Protein AF-0000000065892083 (afdb_homodimer)

pLDDT: mean 95.81, std 3.63, range [72.94, 98.94]

Sequence (704 aa):
MEDVVIAGIAGKLPESENLQEFWEKLLNGVDMVTEDDRRWKPGMYGLPKRNGKLKDISKFDASFFGVHPKQAHTMDPQLRLLLEVSYEAILDGGINPATLRGTDTGVWVGASGSEAGEAFSQDPEQLLGYSMIGCQRAMFANRISYFYDFKGPSLSIDTACSSSLMALENAYKAIRNGRCSAAVVGGVNLLLKPNTSVQFMKLGMLSPDGACKVFDASGDGYCRSEAVVVVLLTKKSMAKRIYATIVNAGSNTDGFKEQGVTFPSGDMQRQLVSSLHRECGIKPGDIEYVETHGTGTKVGDPQEVNGLADLFCQCEREPLLIGSTKSNMGHPEPASGLAALAKVVLSLEHGLMEDVVIAGIAGKLPESENLQEFWEKLLNGVDMVTEDDRRWKPGMYGLPKRNGKLKDISKFDASFFGVHPKQAHTMDPQLRLLLEVSYEAILDGGINPATLRGTDTGVWVGASGSEAGEAFSQDPEQLLGYSMIGCQRAMFANRISYFYDFKGPSLSIDTACSSSLMALENAYKAIRNGRCSAAVVGGVNLLLKPNTSVQFMKLGMLSPDGACKVFDASGDGYCRSEAVVVVLLTKKSMAKRIYATIVNAGSNTDGFKEQGVTFPSGDMQRQLVSSLHRECGIKPGDIEYVETHGTGTKVGDPQEVNGLADLFCQCEREPLLIGSTKSNMGHPEPASGLAALAKVVLSLEHGL

Solvent-accessible surface area (backbone atoms only — not comparable to full-atom values): 34997 Å² total; per-residue (Å²): 130,73,54,41,21,35,23,15,55,28,29,33,35,27,69,12,89,29,56,67,54,40,49,53,34,58,76,66,66,46,70,33,46,42,74,60,56,91,64,51,61,61,39,56,98,73,39,43,43,25,32,12,40,58,74,78,76,86,76,74,67,36,71,82,69,70,39,56,68,76,44,53,74,43,30,23,56,64,43,54,48,49,51,54,27,44,54,47,3,39,48,58,17,69,41,61,67,75,77,47,42,71,31,41,32,23,27,25,21,3,39,71,79,44,64,54,35,53,62,57,46,66,46,65,87,72,44,55,27,56,32,52,70,31,22,42,60,29,36,56,13,40,50,48,28,26,70,48,18,16,30,13,46,51,32,18,29,16,44,43,48,48,7,15,43,52,22,42,33,53,47,52,50,34,41,62,70,65,71,23,61,32,27,45,31,29,14,36,29,76,74,75,57,66,43,65,57,48,35,41,45,64,61,59,48,40,12,75,75,20,43,16,37,46,85,39,92,78,17,57,8,28,8,54,19,18,28,37,30,22,35,24,38,26,34,51,90,75,46,78,33,76,68,44,72,59,82,73,70,82,74,58,38,65,27,54,49,93,86,34,89,86,55,79,47,22,66,49,52,31,49,44,55,53,50,53,27,61,76,65,69,51,54,56,80,73,57,64,69,44,80,45,80,40,50,3,27,74,61,54,27,56,31,51,52,51,19,47,45,67,61,49,59,75,52,94,66,75,82,73,43,71,47,48,58,17,55,33,29,24,42,19,40,15,12,34,38,41,52,42,47,49,52,52,45,50,28,56,73,70,72,97,129,73,56,41,20,36,22,16,55,30,30,33,36,27,70,12,90,29,56,67,54,40,50,53,34,59,75,68,68,46,69,32,45,42,75,58,56,91,67,50,63,62,40,55,99,73,39,44,43,24,33,13,40,55,75,79,76,85,77,71,68,37,72,83,69,71,41,55,67,75,45,53,74,42,31,21,56,65,44,54,48,49,50,53,27,45,53,46,4,39,47,58,15,69,42,62,66,74,76,48,43,71,32,41,33,22,27,26,22,4,39,72,78,45,65,53,35,53,63,58,45,65,46,66,89,72,44,54,27,58,32,52,71,33,22,41,60,29,36,57,12,39,52,49,28,27,71,48,18,17,29,12,46,52,34,18,26,18,45,43,48,49,6,14,43,51,22,42,33,53,48,50,49,33,40,62,71,66,70,22,62,32,29,45,32,29,14,35,30,77,72,74,60,64,43,65,56,50,34,40,45,65,59,59,47,40,12,74,77,20,43,15,37,48,86,38,94,78,18,57,8,30,9,57,18,19,27,37,31,21,37,24,37,26,36,51,90,74,44,79,34,76,67,44,73,60,84,75,71,81,72,59,38,66,29,53,49,92,85,33,90,87,55,79,44,24,67,50,52,32,51,46,56,50,50,51,27,61,76,66,71,52,54,55,81,74,55,64,68,44,80,46,81,40,48,3,28,73,61,54,25,55,30,52,51,51,21,46,46,67,61,50,60,75,53,95,66,76,84,73,44,68,48,46,57,17,54,33,29,24,41,19,39,15,13,35,38,42,53,42,45,49,52,53,45,49,29,57,72,70,73,96

InterPro domains:
  IPR014030 Beta-ketoacyl synthase-like, N-terminal domain [PF00109] (1-237)
  IPR014031 Beta-ketoacyl synthase, C-terminal domain [PF02801] (243-351)
  IPR016039 Thiolase-like [G3DSA:3.40.47.10] (4-351)
  IPR016039 Thiolase-like [SSF53901] (2-348)
  IPR018201 Beta-ketoacyl synthase, active site [PS00606] (152-168)
  IPR020841 Polyketide synthase, beta-ketoacyl synthase domain [PS52004] (1-352)
  IPR020841 Polyketide synthase, beta-ketoacyl synthase domain [SM00825] (4-352)
  IPR050091 Polyketide and Nonribosomal Peptide Biosynthesis Enzymes [PTHR43775] (3-351)

Structure (mmCIF, N/CA/C/O backbone):
data_AF-0000000065892083-model_v1
#
loop_
_entity.id
_entity.type
_entity.pdbx_description
1 polymer 'Fatty acid synthase'
#
loop_
_atom_site.group_PDB
_atom_site.id
_atom_site.type_symbol
_atom_site.label_atom_id
_atom_site.label_alt_id
_atom_site.label_comp_id
_atom_site.label_asym_id
_atom_site.label_entity_id
_atom_site.label_seq_id
_atom_site.pdbx_PDB_ins_code
_atom_site.Cartn_x
_atom_site.Cartn_y
_atom_site.Cartn_z
_atom_site.occupancy
_atom_site.B_iso_or_equiv
_atom_site.auth_seq_id
_atom_site.auth_comp_id
_atom_site.auth_asym_id
_atom_site.auth_atom_id
_atom_site.pdbx_PDB_model_num
ATOM 1 N N . MET A 1 1 ? -27.594 -6.746 -5.02 1 72.94 1 MET A N 1
ATOM 2 C CA . MET A 1 1 ? -26.297 -6.262 -5.465 1 72.94 1 MET A CA 1
ATOM 3 C C . MET A 1 1 ? -25.734 -7.137 -6.578 1 72.94 1 MET A C 1
ATOM 5 O O . MET A 1 1 ? -26 -8.336 -6.625 1 72.94 1 MET A O 1
ATOM 9 N N . GLU A 1 2 ? -25.156 -6.547 -7.637 1 89.31 2 GLU A N 1
ATOM 10 C CA . GLU A 1 2 ? -24.703 -7.273 -8.812 1 89.31 2 GLU A CA 1
ATOM 11 C C . GLU A 1 2 ? -23.453 -8.094 -8.5 1 89.31 2 GLU A C 1
ATOM 13 O O . GLU A 1 2 ? -22.625 -7.691 -7.684 1 89.31 2 GLU A O 1
ATOM 18 N N . ASP A 1 3 ? -23.391 -9.344 -9.094 1 96.75 3 ASP A N 1
ATOM 19 C CA . ASP A 1 3 ? -22.234 -10.219 -8.898 1 96.75 3 ASP A CA 1
ATOM 20 C C . ASP A 1 3 ? -20.969 -9.602 -9.484 1 96.75 3 ASP A C 1
ATOM 22 O O . ASP A 1 3 ? -21.031 -8.906 -10.508 1 96.75 3 ASP A O 1
ATOM 26 N N . VAL A 1 4 ? -19.891 -9.781 -8.781 1 98.5 4 VAL A N 1
ATOM 27 C CA . VAL A 1 4 ? -18.578 -9.398 -9.297 1 98.5 4 VAL A CA 1
ATOM 28 C C . VAL A 1 4 ? -17.891 -10.609 -9.914 1 98.5 4 VAL A C 1
ATOM 30 O O . VAL A 1 4 ? -17.812 -11.672 -9.289 1 98.5 4 VAL A O 1
ATOM 33 N N . VAL A 1 5 ? -17.344 -10.484 -11.133 1 98.69 5 VAL A N 1
ATOM 34 C CA . VAL A 1 5 ? -16.781 -11.641 -11.836 1 98.69 5 VAL A CA 1
ATOM 35 C C . VAL A 1 5 ? -15.367 -11.328 -12.312 1 98.69 5 VAL A C 1
ATOM 37 O O . VAL A 1 5 ? -15.008 -10.156 -12.477 1 98.69 5 VAL A O 1
ATOM 40 N N . ILE A 1 6 ? -14.594 -12.328 -12.406 1 98.81 6 ILE A N 1
ATOM 41 C CA . ILE A 1 6 ? -13.336 -12.258 -13.148 1 98.81 6 ILE A CA 1
ATOM 42 C C . ILE A 1 6 ? -13.609 -12.398 -14.641 1 98.81 6 ILE A C 1
ATOM 44 O O . ILE A 1 6 ? -13.969 -13.484 -15.117 1 98.81 6 ILE A O 1
ATOM 48 N N . ALA A 1 7 ? -13.359 -11.305 -15.328 1 98.62 7 ALA A N 1
ATOM 49 C CA . ALA A 1 7 ? -13.727 -11.258 -16.75 1 98.62 7 ALA A CA 1
ATOM 50 C C . ALA A 1 7 ? -12.508 -11.508 -17.625 1 98.62 7 ALA A C 1
ATOM 52 O O . ALA A 1 7 ? -12.648 -11.961 -18.766 1 98.62 7 ALA A O 1
ATOM 53 N N . GLY A 1 8 ? -11.352 -11.188 -17.125 1 98.69 8 GLY A N 1
ATOM 54 C CA . GLY A 1 8 ? -10.094 -11.352 -17.828 1 98.69 8 GLY A CA 1
ATOM 55 C C . GLY A 1 8 ? -8.93 -11.688 -16.922 1 98.69 8 GLY A C 1
ATOM 56 O O . GLY A 1 8 ? -8.945 -11.336 -15.734 1 98.69 8 GLY A O 1
ATOM 57 N N . ILE A 1 9 ? -7.957 -12.328 -17.516 1 98.88 9 ILE A N 1
ATOM 58 C CA . ILE A 1 9 ? -6.777 -12.719 -16.75 1 98.88 9 ILE A CA 1
ATOM 59 C C . ILE A 1 9 ? -5.582 -12.883 -17.688 1 98.88 9 ILE A C 1
ATOM 61 O O . ILE A 1 9 ? -5.742 -13.273 -18.844 1 98.88 9 ILE A O 1
ATOM 65 N N . ALA A 1 10 ? -4.473 -12.461 -17.203 1 98.88 10 ALA A N 1
ATOM 66 C CA . ALA A 1 10 ? -3.203 -12.648 -17.891 1 98.88 10 ALA A CA 1
ATOM 67 C C . ALA A 1 10 ? -2.037 -12.672 -16.906 1 98.88 10 ALA A C 1
ATOM 69 O O . ALA A 1 10 ? -2.18 -12.258 -15.758 1 98.88 10 ALA A O 1
ATOM 70 N N . GLY A 1 11 ? -0.95 -13.219 -17.359 1 98.75 11 GLY A N 1
ATOM 71 C CA . GLY A 1 11 ? 0.199 -13.242 -16.469 1 98.75 11 GLY A CA 1
ATOM 72 C C . GLY A 1 11 ? 1.403 -13.945 -17.078 1 98.75 11 GLY A C 1
ATOM 73 O O . GLY A 1 11 ? 1.304 -14.57 -18.125 1 98.75 11 GLY A O 1
ATOM 74 N N . LYS A 1 12 ? 2.512 -13.703 -16.5 1 98.88 12 LYS A N 1
ATOM 75 C CA . LYS A 1 12 ? 3.775 -14.406 -16.719 1 98.88 12 LYS A CA 1
ATOM 76 C C . LYS A 1 12 ? 4.289 -15.008 -15.406 1 98.88 12 LYS A C 1
ATOM 78 O O . LYS A 1 12 ? 4.328 -14.336 -14.375 1 98.88 12 LYS A O 1
ATOM 83 N N . LEU A 1 13 ? 4.547 -16.25 -15.445 1 98.88 13 LEU A N 1
ATOM 84 C CA . LEU A 1 13 ? 5.086 -17 -14.312 1 98.88 13 LEU A CA 1
ATOM 85 C C . LEU A 1 13 ? 6.383 -17.703 -14.695 1 98.88 13 LEU A C 1
ATOM 87 O O . LEU A 1 13 ? 6.82 -17.625 -15.852 1 98.88 13 LEU A O 1
ATOM 91 N N . PRO A 1 14 ? 7.035 -18.297 -13.766 1 98.81 14 PRO A N 1
ATOM 92 C CA . PRO A 1 14 ? 8.352 -18.859 -14.094 1 98.81 14 PRO A CA 1
ATOM 93 C C . PRO A 1 14 ? 8.328 -19.766 -15.32 1 98.81 14 PRO A C 1
ATOM 95 O O . PRO A 1 14 ? 7.438 -20.609 -15.445 1 98.81 14 PRO A O 1
ATOM 98 N N . GLU A 1 15 ? 9.242 -19.484 -16.234 1 98.62 15 GLU A N 1
ATOM 99 C CA . GLU A 1 15 ? 9.461 -20.281 -17.438 1 98.62 15 GLU A CA 1
ATOM 100 C C . GLU A 1 15 ? 8.211 -20.312 -18.312 1 98.62 15 GLU A C 1
ATOM 102 O O . GLU A 1 15 ? 8.016 -21.234 -19.094 1 98.62 15 GLU A O 1
ATOM 107 N N . SER A 1 16 ? 7.34 -19.328 -18.125 1 98.69 16 SER A N 1
ATOM 108 C CA . SER A 1 16 ? 6.09 -19.266 -18.875 1 98.69 16 SER A CA 1
ATOM 109 C C . SER A 1 16 ? 5.82 -17.859 -19.375 1 98.69 16 SER A C 1
ATOM 111 O O . SER A 1 16 ? 5.711 -16.922 -18.578 1 98.69 16 SER A O 1
ATOM 113 N N . GLU A 1 17 ? 5.613 -17.688 -20.688 1 97.56 17 GLU A N 1
ATOM 114 C CA . GLU A 1 17 ? 5.414 -16.375 -21.281 1 97.56 17 GLU A CA 1
ATOM 115 C C . GLU A 1 17 ? 3.953 -15.945 -21.203 1 97.56 17 GLU A C 1
ATOM 117 O O . GLU A 1 17 ? 3.627 -14.789 -21.469 1 97.56 17 GLU A O 1
ATOM 122 N N . ASN A 1 18 ? 3.145 -16.891 -20.906 1 98.19 18 ASN A N 1
ATOM 123 C CA . ASN A 1 18 ? 1.714 -16.641 -20.766 1 98.19 18 ASN A CA 1
ATOM 124 C C . ASN A 1 18 ? 1.04 -17.734 -19.922 1 98.19 18 ASN A C 1
ATOM 126 O O . ASN A 1 18 ? 1.685 -18.703 -19.531 1 98.19 18 ASN A O 1
ATOM 130 N N . LEU A 1 19 ? -0.239 -17.562 -19.703 1 98.44 19 LEU A N 1
ATOM 131 C CA . LEU A 1 19 ? -0.951 -18.453 -18.797 1 98.44 19 LEU A CA 1
ATOM 132 C C . LEU A 1 19 ? -1.193 -19.812 -19.453 1 98.44 19 LEU A C 1
ATOM 134 O O . LEU A 1 19 ? -1.305 -20.828 -18.75 1 98.44 19 LEU A O 1
ATOM 138 N N . GLN A 1 20 ? -1.264 -19.844 -20.734 1 97.81 20 GLN A N 1
ATOM 139 C CA . GLN A 1 20 ? -1.428 -21.125 -21.422 1 97.81 20 GLN A CA 1
ATOM 140 C C . GLN A 1 20 ? -0.208 -22.016 -21.219 1 97.81 20 GLN A C 1
ATOM 142 O O . GLN A 1 20 ? -0.346 -23.203 -20.922 1 97.81 20 GLN A O 1
ATOM 147 N N . GLU A 1 21 ? 0.914 -21.422 -21.453 1 98.31 21 GLU A N 1
ATOM 148 C CA . GLU A 1 21 ? 2.148 -22.172 -21.219 1 98.31 21 GLU A CA 1
ATOM 149 C C . GLU A 1 21 ? 2.271 -22.609 -19.766 1 98.31 21 GLU A C 1
ATOM 151 O O . GLU A 1 21 ? 2.697 -23.734 -19.484 1 98.31 21 GLU A O 1
ATOM 156 N N . PHE A 1 22 ? 1.955 -21.781 -18.938 1 98.5 22 PHE A N 1
ATOM 157 C CA . PHE A 1 22 ? 1.975 -22.094 -17.516 1 98.5 22 PHE A CA 1
ATOM 158 C C . PHE A 1 22 ? 1.082 -23.281 -17.203 1 98.5 22 PHE A C 1
ATOM 160 O O . PHE A 1 22 ? 1.498 -24.203 -16.516 1 98.5 22 PHE A O 1
ATOM 167 N N . TRP A 1 23 ? -0.121 -23.219 -17.719 1 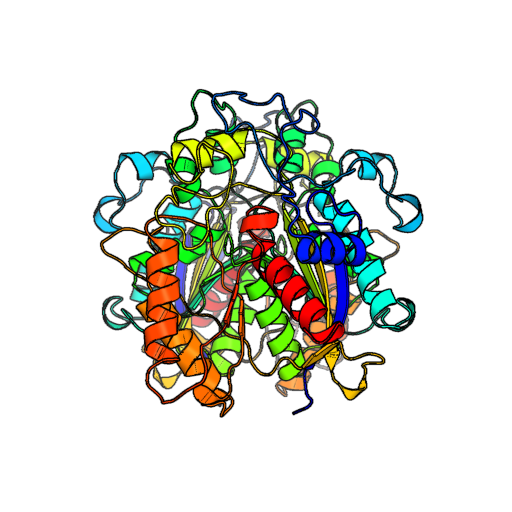97.88 23 TRP A N 1
ATOM 168 C CA . TRP A 1 23 ? -1.096 -24.281 -17.516 1 97.88 23 TRP A CA 1
ATOM 169 C C . TRP A 1 23 ? -0.562 -25.625 -18.016 1 97.88 23 TRP A C 1
ATOM 171 O O . TRP A 1 23 ? -0.658 -26.641 -17.328 1 97.88 23 TRP A O 1
ATOM 181 N N . GLU A 1 24 ? -0.009 -25.609 -19.156 1 97.94 24 GLU A N 1
ATOM 182 C CA . GLU A 1 24 ? 0.545 -26.828 -19.75 1 97.94 24 GLU A CA 1
ATOM 183 C C . GLU A 1 24 ? 1.654 -27.406 -18.875 1 97.94 24 GLU A C 1
ATOM 185 O O . GLU A 1 24 ? 1.741 -28.625 -18.703 1 97.94 24 GLU A O 1
ATOM 190 N N . LYS A 1 25 ? 2.396 -26.578 -18.359 1 98.19 25 LYS A N 1
ATOM 191 C CA . LYS A 1 25 ? 3.49 -27.031 -17.5 1 98.19 25 LYS A CA 1
ATOM 192 C C . LYS A 1 25 ? 2.959 -27.578 -16.188 1 98.19 25 LYS A C 1
ATOM 194 O O . LYS A 1 25 ? 3.494 -28.562 -15.656 1 98.19 25 LYS A O 1
ATOM 199 N N . LEU A 1 26 ? 1.946 -26.906 -15.633 1 97.06 26 LEU A N 1
ATOM 200 C CA . LEU A 1 26 ? 1.314 -27.438 -14.422 1 97.06 26 LEU A CA 1
ATOM 201 C C . LEU A 1 26 ? 0.757 -28.828 -14.672 1 97.06 26 LEU A C 1
ATOM 203 O O . LEU A 1 26 ? 0.979 -29.75 -13.875 1 97.06 26 LEU A O 1
ATOM 207 N N . LEU A 1 27 ? 0.095 -28.969 -15.789 1 95.75 27 LEU A N 1
ATOM 208 C CA . LEU A 1 27 ? -0.538 -30.25 -16.125 1 95.75 27 LEU A CA 1
ATOM 209 C C . LEU A 1 27 ? 0.507 -31.344 -16.312 1 95.75 27 LEU A C 1
ATOM 211 O O . LEU A 1 27 ? 0.253 -32.5 -15.992 1 95.75 27 LEU A O 1
ATOM 215 N N . ASN A 1 28 ? 1.604 -30.984 -16.812 1 96.88 28 ASN A N 1
ATOM 216 C CA . ASN A 1 28 ? 2.656 -31.953 -17.109 1 96.88 28 ASN A CA 1
ATOM 217 C C . ASN A 1 28 ? 3.582 -32.156 -15.914 1 96.88 28 ASN A C 1
ATOM 219 O O . ASN A 1 28 ? 4.59 -32.844 -16.016 1 96.88 28 ASN A O 1
ATOM 223 N N . GLY A 1 29 ? 3.357 -31.5 -14.836 1 95.94 29 GLY A N 1
ATOM 224 C CA . GLY A 1 29 ? 4.141 -31.672 -13.625 1 95.94 29 GLY A CA 1
ATOM 225 C C . GLY A 1 29 ? 5.551 -31.125 -13.742 1 95.94 29 GLY A C 1
ATOM 226 O O . GLY A 1 29 ? 6.484 -31.672 -13.148 1 95.94 29 GLY A O 1
ATOM 227 N N . VAL A 1 30 ? 5.676 -30.031 -14.469 1 97.44 30 VAL A N 1
ATOM 228 C CA . VAL A 1 30 ? 7 -29.484 -14.727 1 97.44 30 VAL A CA 1
ATOM 229 C C . VAL A 1 30 ? 7.449 -28.641 -13.531 1 97.44 30 VAL A C 1
ATOM 231 O O . VAL A 1 30 ? 6.676 -27.844 -13 1 97.44 30 VAL A O 1
ATOM 234 N N . ASP A 1 31 ? 8.68 -28.875 -13.031 1 97.62 31 ASP A N 1
ATOM 235 C CA . ASP A 1 31 ? 9.344 -27.984 -12.086 1 97.62 31 ASP A CA 1
ATOM 236 C C . ASP A 1 31 ? 9.883 -26.75 -12.789 1 97.62 31 ASP A C 1
ATOM 238 O O . ASP A 1 31 ? 10.852 -26.828 -13.547 1 97.62 31 ASP A O 1
ATOM 242 N N . MET A 1 32 ? 9.305 -25.594 -12.453 1 98.56 32 MET A N 1
ATOM 243 C CA . MET A 1 32 ? 9.602 -24.391 -13.219 1 98.56 32 MET A CA 1
ATOM 244 C C . MET A 1 32 ? 10.703 -23.578 -12.539 1 98.56 32 MET A C 1
ATOM 246 O O . MET A 1 32 ? 11.008 -22.469 -12.969 1 98.56 32 MET A O 1
ATOM 250 N N . VAL A 1 33 ? 11.266 -24.094 -11.469 1 98.12 33 VAL A N 1
ATOM 251 C CA . VAL A 1 33 ? 12.398 -23.469 -10.797 1 98.12 33 VAL A CA 1
ATOM 252 C C . VAL A 1 33 ? 13.703 -23.891 -11.469 1 98.12 33 VAL A C 1
ATOM 254 O O . VAL A 1 33 ? 13.922 -25.078 -11.695 1 98.12 33 VAL A O 1
ATOM 257 N N . THR A 1 34 ? 14.539 -22.922 -11.742 1 98 34 THR A N 1
ATOM 258 C CA . THR A 1 34 ? 15.711 -23.234 -12.562 1 98 34 THR A CA 1
ATOM 259 C C . THR A 1 34 ? 17 -22.828 -11.844 1 98 34 THR A C 1
ATOM 261 O O . THR A 1 34 ? 16.953 -22.031 -10.898 1 98 34 THR A O 1
ATOM 264 N N . GLU A 1 35 ? 18.078 -23.484 -12.242 1 98.19 35 GLU A N 1
ATOM 265 C CA . GLU A 1 35 ? 19.438 -23.125 -11.844 1 98.19 35 GLU A CA 1
ATOM 266 C C . GLU A 1 35 ? 20.219 -22.547 -13.016 1 98.19 35 GLU A C 1
ATOM 268 O O . GLU A 1 35 ? 20.844 -23.281 -13.781 1 98.19 35 GLU A O 1
ATOM 273 N N . ASP A 1 36 ? 20.141 -21.25 -13.195 1 97.5 36 ASP A N 1
ATOM 274 C CA . ASP A 1 36 ? 20.875 -20.562 -14.242 1 97.5 36 ASP A CA 1
ATOM 275 C C . ASP A 1 36 ? 21.25 -19.141 -13.812 1 97.5 36 ASP A C 1
ATOM 277 O O . ASP A 1 36 ? 20.906 -18.703 -12.703 1 97.5 36 ASP A O 1
ATOM 281 N N . ASP A 1 37 ? 21.938 -18.391 -14.633 1 97.06 37 ASP A N 1
ATOM 282 C CA . ASP A 1 37 ? 22.547 -17.141 -14.188 1 97.06 37 ASP A CA 1
ATOM 283 C C . ASP A 1 37 ? 21.875 -15.938 -14.828 1 97.06 37 ASP A C 1
ATOM 285 O O . ASP A 1 37 ? 22.469 -14.867 -14.945 1 97.06 37 ASP A O 1
ATOM 289 N N . ARG A 1 38 ? 20.641 -16.062 -15.281 1 96.44 38 ARG A N 1
ATOM 290 C CA . ARG A 1 38 ? 20.016 -14.961 -16 1 96.44 38 ARG A CA 1
ATOM 291 C C . ARG A 1 38 ? 19.734 -13.797 -15.055 1 96.44 38 ARG A C 1
ATOM 293 O O . ARG A 1 38 ? 19.531 -12.664 -15.5 1 96.44 38 ARG A O 1
ATOM 300 N N . ARG A 1 39 ? 19.797 -13.984 -13.742 1 97.62 39 ARG A N 1
ATOM 301 C CA . ARG A 1 39 ? 19.703 -12.93 -12.734 1 97.62 39 ARG A CA 1
ATOM 302 C C . ARG A 1 39 ? 21.047 -12.688 -12.07 1 97.62 39 ARG A C 1
ATOM 304 O O . ARG A 1 39 ? 21.656 -11.633 -12.25 1 97.62 39 ARG A O 1
ATOM 311 N N . TRP A 1 40 ? 21.547 -13.648 -11.43 1 96.88 40 TRP A N 1
ATOM 312 C CA . TRP A 1 40 ? 22.891 -13.633 -10.844 1 96.88 40 TRP A CA 1
ATOM 313 C C . TRP A 1 40 ? 23.484 -15.039 -10.82 1 96.88 40 TRP A C 1
ATOM 315 O O . TRP A 1 40 ? 22.781 -16.016 -11.031 1 96.88 40 TRP A O 1
ATOM 325 N N . LYS A 1 41 ? 24.781 -15.125 -10.57 1 97.88 41 LYS A N 1
ATOM 326 C CA . LYS A 1 41 ? 25.484 -16.406 -10.539 1 97.88 41 LYS A CA 1
ATOM 327 C C . LYS A 1 41 ? 24.922 -17.312 -9.453 1 97.88 41 LYS A C 1
ATOM 329 O O . LYS A 1 41 ? 24.75 -16.891 -8.305 1 97.88 41 LYS A O 1
ATOM 334 N N . PRO A 1 42 ? 24.594 -18.594 -9.82 1 97.81 42 PRO A N 1
ATOM 335 C CA . PRO A 1 42 ? 24.078 -19.516 -8.805 1 97.81 42 PRO A CA 1
ATOM 336 C C . PRO A 1 42 ? 25 -19.656 -7.605 1 97.81 42 PRO A C 1
ATOM 338 O O . PRO A 1 42 ? 26.219 -19.797 -7.773 1 97.81 42 PRO A O 1
ATOM 341 N N . GLY A 1 43 ? 24.438 -19.562 -6.402 1 97.25 43 GLY A N 1
ATOM 342 C CA . GLY A 1 43 ? 25.219 -19.75 -5.184 1 97.25 43 GLY A CA 1
ATOM 343 C C . GLY A 1 43 ? 25.844 -18.469 -4.664 1 97.25 43 GLY A C 1
ATOM 344 O O . GLY A 1 43 ? 26.484 -18.469 -3.613 1 97.25 43 GLY A O 1
ATOM 345 N N . MET A 1 44 ? 25.641 -17.422 -5.352 1 96.25 44 MET A N 1
ATOM 346 C CA . MET A 1 44 ? 26.188 -16.125 -4.934 1 96.25 44 MET A CA 1
ATOM 347 C C . MET A 1 44 ? 25.797 -15.812 -3.496 1 96.25 44 MET A C 1
ATOM 349 O O . MET A 1 44 ? 24.641 -15.938 -3.121 1 96.25 44 MET A O 1
ATOM 353 N N . TYR A 1 45 ? 26.844 -15.438 -2.629 1 95.31 45 TYR A N 1
ATOM 354 C CA . TYR A 1 45 ? 26.672 -15.078 -1.228 1 95.31 45 TYR A CA 1
ATOM 355 C C . TYR A 1 45 ? 26.078 -16.219 -0.432 1 95.31 45 TYR A C 1
ATOM 357 O O . TYR A 1 45 ? 25.422 -16.016 0.596 1 95.31 45 TYR A O 1
ATOM 365 N N . GLY A 1 46 ? 26.047 -17.453 -0.976 1 95.94 46 GLY A N 1
ATOM 366 C CA . GLY A 1 46 ? 25.5 -18.609 -0.282 1 95.94 46 GLY A CA 1
ATOM 367 C C . GLY A 1 46 ? 24.031 -18.844 -0.549 1 95.94 46 GLY A C 1
ATOM 368 O O . GLY A 1 46 ? 23.406 -19.703 0.071 1 95.94 46 GLY A O 1
ATOM 369 N N . LEU A 1 47 ? 23.531 -18.125 -1.485 1 97.44 47 LEU A N 1
ATOM 370 C CA . LEU A 1 47 ? 22.109 -18.25 -1.829 1 97.44 47 LEU A CA 1
ATOM 371 C C . LEU A 1 47 ? 21.828 -19.609 -2.455 1 97.44 47 LEU A C 1
ATOM 373 O O . LEU A 1 47 ? 22.703 -20.219 -3.051 1 97.44 47 LEU A O 1
ATOM 377 N N . PRO A 1 48 ? 20.516 -20.062 -2.234 1 98.06 48 PRO A N 1
ATOM 378 C CA . PRO A 1 48 ? 20.141 -21.234 -3.014 1 98.06 48 PRO A CA 1
ATOM 379 C C . PRO A 1 48 ? 20.422 -21.078 -4.504 1 98.06 48 PRO A C 1
ATOM 381 O O . PRO A 1 48 ? 20.234 -20 -5.059 1 98.06 48 PRO A O 1
ATOM 384 N N . LYS A 1 49 ? 20.719 -22.156 -5.125 1 98.25 49 LYS A N 1
ATOM 385 C CA . LYS A 1 49 ? 21.172 -22.094 -6.508 1 98.25 49 LYS A CA 1
ATOM 386 C C . LYS A 1 49 ? 20 -21.953 -7.469 1 98.25 49 LYS A C 1
ATOM 388 O O . LYS A 1 49 ? 20.172 -21.531 -8.617 1 98.25 49 LYS A O 1
ATOM 393 N N . ARG A 1 50 ? 18.844 -22.344 -6.969 1 97.75 50 ARG A N 1
ATOM 394 C CA . ARG A 1 50 ? 17.656 -22.359 -7.824 1 97.75 50 ARG A CA 1
ATOM 395 C C . ARG A 1 50 ? 16.656 -21.312 -7.379 1 97.75 50 ARG A C 1
ATOM 397 O O . ARG A 1 50 ? 16.516 -21.031 -6.184 1 97.75 50 ARG A O 1
ATOM 404 N N . ASN A 1 51 ? 15.977 -20.719 -8.305 1 98.19 51 ASN A N 1
ATOM 405 C CA . ASN A 1 51 ? 14.828 -19.859 -8.047 1 98.19 51 ASN A CA 1
ATOM 406 C C . ASN A 1 51 ? 13.922 -19.75 -9.266 1 98.19 51 ASN A C 1
ATOM 408 O O . ASN A 1 51 ? 14.234 -20.297 -10.328 1 98.19 51 ASN A O 1
ATOM 412 N N . GLY A 1 52 ? 12.695 -19.312 -9.062 1 98.62 52 GLY A N 1
ATOM 413 C CA . GLY A 1 52 ? 11.766 -19.156 -10.172 1 98.62 52 GLY A CA 1
ATOM 414 C C . GLY A 1 52 ? 11.969 -17.859 -10.938 1 98.62 52 GLY A C 1
ATOM 415 O O . GLY A 1 52 ? 11.969 -16.781 -10.344 1 98.62 52 GLY A O 1
ATOM 416 N N . LYS A 1 53 ? 12.156 -17.984 -12.242 1 98.69 53 LYS A N 1
ATOM 417 C CA . LYS A 1 53 ? 12.461 -16.812 -13.047 1 98.69 53 LYS A CA 1
ATOM 418 C C . LYS A 1 53 ? 11.547 -16.703 -14.258 1 98.69 53 LYS A C 1
ATOM 420 O O . LYS A 1 53 ? 11.227 -17.719 -14.883 1 98.69 53 LYS A O 1
ATOM 425 N N . LEU A 1 54 ? 11.109 -15.461 -14.492 1 98.81 54 LEU A N 1
ATOM 426 C CA . LEU A 1 54 ? 10.484 -15.227 -15.789 1 98.81 54 LEU A CA 1
ATOM 427 C C . LEU A 1 54 ? 11.492 -15.422 -16.922 1 98.81 54 LEU A C 1
ATOM 429 O O . LEU A 1 54 ? 12.695 -15.281 -16.703 1 98.81 54 LEU A O 1
ATOM 433 N N . LYS A 1 55 ? 11 -15.734 -18.094 1 97.88 55 LYS A N 1
ATOM 434 C CA . LYS A 1 55 ? 11.867 -16.031 -19.234 1 97.88 55 LYS A CA 1
ATOM 435 C C . LYS A 1 55 ? 12.656 -14.797 -19.656 1 97.88 55 LYS A C 1
ATOM 437 O O . LYS A 1 55 ? 13.883 -14.805 -19.672 1 97.88 55 LYS A O 1
ATOM 442 N N . ASP A 1 56 ? 12.016 -13.758 -20.094 1 96.44 56 ASP A N 1
ATOM 443 C CA . ASP A 1 56 ? 12.656 -12.539 -20.578 1 96.44 56 ASP A CA 1
ATOM 444 C C . ASP A 1 56 ? 11.992 -11.297 -19.984 1 96.44 56 ASP A C 1
ATOM 446 O O . ASP A 1 56 ? 10.781 -11.125 -20.094 1 96.44 56 ASP A O 1
ATOM 450 N N . ILE A 1 57 ? 12.82 -10.461 -19.391 1 96.88 57 ILE A N 1
ATOM 451 C CA . ILE A 1 57 ? 12.273 -9.25 -18.797 1 96.88 57 ILE A CA 1
ATOM 452 C C . ILE A 1 57 ? 12.93 -8.023 -19.438 1 96.88 57 ILE A C 1
ATOM 454 O O . ILE A 1 57 ? 12.789 -6.906 -18.922 1 96.88 57 ILE A O 1
ATOM 458 N N . SER A 1 58 ? 13.617 -8.172 -20.547 1 94.56 58 SER A N 1
ATOM 459 C CA .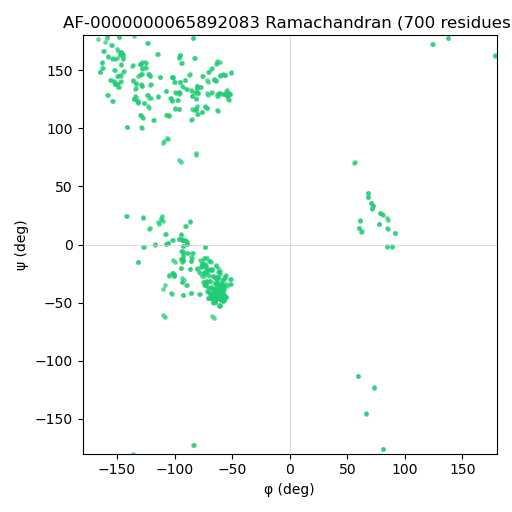 SER A 1 58 ? 14.422 -7.105 -21.141 1 94.56 58 SER A CA 1
ATOM 460 C C . SER A 1 58 ? 13.625 -6.312 -22.172 1 94.56 58 SER A C 1
ATOM 462 O O . SER A 1 58 ? 14.055 -5.234 -22.594 1 94.56 58 SER A O 1
ATOM 464 N N . LYS A 1 59 ? 12.523 -6.836 -22.562 1 94 59 LYS A N 1
ATOM 465 C CA . LYS A 1 59 ? 11.773 -6.203 -23.641 1 94 59 LYS A CA 1
ATOM 466 C C . LYS A 1 59 ? 10.586 -5.414 -23.094 1 94 59 LYS A C 1
ATOM 468 O O . LYS A 1 59 ? 9.992 -5.801 -22.078 1 94 59 LYS A O 1
ATOM 473 N N . PHE A 1 60 ? 10.32 -4.293 -23.766 1 96 60 PHE A N 1
ATOM 474 C CA . PHE A 1 60 ? 9.188 -3.436 -23.406 1 96 60 PHE A CA 1
ATOM 475 C C . PHE A 1 60 ? 8.789 -2.562 -24.594 1 96 60 PHE A C 1
ATOM 477 O O . PHE A 1 60 ? 9.648 -1.935 -25.234 1 96 60 PHE A O 1
ATOM 484 N N . ASP A 1 61 ? 7.555 -2.574 -24.922 1 94.94 61 ASP A N 1
ATOM 485 C CA . ASP A 1 61 ? 7.07 -1.729 -26.016 1 94.94 61 ASP A CA 1
ATOM 486 C C . ASP A 1 61 ? 6.824 -0.302 -25.531 1 94.94 61 ASP A C 1
ATOM 488 O O . ASP A 1 61 ? 5.676 0.143 -25.453 1 94.94 61 ASP A O 1
ATOM 492 N N . ALA A 1 62 ? 7.828 0.431 -25.375 1 96.44 62 ALA A N 1
ATOM 493 C CA . ALA A 1 62 ? 7.781 1.774 -24.797 1 96.44 62 ALA A CA 1
ATOM 494 C C . ALA A 1 62 ? 6.902 2.697 -25.641 1 96.44 62 ALA A C 1
ATOM 496 O O . ALA A 1 62 ? 6.109 3.471 -25.109 1 96.44 62 ALA A O 1
ATOM 497 N N . SER A 1 63 ? 7.008 2.627 -26.938 1 96.69 63 SER A N 1
ATOM 498 C CA . SER A 1 63 ? 6.258 3.488 -27.844 1 96.69 63 SER A CA 1
ATOM 499 C C . SER A 1 63 ? 4.758 3.248 -27.703 1 96.69 63 SER A C 1
ATOM 501 O O . SER A 1 63 ? 3.971 4.199 -27.672 1 96.69 63 SER A O 1
ATOM 503 N N . PHE A 1 64 ? 4.414 2.029 -27.641 1 97.44 64 PHE A N 1
ATOM 504 C CA . PHE A 1 64 ? 3.004 1.68 -27.516 1 97.44 64 PHE A CA 1
ATOM 505 C C . PHE A 1 64 ? 2.412 2.258 -26.234 1 97.44 64 PHE A C 1
ATOM 507 O O . PHE A 1 64 ? 1.288 2.766 -26.25 1 97.44 64 PHE A O 1
ATOM 514 N N . PHE A 1 65 ? 3.107 2.248 -25.188 1 97.5 65 PHE A N 1
ATOM 515 C CA . PHE A 1 65 ? 2.588 2.672 -23.891 1 97.5 65 PHE A CA 1
ATOM 516 C C . PHE A 1 65 ? 2.893 4.145 -23.641 1 97.5 65 PHE A C 1
ATOM 518 O O . PHE A 1 65 ? 2.717 4.637 -22.531 1 97.5 65 PHE A O 1
ATOM 525 N N . GLY A 1 66 ? 3.441 4.789 -24.609 1 95.19 66 GLY A N 1
ATOM 526 C CA . GLY A 1 66 ? 3.672 6.223 -24.531 1 95.19 66 GLY A CA 1
ATOM 527 C C . GLY A 1 66 ? 4.773 6.594 -23.562 1 95.19 66 GLY A C 1
ATOM 528 O O . GLY A 1 66 ? 4.695 7.625 -22.891 1 95.19 66 GLY A O 1
ATOM 529 N N . VAL A 1 67 ? 5.758 5.754 -23.391 1 94.75 67 VAL A N 1
ATOM 530 C CA . VAL A 1 67 ? 6.867 6.016 -22.484 1 94.75 67 VAL A CA 1
ATOM 531 C C . VAL A 1 67 ? 8.109 6.414 -23.281 1 94.75 67 VAL A C 1
ATOM 533 O O . VAL A 1 67 ? 8.5 5.715 -24.219 1 94.75 67 VAL A O 1
ATOM 536 N N . HIS A 1 68 ? 8.672 7.543 -22.938 1 92.19 68 HIS A N 1
ATOM 537 C CA . HIS A 1 68 ? 9.906 7.969 -23.594 1 92.19 68 HIS A CA 1
ATOM 538 C C . HIS A 1 68 ? 11.016 6.953 -23.375 1 92.19 68 HIS A C 1
ATOM 540 O O . H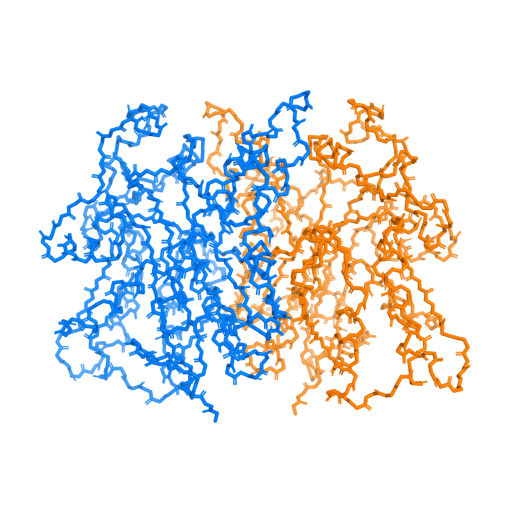IS A 1 68 ? 11.148 6.391 -22.281 1 92.19 68 HIS A O 1
ATOM 546 N N . PRO A 1 69 ? 11.883 6.766 -24.344 1 90.88 69 PRO A N 1
ATOM 547 C CA . PRO A 1 69 ? 12.93 5.742 -24.266 1 90.88 69 PRO A CA 1
ATOM 548 C C . PRO A 1 69 ? 13.852 5.949 -23.062 1 90.88 69 PRO A C 1
ATOM 550 O O . PRO A 1 69 ? 14.234 4.98 -22.406 1 90.88 69 PRO A O 1
ATOM 553 N N . LYS A 1 70 ? 14.172 7.148 -22.812 1 87.69 70 LYS A N 1
ATOM 554 C CA . LYS A 1 70 ? 15.055 7.434 -21.688 1 87.69 70 LYS A CA 1
ATOM 555 C C . LYS A 1 70 ? 14.422 7.012 -20.359 1 87.69 70 LYS A C 1
ATOM 557 O O . LYS A 1 70 ? 15.102 6.492 -19.484 1 87.69 70 LYS A O 1
ATOM 562 N N . GLN A 1 71 ? 13.188 7.266 -20.281 1 90.06 71 GLN A N 1
ATOM 563 C CA . GLN A 1 71 ? 12.461 6.848 -19.094 1 90.06 71 GLN A CA 1
ATOM 564 C C . GLN A 1 71 ? 12.32 5.328 -19.031 1 90.06 71 GLN A C 1
ATOM 566 O O . GLN A 1 71 ? 12.461 4.723 -17.969 1 90.06 71 GLN A O 1
ATOM 571 N N . ALA A 1 72 ? 12.039 4.73 -20.156 1 93.38 72 ALA A N 1
ATOM 572 C CA . ALA A 1 72 ? 11.852 3.283 -20.234 1 93.38 72 ALA A CA 1
ATOM 573 C C . ALA A 1 72 ? 13.094 2.541 -19.75 1 93.38 72 ALA A C 1
ATOM 575 O O . ALA A 1 72 ? 12.992 1.467 -19.141 1 93.38 72 ALA A O 1
ATOM 576 N N . HIS A 1 73 ? 14.242 3.113 -19.922 1 91.06 73 HIS A N 1
ATOM 577 C CA . HIS A 1 73 ? 15.508 2.477 -19.562 1 91.06 73 HIS A CA 1
ATOM 578 C C . HIS A 1 73 ? 15.711 2.467 -18.062 1 91.06 73 HIS A C 1
ATOM 580 O O . HIS A 1 73 ? 16.453 1.627 -17.531 1 91.06 73 HIS A O 1
ATOM 586 N N . THR A 1 74 ? 15.062 3.4 -17.406 1 91.5 74 THR A N 1
ATOM 587 C CA . THR A 1 74 ? 15.211 3.484 -15.961 1 91.5 74 THR A CA 1
ATOM 588 C C . THR A 1 74 ? 13.891 3.152 -15.266 1 91.5 74 THR A C 1
ATOM 590 O O . THR A 1 74 ? 13.688 3.527 -14.109 1 91.5 74 THR A O 1
ATOM 593 N N . MET A 1 75 ? 13.109 2.553 -16.016 1 95.5 75 MET A N 1
ATOM 594 C CA . MET A 1 75 ? 11.812 2.129 -15.484 1 95.5 75 MET A CA 1
ATOM 595 C C . MET A 1 75 ? 11.914 0.736 -14.867 1 95.5 75 MET A C 1
ATOM 597 O O . MET A 1 75 ? 12.555 -0.152 -15.43 1 95.5 75 MET A O 1
ATOM 601 N N . ASP A 1 76 ? 11.352 0.582 -13.695 1 97.19 76 ASP A N 1
ATOM 602 C CA . ASP A 1 76 ? 11.305 -0.733 -13.062 1 97.19 76 ASP A CA 1
ATOM 603 C C . ASP A 1 76 ? 10.68 -1.768 -14 1 97.19 76 ASP A C 1
ATOM 605 O O . ASP A 1 76 ? 9.547 -1.594 -14.461 1 97.19 76 ASP A O 1
ATOM 609 N N . PRO A 1 77 ? 11.352 -2.887 -14.289 1 97.88 77 PRO A N 1
ATOM 610 C CA . PRO A 1 77 ? 10.758 -3.91 -15.156 1 97.88 77 PRO A CA 1
ATOM 611 C C . PRO A 1 77 ? 9.414 -4.418 -14.625 1 97.88 77 PRO A C 1
ATOM 613 O O . PRO A 1 77 ? 8.562 -4.844 -15.414 1 97.88 77 PRO A O 1
ATOM 616 N N . GLN A 1 78 ? 9.203 -4.395 -13.328 1 98.56 78 GLN A N 1
ATOM 617 C CA . GLN A 1 78 ? 7.902 -4.766 -12.781 1 98.56 78 GLN A CA 1
ATOM 618 C C . GLN A 1 78 ? 6.785 -3.908 -13.375 1 98.56 78 GLN A C 1
ATOM 620 O O . GLN A 1 78 ? 5.715 -4.418 -13.711 1 98.56 78 GLN A O 1
ATOM 625 N N . LEU A 1 79 ? 7.07 -2.615 -13.43 1 98.25 79 LEU A N 1
ATOM 626 C CA . LEU A 1 79 ? 6.082 -1.685 -13.969 1 98.25 79 LEU A CA 1
ATOM 627 C C . LEU A 1 79 ? 5.852 -1.938 -15.453 1 98.25 79 LEU A C 1
ATOM 629 O O . LEU A 1 79 ? 4.711 -1.892 -15.922 1 98.25 79 LEU A O 1
ATOM 633 N N . ARG A 1 80 ? 6.918 -2.188 -16.188 1 98.38 80 ARG A N 1
ATOM 634 C CA . ARG A 1 80 ? 6.809 -2.525 -17.594 1 98.38 80 ARG A CA 1
ATOM 635 C C . ARG A 1 80 ? 5.926 -3.752 -17.797 1 98.38 80 ARG A C 1
ATOM 637 O O . ARG A 1 80 ? 5.012 -3.738 -18.625 1 98.38 80 ARG A O 1
ATOM 644 N N . LEU A 1 81 ? 6.168 -4.727 -17.031 1 98.62 81 LEU A N 1
ATOM 645 C CA . LEU A 1 81 ? 5.418 -5.977 -17.125 1 98.62 81 LEU A CA 1
ATOM 646 C C . LEU A 1 81 ? 3.957 -5.766 -16.75 1 98.62 81 LEU A C 1
ATOM 648 O O . LEU A 1 81 ? 3.061 -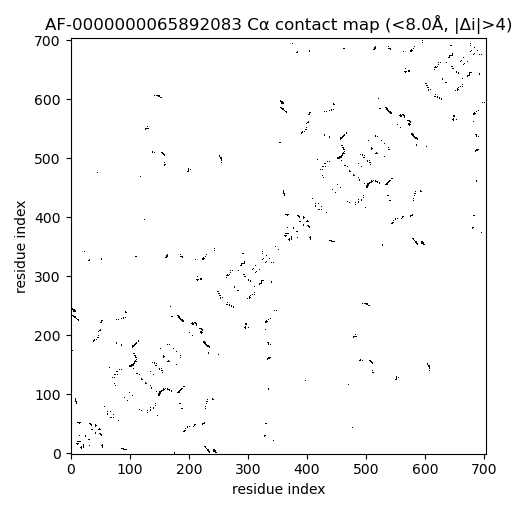6.328 -17.375 1 98.62 81 LEU A O 1
ATOM 652 N N . LEU A 1 82 ? 3.725 -4.984 -15.742 1 98.75 82 LEU A N 1
ATOM 653 C CA . LEU A 1 82 ? 2.359 -4.699 -15.32 1 98.75 82 LEU A CA 1
ATOM 654 C C . LEU A 1 82 ? 1.564 -4.039 -16.438 1 98.75 82 LEU A C 1
ATOM 656 O O . LEU A 1 82 ? 0.393 -4.363 -16.656 1 98.75 82 LEU A O 1
ATOM 660 N N . LEU A 1 83 ? 2.191 -3.113 -17.141 1 98.69 83 LEU A N 1
ATOM 661 C CA . LEU A 1 83 ? 1.528 -2.453 -18.25 1 98.69 83 LEU A CA 1
ATOM 662 C C . LEU A 1 83 ? 1.176 -3.457 -19.344 1 98.69 83 LEU A C 1
ATOM 664 O O . LEU A 1 83 ? 0.035 -3.496 -19.812 1 98.69 83 LEU A O 1
ATOM 668 N N . GLU A 1 84 ? 2.1 -4.281 -19.672 1 98.56 84 GLU A N 1
ATOM 669 C CA . GLU A 1 84 ? 1.88 -5.262 -20.734 1 98.56 84 GLU A CA 1
ATOM 670 C C . GLU A 1 84 ? 0.807 -6.273 -20.328 1 98.56 84 GLU A C 1
ATOM 672 O O . GLU A 1 84 ? -0.127 -6.527 -21.094 1 98.56 84 GLU A O 1
ATOM 677 N N . VAL A 1 85 ? 0.927 -6.785 -19.172 1 98.75 85 VAL A N 1
ATOM 678 C CA . VAL A 1 85 ? 0.048 -7.863 -18.734 1 98.75 85 VAL A CA 1
ATOM 679 C C . VAL A 1 85 ? -1.348 -7.312 -18.453 1 98.75 85 VAL A C 1
ATOM 681 O O . VAL A 1 85 ? -2.348 -8 -18.672 1 98.75 85 VAL A O 1
ATOM 684 N N . SER A 1 86 ? -1.467 -6.062 -18 1 98.88 86 SER A N 1
ATOM 685 C CA . SER A 1 86 ? -2.785 -5.461 -17.828 1 98.88 86 SER A CA 1
ATOM 686 C C . SER A 1 86 ? -3.51 -5.328 -19.172 1 98.88 86 SER A C 1
ATOM 688 O O . SER A 1 86 ? -4.719 -5.555 -19.25 1 98.88 86 SER A O 1
ATOM 690 N N . TYR A 1 87 ? -2.764 -4.945 -20.203 1 98.75 87 TYR A N 1
ATOM 691 C CA . TYR A 1 87 ? -3.334 -4.855 -21.547 1 98.75 87 TYR A CA 1
ATOM 692 C C . TYR A 1 87 ? -3.846 -6.215 -22.016 1 98.75 87 TYR A C 1
ATOM 694 O O . TYR A 1 87 ? -4.965 -6.32 -22.516 1 98.75 87 TYR A O 1
ATOM 702 N N . GLU A 1 88 ? -3.066 -7.203 -21.781 1 98.69 88 GLU A N 1
ATOM 703 C CA . GLU A 1 88 ? -3.441 -8.562 -22.156 1 98.69 88 GLU A CA 1
ATOM 704 C C . GLU A 1 88 ? -4.672 -9.031 -21.391 1 98.69 88 GLU A C 1
ATOM 706 O O . GLU A 1 88 ? -5.547 -9.695 -21.953 1 98.69 88 GLU A O 1
ATOM 711 N N . ALA A 1 89 ? -4.75 -8.688 -20.125 1 98.75 89 ALA A N 1
ATOM 712 C CA . ALA A 1 89 ? -5.879 -9.102 -19.297 1 98.75 89 ALA A CA 1
ATOM 713 C C . ALA A 1 89 ? -7.176 -8.461 -19.766 1 98.75 89 ALA A C 1
ATOM 715 O O . ALA A 1 89 ? -8.227 -9.109 -19.797 1 98.75 89 ALA A O 1
ATOM 716 N N . ILE A 1 90 ? -7.121 -7.188 -20.109 1 98.69 90 ILE A N 1
ATOM 717 C CA . ILE A 1 90 ? -8.305 -6.484 -20.594 1 98.69 90 ILE A CA 1
ATOM 718 C C . ILE A 1 90 ? -8.773 -7.094 -21.906 1 98.69 90 ILE A C 1
ATOM 720 O O . ILE A 1 90 ? -9.961 -7.367 -22.094 1 98.69 90 ILE A O 1
ATOM 724 N N . LEU A 1 91 ? -7.82 -7.379 -22.828 1 98.5 91 LEU A N 1
ATOM 725 C CA . LEU A 1 91 ? -8.156 -8.008 -24.094 1 98.5 91 LEU A CA 1
ATOM 726 C C . LEU A 1 91 ? -8.734 -9.406 -23.875 1 98.5 91 LEU A C 1
ATOM 728 O O . LEU A 1 91 ? -9.68 -9.805 -24.562 1 98.5 91 LEU A O 1
ATOM 732 N N . ASP A 1 92 ? -8.141 -10.102 -22.953 1 98.44 92 ASP A N 1
ATOM 733 C CA . ASP A 1 92 ? -8.625 -11.438 -22.641 1 98.44 92 ASP A CA 1
ATOM 734 C C . ASP A 1 92 ? -10.094 -11.406 -22.219 1 98.44 92 ASP A C 1
ATOM 736 O O . ASP A 1 92 ? -10.844 -12.352 -22.469 1 98.44 92 ASP A O 1
ATOM 740 N N . GLY A 1 93 ? -10.469 -10.336 -21.547 1 98.06 93 GLY A N 1
ATOM 741 C CA . GLY A 1 93 ? -11.852 -10.18 -21.125 1 98.06 93 GLY A CA 1
ATOM 742 C C . GLY A 1 93 ? -12.789 -9.836 -22.266 1 98.06 93 GLY A C 1
ATOM 743 O O . GLY A 1 93 ? -14 -9.719 -22.062 1 98.06 93 GLY A O 1
ATOM 744 N N . GLY A 1 94 ? -12.258 -9.688 -23.438 1 98 94 GLY A N 1
ATOM 745 C CA . GLY A 1 94 ? -13.062 -9.344 -24.594 1 98 94 GLY A CA 1
ATOM 746 C C . GLY A 1 94 ? -13.438 -7.879 -24.641 1 98 94 GLY A C 1
ATOM 747 O O . GLY A 1 94 ? -14.414 -7.508 -25.297 1 98 94 GLY A O 1
ATOM 748 N N . ILE A 1 95 ? -12.766 -7.094 -23.922 1 96.81 95 ILE A N 1
ATOM 749 C CA . ILE A 1 95 ? -13.086 -5.676 -23.828 1 96.81 95 ILE A CA 1
ATOM 750 C C . ILE A 1 95 ? -12.039 -4.855 -24.578 1 96.81 95 ILE A C 1
ATOM 752 O O . ILE A 1 95 ? -10.844 -5.105 -24.453 1 96.81 95 ILE A O 1
ATOM 756 N N . ASN A 1 96 ? -12.508 -3.953 -25.391 1 96.69 96 ASN A N 1
ATOM 757 C CA . ASN A 1 96 ? -11.625 -2.951 -25.969 1 96.69 96 ASN A CA 1
ATOM 758 C C . ASN A 1 96 ? -11.18 -1.919 -24.938 1 96.69 96 ASN A C 1
ATOM 760 O O . ASN A 1 96 ? -12.008 -1.199 -24.375 1 96.69 96 ASN A O 1
ATOM 764 N N . PRO A 1 97 ? -9.883 -1.857 -24.688 1 96.69 97 PRO A N 1
ATOM 765 C CA . PRO A 1 97 ? -9.406 -0.9 -23.672 1 96.69 97 PRO A CA 1
ATOM 766 C C . PRO A 1 97 ? -9.938 0.512 -23.922 1 96.69 97 PRO A C 1
ATOM 768 O O . PRO A 1 97 ? -10.148 1.264 -22.953 1 96.69 97 PRO A O 1
ATOM 771 N N . ALA A 1 98 ? -10.188 0.877 -25.094 1 97 98 ALA A N 1
ATOM 772 C CA . ALA A 1 98 ? -10.68 2.209 -25.438 1 97 98 ALA A CA 1
ATOM 773 C C . ALA A 1 98 ? -12.047 2.469 -24.812 1 97 98 ALA A C 1
ATOM 775 O O . ALA A 1 98 ? -12.383 3.611 -24.484 1 97 98 ALA A O 1
ATOM 776 N N . THR A 1 99 ? -12.781 1.459 -24.641 1 96.62 99 THR A N 1
ATOM 777 C CA . THR A 1 99 ? -14.133 1.613 -24.094 1 96.62 99 THR A CA 1
ATOM 778 C C . THR A 1 99 ? -14.086 1.885 -22.594 1 96.62 99 THR A C 1
ATOM 780 O O . THR A 1 99 ? -15.07 2.324 -22.016 1 96.62 99 THR A O 1
ATOM 783 N N . LEU A 1 100 ? -12.992 1.614 -22 1 97.19 100 LEU A N 1
ATOM 784 C CA . LEU A 1 100 ? -12.867 1.827 -20.562 1 97.19 100 LEU A CA 1
ATOM 785 C C . LEU A 1 100 ? -12.297 3.211 -20.266 1 97.19 100 LEU A C 1
ATOM 787 O O . LEU A 1 100 ? -12.266 3.639 -19.109 1 97.19 100 LEU A O 1
ATOM 791 N N . ARG A 1 101 ? -11.828 3.91 -21.328 1 97.88 101 ARG A N 1
ATOM 792 C CA . ARG A 1 101 ? -11.227 5.223 -21.125 1 97.88 101 ARG A CA 1
ATOM 793 C C . ARG A 1 101 ? -12.219 6.195 -20.5 1 97.88 101 ARG A C 1
ATOM 795 O O . ARG A 1 101 ? -13.375 6.273 -20.922 1 97.88 101 ARG A O 1
ATOM 802 N N . GLY A 1 102 ? -11.758 6.855 -19.438 1 97.69 102 GLY A N 1
ATOM 803 C CA . GLY A 1 102 ? -12.57 7.879 -18.797 1 97.69 102 GLY A CA 1
ATOM 804 C C . GLY A 1 102 ? -13.555 7.32 -17.781 1 97.69 102 GLY A C 1
ATOM 805 O O . GLY A 1 102 ? -14.258 8.07 -17.109 1 97.69 102 GLY A O 1
ATOM 806 N N . THR A 1 103 ? -13.578 6.043 -17.641 1 98 103 THR A N 1
ATOM 807 C CA . THR A 1 103 ? -14.531 5.426 -16.719 1 98 103 THR A CA 1
ATOM 808 C C . THR A 1 103 ? -13.977 5.43 -15.297 1 98 103 THR A C 1
ATOM 810 O O . THR A 1 103 ? -12.828 5.812 -15.07 1 98 103 THR A O 1
ATOM 813 N N . ASP A 1 104 ? -14.766 4.949 -14.375 1 97.56 104 ASP A N 1
ATOM 814 C CA . ASP A 1 104 ? -14.398 4.906 -12.961 1 97.56 104 ASP A CA 1
ATOM 815 C C . ASP A 1 104 ? -13.625 3.637 -12.633 1 97.56 104 ASP A C 1
ATOM 817 O O . ASP A 1 104 ? -13.562 3.223 -11.469 1 97.56 104 ASP A O 1
ATOM 821 N N . THR A 1 105 ? -13.039 2.994 -13.664 1 98.62 105 THR A N 1
ATOM 822 C CA . THR A 1 105 ? -12.266 1.774 -13.438 1 98.62 105 THR A CA 1
ATOM 823 C C . THR A 1 105 ? -11.148 2.016 -12.422 1 98.62 105 THR A C 1
ATOM 825 O O . THR A 1 105 ? -10.422 3.004 -12.523 1 98.62 105 THR A O 1
ATOM 828 N N . GLY A 1 106 ? -11.102 1.127 -11.422 1 98.69 106 GLY A N 1
ATOM 829 C CA . GLY A 1 106 ? -10.055 1.234 -10.414 1 98.69 106 GLY A CA 1
ATOM 830 C C . GLY A 1 106 ? -8.867 0.336 -10.695 1 98.69 106 GLY A C 1
ATOM 831 O O . GLY A 1 106 ? -8.953 -0.582 -11.516 1 98.69 106 GLY A O 1
ATOM 832 N N . VAL A 1 107 ? -7.75 0.661 -10.07 1 98.94 107 VAL A N 1
ATOM 833 C CA . VAL A 1 107 ? -6.527 -0.12 -10.195 1 98.94 107 VAL A CA 1
ATOM 834 C C . VAL A 1 107 ? -5.945 -0.395 -8.812 1 98.94 107 VAL A C 1
ATOM 836 O O . VAL A 1 107 ? -5.727 0.533 -8.031 1 98.94 107 VAL A O 1
ATOM 839 N N . TRP A 1 108 ? -5.758 -1.649 -8.461 1 98.88 108 TRP A N 1
ATOM 840 C CA . TRP A 1 108 ? -5.07 -2.08 -7.246 1 98.88 108 TRP A CA 1
ATOM 841 C C . TRP A 1 108 ? -3.908 -3.008 -7.582 1 98.88 108 TRP A C 1
ATOM 843 O O . TRP A 1 108 ? -4.082 -4.004 -8.289 1 98.88 108 TRP A O 1
ATOM 853 N N . VAL A 1 109 ? -2.721 -2.686 -7.051 1 98.94 109 VAL A N 1
ATOM 854 C CA . VAL A 1 109 ? -1.553 -3.514 -7.328 1 98.94 109 VAL A CA 1
ATOM 855 C C . VAL A 1 109 ? -0.9 -3.947 -6.02 1 98.94 109 VAL A C 1
ATOM 857 O O . VAL A 1 109 ? -0.585 -3.111 -5.168 1 98.94 109 VAL A O 1
ATOM 860 N N . GLY A 1 110 ? -0.795 -5.281 -5.816 1 98.75 110 GLY A N 1
ATOM 861 C CA . GLY A 1 110 ? 0.009 -5.816 -4.73 1 98.75 110 GLY A CA 1
ATOM 862 C C . GLY A 1 110 ? 1.489 -5.875 -5.055 1 98.75 110 GLY A C 1
ATOM 863 O O . GLY A 1 110 ? 1.9 -6.602 -5.965 1 98.75 110 GLY A O 1
ATOM 864 N N . ALA A 1 111 ? 2.293 -5.113 -4.32 1 97.44 111 ALA A N 1
ATOM 865 C CA . ALA A 1 111 ? 3.74 -5.074 -4.508 1 97.44 111 ALA A CA 1
ATOM 866 C C . ALA A 1 111 ? 4.457 -4.727 -3.207 1 97.44 111 ALA A C 1
ATOM 868 O O . ALA A 1 111 ? 3.926 -3.979 -2.381 1 97.44 111 ALA A O 1
ATOM 869 N N . SER A 1 112 ? 5.68 -5.227 -3.047 1 94.5 112 SER A N 1
ATOM 870 C CA . SER A 1 112 ? 6.402 -5.008 -1.798 1 94.5 112 SER A CA 1
ATOM 871 C C . SER A 1 112 ? 7.574 -4.051 -1.994 1 94.5 112 SER A C 1
ATOM 873 O O . SER A 1 112 ? 7.93 -3.301 -1.082 1 94.5 112 SER A O 1
ATOM 875 N N . GLY A 1 113 ? 8.242 -4.148 -3.072 1 91.94 113 GLY A N 1
ATOM 876 C CA . GLY A 1 113 ? 9.398 -3.283 -3.238 1 91.94 113 GLY A CA 1
ATOM 877 C C . GLY A 1 113 ? 9.828 -3.131 -4.688 1 91.94 113 GLY A C 1
ATOM 878 O O . GLY A 1 113 ? 9.195 -3.691 -5.586 1 91.94 113 GLY A O 1
ATOM 879 N N . SER A 1 114 ? 10.805 -2.256 -4.848 1 94.44 114 SER A N 1
ATOM 880 C CA . SER A 1 114 ? 11.445 -2.031 -6.141 1 94.44 114 SER A CA 1
ATOM 881 C C . SER A 1 114 ? 12.961 -2.131 -6.035 1 94.44 114 SER A C 1
ATOM 883 O O . SER A 1 114 ? 13.625 -1.171 -5.641 1 94.44 114 SER A O 1
ATOM 885 N N . GLU A 1 115 ? 13.445 -3.262 -6.426 1 94.62 115 GLU A N 1
ATOM 886 C CA . GLU A 1 115 ? 14.891 -3.436 -6.41 1 94.62 115 GLU A CA 1
ATOM 887 C C . GLU A 1 115 ? 15.562 -2.568 -7.473 1 94.62 115 GLU A C 1
ATOM 889 O O . GLU A 1 115 ? 16.688 -2.098 -7.277 1 94.62 115 GLU A O 1
ATOM 894 N N . ALA A 1 116 ? 14.859 -2.34 -8.57 1 94.62 116 ALA A N 1
ATOM 895 C CA . ALA A 1 116 ? 15.359 -1.429 -9.594 1 94.62 116 ALA A CA 1
ATOM 896 C C . ALA A 1 116 ? 15.508 -0.013 -9.047 1 94.62 116 ALA A C 1
ATOM 898 O O . ALA A 1 116 ? 16.531 0.646 -9.281 1 94.62 116 ALA A O 1
ATOM 899 N N . GLY A 1 117 ? 14.516 0.442 -8.344 1 92.88 117 GLY A N 1
ATOM 900 C CA . GLY A 1 117 ? 14.602 1.754 -7.719 1 92.88 117 GLY A CA 1
ATOM 901 C C . GLY A 1 117 ? 15.781 1.895 -6.777 1 92.88 117 GLY A C 1
ATOM 902 O O . GLY A 1 117 ? 16.453 2.928 -6.766 1 92.88 117 GLY A O 1
ATOM 903 N N . GLU A 1 118 ? 16 0.851 -5.988 1 90.44 118 GLU A N 1
ATOM 904 C CA . GLU A 1 118 ? 17.141 0.847 -5.078 1 90.44 118 GLU A CA 1
ATOM 905 C C . GLU A 1 118 ? 18.453 0.937 -5.844 1 90.44 118 GLU A C 1
ATOM 907 O O . GLU A 1 118 ? 19.359 1.67 -5.445 1 90.44 118 GLU A O 1
ATOM 912 N N . ALA A 1 119 ? 18.5 0.204 -6.883 1 90.38 119 ALA A N 1
ATOM 913 C CA . ALA A 1 119 ? 19.734 0.165 -7.672 1 90.38 119 ALA A CA 1
ATOM 914 C C . ALA A 1 119 ? 20 1.509 -8.344 1 90.38 119 ALA A C 1
ATOM 916 O O . ALA A 1 119 ? 21.125 2.002 -8.336 1 90.38 119 ALA A O 1
ATOM 917 N N . PHE A 1 120 ? 18.969 2.102 -8.906 1 89.81 120 PHE A N 1
ATOM 918 C CA . PHE A 1 120 ? 19.109 3.332 -9.68 1 89.81 120 PHE A CA 1
ATOM 919 C C . PHE A 1 120 ? 19.375 4.52 -8.758 1 89.81 120 PHE A C 1
ATOM 921 O O . PHE A 1 120 ? 19.844 5.566 -9.211 1 89.81 120 PHE A O 1
ATOM 928 N N . SER A 1 121 ? 19.094 4.395 -7.457 1 87.06 121 SER A N 1
ATOM 929 C CA . SER A 1 121 ? 19.188 5.535 -6.551 1 87.06 121 SER A CA 1
ATOM 930 C C . SER A 1 121 ? 20.406 5.41 -5.633 1 87.06 121 SER A C 1
ATOM 932 O O . SER A 1 121 ? 20.562 6.184 -4.688 1 87.06 121 SER A O 1
ATOM 934 N N . GLN A 1 122 ? 21.219 4.496 -5.875 1 85.88 122 GLN A N 1
ATOM 935 C CA . GLN A 1 122 ? 22.328 4.199 -4.969 1 85.88 122 GLN A CA 1
ATOM 936 C C . GLN A 1 122 ? 23.344 5.324 -4.965 1 85.88 122 GLN A C 1
ATOM 938 O O . GLN A 1 122 ? 23.844 5.719 -3.906 1 85.88 122 GLN A O 1
ATOM 943 N N . ASP A 1 123 ? 23.703 5.832 -6.133 1 86.94 123 ASP A N 1
ATOM 944 C CA . ASP A 1 123 ? 24.703 6.891 -6.262 1 86.94 123 ASP A CA 1
ATOM 945 C C . ASP A 1 123 ? 24.047 8.234 -6.559 1 86.94 123 ASP A C 1
ATOM 947 O O . ASP A 1 123 ? 23.531 8.453 -7.656 1 86.94 123 ASP A O 1
ATOM 951 N N . PRO A 1 124 ? 24.109 9.109 -5.605 1 86.75 124 PRO A N 1
ATOM 952 C CA . PRO A 1 124 ? 23.438 10.398 -5.793 1 86.75 124 PRO A CA 1
ATOM 953 C C . PRO A 1 124 ? 24 11.195 -6.965 1 86.75 124 PRO A C 1
ATOM 955 O O . PRO A 1 124 ? 23.297 12.031 -7.543 1 86.75 124 PRO A O 1
ATOM 958 N N . GLU A 1 125 ? 25.172 10.977 -7.363 1 86.25 125 GLU A N 1
ATOM 959 C CA . GLU A 1 125 ? 25.797 11.719 -8.453 1 86.25 125 GLU A CA 1
ATOM 960 C C . GLU A 1 125 ? 25.328 11.211 -9.812 1 86.25 125 GLU A C 1
ATOM 962 O O . GLU A 1 125 ? 25.344 11.953 -10.797 1 86.25 125 GLU A O 1
ATOM 967 N N . GLN A 1 126 ? 24.891 9.992 -9.844 1 82.06 126 GLN A N 1
ATOM 968 C CA . GLN A 1 126 ? 24.516 9.375 -11.109 1 82.06 126 GLN A CA 1
ATOM 969 C C . GLN A 1 126 ? 23 9.273 -11.25 1 82.06 126 GLN A C 1
ATOM 971 O O . GLN A 1 126 ? 22.484 8.875 -12.297 1 82.06 126 GLN A O 1
ATOM 976 N N . LEU A 1 127 ? 22.406 9.758 -10.258 1 82.25 127 LEU A N 1
ATOM 977 C CA . LEU A 1 127 ? 20.969 9.562 -10.203 1 82.25 127 LEU A CA 1
ATOM 978 C C . LEU A 1 127 ? 20.266 10.43 -11.25 1 82.25 127 LEU A C 1
ATOM 980 O O . LEU A 1 127 ? 20.656 11.578 -11.477 1 82.25 127 LEU A O 1
ATOM 984 N N . LEU A 1 128 ? 19.391 9.797 -12.023 1 80.06 128 LEU A N 1
ATOM 985 C CA . LEU A 1 128 ? 18.516 10.492 -12.953 1 80.06 128 LEU A CA 1
ATOM 986 C C . LEU A 1 128 ? 17.125 10.664 -12.352 1 80.06 128 LEU A C 1
ATOM 988 O O . LEU A 1 128 ? 16.562 9.734 -11.758 1 80.06 128 LEU A O 1
ATOM 992 N N . GLY A 1 129 ? 16.531 11.781 -12.367 1 79.19 129 GLY A N 1
ATOM 993 C CA . GLY A 1 129 ? 15.242 12.109 -11.781 1 79.19 129 GLY A CA 1
ATOM 994 C C . GLY A 1 129 ? 14.125 11.195 -12.25 1 79.19 129 GLY A C 1
ATOM 995 O O . GLY A 1 129 ? 13.289 10.766 -11.453 1 79.19 129 GLY A O 1
ATOM 996 N N . TYR A 1 130 ? 14.164 10.805 -13.422 1 80.38 130 TYR A N 1
ATOM 997 C CA . TYR A 1 130 ? 13.039 10.055 -13.977 1 80.38 130 TYR A CA 1
ATOM 998 C C . TYR A 1 130 ? 13.008 8.633 -13.422 1 80.38 130 TYR A C 1
ATOM 1000 O O . TYR A 1 130 ? 12 7.938 -13.555 1 80.38 130 TYR A O 1
ATOM 1008 N N . SER A 1 131 ? 14.07 8.211 -12.75 1 85.94 131 SER A N 1
ATOM 1009 C CA . SER A 1 131 ? 14.062 6.895 -12.125 1 85.94 131 SER A CA 1
ATOM 1010 C C . SER A 1 131 ? 13.047 6.828 -10.992 1 85.94 131 SER A C 1
ATOM 1012 O O . SER A 1 131 ? 12.484 5.766 -10.719 1 85.94 131 SER A O 1
ATOM 1014 N N . MET A 1 132 ? 12.828 7.902 -10.469 1 86.62 132 MET A N 1
ATOM 1015 C CA . MET A 1 132 ? 11.867 7.938 -9.375 1 86.62 132 MET A CA 1
ATOM 1016 C C . MET A 1 132 ? 10.453 7.672 -9.883 1 86.62 132 MET A C 1
ATOM 1018 O O . MET A 1 132 ? 9.75 6.816 -9.344 1 86.62 132 MET A O 1
ATOM 1022 N N . ILE A 1 133 ? 10.094 8.297 -10.922 1 88.62 133 ILE A N 1
ATOM 1023 C CA . ILE A 1 133 ? 8.75 8.156 -11.469 1 88.62 133 ILE A CA 1
ATOM 1024 C C . ILE A 1 133 ? 8.586 6.773 -12.086 1 88.62 133 ILE A C 1
ATOM 1026 O O . ILE A 1 133 ? 7.469 6.25 -12.164 1 88.62 133 ILE A O 1
ATOM 1030 N N . GLY A 1 134 ? 9.688 6.191 -12.414 1 93.06 134 GLY A N 1
ATOM 1031 C CA . GLY A 1 134 ? 9.641 4.891 -13.062 1 93.06 134 GLY A CA 1
ATOM 1032 C C . GLY A 1 134 ? 9.758 3.732 -12.094 1 93.06 134 GLY A C 1
ATOM 1033 O O . GLY A 1 134 ? 9.539 2.576 -12.469 1 93.06 134 GLY A O 1
ATOM 1034 N N . CYS A 1 135 ? 10 4.062 -10.797 1 94.31 135 CYS A N 1
ATOM 1035 C CA . CYS A 1 135 ? 10.312 2.941 -9.922 1 94.31 135 CYS A CA 1
ATOM 1036 C C . CYS A 1 135 ? 9.492 3.008 -8.641 1 94.31 135 CYS A C 1
ATOM 1038 O O . CYS A 1 135 ? 9.375 2.018 -7.914 1 94.31 135 CYS A O 1
ATOM 1040 N N . GLN A 1 136 ? 8.898 4.145 -8.352 1 94.19 136 GLN A N 1
ATOM 1041 C CA . GLN A 1 136 ? 8.133 4.27 -7.113 1 94.19 136 GLN A CA 1
ATOM 1042 C C . GLN A 1 136 ? 6.906 3.361 -7.133 1 94.19 136 GLN A C 1
ATOM 1044 O O . GLN A 1 136 ? 6.246 3.223 -8.164 1 94.19 136 GLN A O 1
ATOM 1049 N N . ARG A 1 137 ? 6.562 2.754 -6.031 1 95.38 137 ARG A N 1
ATOM 1050 C CA . ARG A 1 137 ? 5.512 1.741 -5.953 1 95.38 137 ARG A CA 1
ATOM 1051 C C . ARG A 1 137 ? 4.148 2.34 -6.277 1 95.38 137 ARG A C 1
ATOM 1053 O O . ARG A 1 137 ? 3.299 1.672 -6.871 1 95.38 137 ARG A O 1
ATOM 1060 N N . ALA A 1 138 ? 3.947 3.588 -5.824 1 96.94 138 ALA A N 1
ATOM 1061 C CA . ALA A 1 138 ? 2.684 4.246 -6.145 1 96.94 138 ALA A CA 1
ATOM 1062 C C . ALA A 1 138 ? 2.447 4.281 -7.648 1 96.94 138 ALA A C 1
ATOM 1064 O O . ALA A 1 138 ? 1.303 4.258 -8.109 1 96.94 138 ALA A O 1
ATOM 1065 N N . MET A 1 139 ? 3.516 4.273 -8.438 1 96.88 139 MET A N 1
ATOM 1066 C CA . MET A 1 139 ? 3.432 4.387 -9.891 1 96.88 139 MET A CA 1
ATOM 1067 C C . MET A 1 139 ? 2.998 3.064 -10.508 1 96.88 139 MET A C 1
ATOM 1069 O O . MET A 1 139 ? 2.568 3.029 -11.664 1 96.88 139 MET A O 1
ATOM 1073 N N . PHE A 1 140 ? 3.139 1.952 -9.773 1 98.25 140 PHE A N 1
ATOM 1074 C CA . PHE A 1 140 ? 2.73 0.666 -10.32 1 98.25 140 PHE A CA 1
ATOM 1075 C C . PHE A 1 140 ? 1.244 0.667 -10.656 1 98.25 140 PHE A C 1
ATOM 1077 O O . PHE A 1 140 ? 0.836 0.152 -11.703 1 98.25 140 PHE A O 1
ATOM 1084 N N . ALA A 1 141 ? 0.481 1.271 -9.805 1 98.5 141 ALA A N 1
ATOM 1085 C CA . ALA A 1 141 ? -0.951 1.391 -10.07 1 98.5 141 ALA A CA 1
ATOM 1086 C C . ALA A 1 141 ? -1.253 2.613 -10.93 1 98.5 141 ALA A C 1
ATOM 1088 O O . ALA A 1 141 ? -2.027 2.531 -11.883 1 98.5 141 ALA A O 1
ATOM 1089 N N . ASN A 1 142 ? -0.608 3.711 -10.656 1 98 142 ASN A N 1
ATOM 1090 C CA . ASN A 1 142 ? -0.981 4.98 -11.273 1 98 142 ASN A CA 1
ATOM 1091 C C . ASN A 1 142 ? -0.632 5.012 -12.758 1 98 142 ASN A C 1
ATOM 1093 O O . ASN A 1 142 ? -1.353 5.613 -13.555 1 98 142 ASN A O 1
ATOM 1097 N N . ARG A 1 143 ? 0.505 4.414 -13.125 1 98.06 143 ARG A N 1
ATOM 1098 C CA . ARG A 1 143 ? 0.88 4.387 -14.539 1 98.06 143 ARG A CA 1
ATOM 1099 C C . ARG A 1 143 ? -0.155 3.633 -15.367 1 98.06 143 ARG A C 1
ATOM 1101 O O . ARG A 1 143 ? -0.403 3.977 -16.516 1 98.06 143 ARG A O 1
ATOM 1108 N N . ILE A 1 144 ? -0.709 2.605 -14.75 1 98.69 144 ILE A N 1
ATOM 1109 C CA . ILE A 1 144 ? -1.786 1.884 -15.422 1 98.69 144 ILE A CA 1
ATOM 1110 C C . ILE A 1 144 ? -2.994 2.803 -15.594 1 98.69 144 ILE A C 1
ATOM 1112 O O . ILE A 1 144 ? -3.537 2.926 -16.688 1 98.69 144 ILE A O 1
ATOM 1116 N N . SER A 1 145 ? -3.412 3.473 -14.523 1 98.75 145 SER A N 1
ATOM 1117 C CA . SER A 1 145 ? -4.531 4.406 -14.602 1 98.75 145 SER A CA 1
ATOM 1118 C C . SER A 1 145 ? -4.27 5.496 -15.633 1 98.75 145 SER A C 1
ATOM 1120 O O . SER A 1 145 ? -5.176 5.883 -16.375 1 98.75 145 SER A O 1
ATOM 1122 N N . TYR A 1 146 ? -3.037 5.938 -15.68 1 98.44 146 TYR A N 1
ATOM 1123 C CA . TYR A 1 146 ? -2.648 7.004 -16.594 1 98.44 146 TYR A CA 1
ATOM 1124 C C . TYR A 1 146 ? -2.754 6.543 -18.047 1 98.44 146 TYR A C 1
ATOM 1126 O O . TYR A 1 146 ? -3.35 7.227 -18.875 1 98.44 146 TYR A O 1
ATOM 1134 N N . PHE A 1 147 ? -2.223 5.398 -18.312 1 98.44 147 PHE A N 1
ATOM 1135 C CA . PHE A 1 147 ? -2.197 4.902 -19.688 1 98.44 147 PHE A CA 1
ATOM 1136 C C . PHE A 1 147 ? -3.611 4.73 -20.219 1 98.44 147 PHE A C 1
ATOM 1138 O O . PHE A 1 147 ? -3.906 5.145 -21.344 1 98.44 147 PHE A O 1
ATOM 1145 N N . TYR A 1 148 ? -4.504 4.207 -19.391 1 98.69 148 TYR A N 1
ATOM 1146 C CA . TYR A 1 148 ? -5.836 3.854 -19.859 1 98.69 148 TYR A CA 1
ATOM 1147 C C . TYR A 1 148 ? -6.812 5.004 -19.656 1 98.69 148 TYR A C 1
ATOM 1149 O O . TYR A 1 148 ? -7.945 4.965 -20.141 1 98.69 148 TYR A O 1
ATOM 1157 N N . ASP A 1 149 ? -6.41 6.008 -18.859 1 98.62 149 ASP A N 1
ATOM 1158 C CA . ASP A 1 149 ? -7.273 7.117 -18.469 1 98.62 149 ASP A CA 1
ATOM 1159 C C . ASP A 1 149 ? -8.391 6.645 -17.547 1 98.62 149 ASP A C 1
ATOM 1161 O O . ASP A 1 149 ? -9.555 6.996 -17.734 1 98.62 149 ASP A O 1
ATOM 1165 N N . PHE A 1 150 ? -8.031 5.785 -16.656 1 98.69 150 PHE A N 1
ATOM 1166 C CA . PHE A 1 150 ? -8.969 5.348 -15.625 1 98.69 150 PHE A CA 1
ATOM 1167 C C . PHE A 1 150 ? -9.148 6.426 -14.562 1 98.69 150 PHE A C 1
ATOM 1169 O O . PHE A 1 150 ? -8.18 7.086 -14.172 1 98.69 150 PHE A O 1
ATOM 1176 N N . LYS A 1 151 ? -10.391 6.543 -14.023 1 98.25 151 LYS A N 1
ATOM 1177 C CA . LYS A 1 151 ? -10.688 7.648 -13.117 1 98.25 151 LYS A CA 1
ATOM 1178 C C . LYS A 1 151 ? -11.055 7.129 -11.727 1 98.25 151 LYS A C 1
ATOM 1180 O O . LYS A 1 151 ? -11.367 7.914 -10.828 1 98.25 151 LYS A O 1
ATOM 1185 N N . GLY A 1 152 ? -11.047 5.824 -11.523 1 97.5 152 GLY A N 1
ATOM 1186 C CA . GLY A 1 152 ? -11.359 5.234 -10.234 1 97.5 152 GLY A CA 1
ATOM 1187 C C . GLY A 1 152 ? -10.164 5.195 -9.289 1 97.5 152 GLY A C 1
ATOM 1188 O O . GLY A 1 152 ? -9.141 5.82 -9.555 1 97.5 152 GLY A O 1
ATOM 1189 N N . PRO A 1 153 ? -10.32 4.516 -8.133 1 97.19 153 PRO A N 1
ATOM 1190 C CA . PRO A 1 153 ? -9.211 4.414 -7.188 1 97.19 153 PRO A CA 1
ATOM 1191 C C . PRO A 1 153 ? -7.953 3.812 -7.816 1 97.19 153 PRO A C 1
ATOM 1193 O O . PRO A 1 153 ? -8.047 2.967 -8.711 1 97.19 153 PRO A O 1
ATOM 1196 N N . SER A 1 154 ? -6.82 4.285 -7.367 1 98.38 154 SER A N 1
ATOM 1197 C CA . SER A 1 154 ? -5.52 3.84 -7.863 1 98.38 154 SER A CA 1
ATOM 1198 C C . SER A 1 154 ? -4.504 3.725 -6.734 1 98.38 154 SER A C 1
ATOM 1200 O O . SER A 1 154 ? -3.955 4.73 -6.281 1 98.38 154 SER A O 1
ATOM 1202 N N . LEU A 1 155 ? -4.246 2.467 -6.242 1 97.75 155 LEU A N 1
ATOM 1203 C CA . LEU A 1 155 ? -3.348 2.398 -5.098 1 97.75 155 LEU A CA 1
ATOM 1204 C C . LEU A 1 155 ? -2.527 1.113 -5.125 1 97.75 155 LEU A C 1
ATOM 1206 O O . LEU A 1 155 ? -2.984 0.091 -5.641 1 97.75 155 LEU A O 1
ATOM 1210 N N . SER A 1 156 ? -1.324 1.2 -4.66 1 98.38 156 SER A N 1
ATOM 1211 C CA . SER A 1 156 ? -0.46 0.059 -4.375 1 98.38 156 SER A CA 1
ATOM 1212 C C . SER A 1 156 ? -0.58 -0.373 -2.916 1 98.38 156 SER A C 1
ATOM 1214 O O . SER A 1 156 ? -0.652 0.469 -2.018 1 98.38 156 SER A O 1
ATOM 1216 N N . ILE A 1 157 ? -0.653 -1.713 -2.756 1 98.06 157 ILE A N 1
ATOM 1217 C CA . ILE A 1 157 ? -0.872 -2.291 -1.434 1 98.06 157 ILE A CA 1
ATOM 1218 C C . ILE A 1 157 ? 0.287 -3.221 -1.079 1 98.06 157 ILE A C 1
ATOM 1220 O O . ILE A 1 157 ? 0.769 -3.975 -1.928 1 98.06 157 ILE A O 1
ATOM 1224 N N . ASP A 1 158 ? 0.727 -3.098 0.217 1 98.12 158 ASP A N 1
ATOM 1225 C CA . ASP A 1 158 ? 1.765 -4.008 0.694 1 98.12 158 ASP A CA 1
ATOM 1226 C C . ASP A 1 158 ? 1.358 -4.66 2.014 1 98.12 158 ASP A C 1
ATOM 1228 O O . ASP A 1 158 ? 1.258 -3.984 3.041 1 98.12 158 ASP A O 1
ATOM 1232 N N . THR A 1 159 ? 1.124 -5.918 1.961 1 97.62 159 THR A N 1
ATOM 1233 C CA . THR A 1 159 ? 0.92 -6.781 3.117 1 97.62 159 THR A CA 1
ATOM 1234 C C . THR A 1 159 ? 1.848 -7.992 3.057 1 97.62 159 THR A C 1
ATOM 1236 O O . THR A 1 159 ? 1.477 -9.086 3.484 1 97.62 159 THR A O 1
ATOM 1239 N N . ALA A 1 160 ? 2.92 -7.844 2.342 1 96.5 160 ALA A N 1
ATOM 1240 C CA . ALA A 1 160 ? 3.906 -8.891 2.1 1 96.5 160 ALA A CA 1
ATOM 1241 C C . ALA A 1 160 ? 3.369 -9.938 1.125 1 96.5 160 ALA A C 1
ATOM 1243 O O . ALA A 1 160 ? 2.951 -9.602 0.014 1 96.5 160 ALA A O 1
ATOM 1244 N N . CYS A 1 161 ? 3.332 -11.18 1.519 1 97.06 161 CYS A N 1
ATOM 1245 C CA . CYS A 1 161 ? 3.023 -12.258 0.583 1 97.06 161 CYS A CA 1
ATOM 1246 C C . CYS A 1 161 ? 1.542 -12.258 0.223 1 97.06 161 CYS A C 1
ATOM 1248 O O . CYS A 1 161 ? 1.147 -12.82 -0.799 1 97.06 161 CYS A O 1
ATOM 1250 N N . SER A 1 162 ? 0.689 -11.648 1 1 97.56 162 SER A N 1
ATOM 1251 C CA . SER A 1 162 ? -0.749 -11.648 0.752 1 97.56 162 SER A CA 1
ATOM 1252 C C . SER A 1 162 ? -1.177 -10.414 -0.028 1 97.56 162 SER A C 1
ATOM 1254 O O . SER A 1 162 ? -2.371 -10.156 -0.195 1 97.56 162 SER A O 1
ATOM 1256 N N . SER A 1 163 ? -0.272 -9.617 -0.528 1 98.62 163 SER A N 1
ATOM 1257 C CA . SER A 1 163 ? -0.533 -8.289 -1.076 1 98.62 163 SER A CA 1
ATOM 1258 C C . SER A 1 163 ? -1.515 -8.359 -2.242 1 98.62 163 SER A C 1
ATOM 1260 O O . SER A 1 163 ? -2.439 -7.547 -2.328 1 98.62 163 SER A O 1
ATOM 1262 N N . SER A 1 164 ? -1.323 -9.281 -3.148 1 98.75 164 SER A N 1
ATOM 1263 C CA . SER A 1 164 ? -2.162 -9.305 -4.34 1 98.75 164 SER A CA 1
ATOM 1264 C C . SER A 1 164 ? -3.578 -9.758 -4.016 1 98.75 164 SER A C 1
ATOM 1266 O O . SER A 1 164 ? -4.539 -9.32 -4.648 1 98.75 164 SER A O 1
ATOM 1268 N N . LEU A 1 165 ? -3.771 -10.648 -3.012 1 98.38 165 LEU A N 1
ATOM 1269 C CA . LEU A 1 165 ? -5.113 -11.039 -2.596 1 98.38 165 LEU A CA 1
ATOM 1270 C C . LEU A 1 165 ? -5.801 -9.906 -1.838 1 98.38 165 LEU A C 1
ATOM 1272 O O . LEU A 1 165 ? -7.02 -9.734 -1.929 1 98.38 165 LEU A O 1
ATOM 1276 N N . MET A 1 166 ? -4.984 -9.203 -1.097 1 98.25 166 MET A N 1
ATOM 1277 C CA . MET A 1 166 ? -5.523 -8.016 -0.448 1 98.25 166 MET A CA 1
ATOM 1278 C C . MET A 1 166 ? -5.992 -6.996 -1.482 1 98.25 166 MET A C 1
ATOM 1280 O O . MET A 1 166 ? -7.039 -6.371 -1.312 1 98.25 166 MET A O 1
ATOM 1284 N N . ALA A 1 167 ? -5.195 -6.84 -2.525 1 98.69 167 ALA A N 1
ATOM 1285 C CA . ALA A 1 167 ? -5.59 -5.973 -3.633 1 98.69 167 ALA A CA 1
ATOM 1286 C C . ALA A 1 167 ? -6.906 -6.434 -4.25 1 98.69 167 ALA A C 1
ATOM 1288 O O . ALA A 1 167 ? -7.797 -5.621 -4.508 1 98.69 167 ALA A O 1
ATOM 1289 N N . LEU A 1 168 ? -7.039 -7.707 -4.414 1 98.88 168 LEU A N 1
ATOM 1290 C CA . LEU A 1 168 ? -8.25 -8.281 -4.988 1 98.88 168 LEU A CA 1
ATOM 1291 C C . LEU A 1 168 ? -9.453 -8.031 -4.078 1 98.88 168 LEU A C 1
ATOM 1293 O O . LEU A 1 168 ? -10.523 -7.664 -4.555 1 98.88 168 LEU A O 1
ATOM 1297 N N . GLU A 1 169 ? -9.305 -8.258 -2.811 1 98.25 169 GLU A N 1
ATOM 1298 C CA . GLU A 1 169 ? -10.383 -8.016 -1.858 1 98.25 169 GLU A CA 1
ATOM 1299 C C . GLU A 1 169 ? -10.859 -6.566 -1.928 1 98.25 169 GLU A C 1
ATOM 1301 O O . GLU A 1 169 ? -12.07 -6.309 -1.944 1 98.25 169 GLU A O 1
ATOM 1306 N N . ASN A 1 170 ? -9.883 -5.652 -1.965 1 98.06 170 ASN A N 1
ATOM 1307 C CA . ASN A 1 170 ? -10.234 -4.238 -2.037 1 98.06 170 ASN A CA 1
ATOM 1308 C C . ASN A 1 170 ? -11.023 -3.922 -3.305 1 98.06 170 ASN A C 1
ATOM 1310 O O . ASN A 1 170 ? -12.047 -3.238 -3.248 1 98.06 170 ASN A O 1
ATOM 1314 N N . ALA A 1 171 ? -10.562 -4.402 -4.383 1 98.56 171 ALA A N 1
ATOM 1315 C CA . ALA A 1 171 ? -11.219 -4.156 -5.664 1 98.56 171 ALA A CA 1
ATOM 1316 C C . ALA A 1 171 ? -12.617 -4.77 -5.688 1 98.56 171 ALA A C 1
ATOM 1318 O O . ALA A 1 171 ? -13.57 -4.133 -6.141 1 98.56 171 ALA A O 1
ATOM 1319 N N . TYR A 1 172 ? -12.734 -5.996 -5.176 1 98.31 172 TYR A N 1
ATOM 1320 C CA . TYR A 1 172 ? -14.016 -6.695 -5.094 1 98.31 172 TYR A CA 1
ATOM 1321 C C . TYR A 1 172 ? -15.031 -5.883 -4.301 1 98.31 172 TYR A C 1
ATOM 1323 O O . TYR A 1 172 ? -16.156 -5.66 -4.758 1 98.31 172 TYR A O 1
ATOM 1331 N N . LYS A 1 173 ? -14.625 -5.41 -3.174 1 96.56 173 LYS A N 1
ATOM 1332 C CA . LYS A 1 173 ? -15.523 -4.652 -2.309 1 96.56 173 LYS A CA 1
ATOM 1333 C C . LYS A 1 173 ? -15.883 -3.305 -2.93 1 96.56 173 LYS A C 1
ATOM 1335 O O . LYS A 1 173 ? -17 -2.809 -2.752 1 96.56 173 LYS A O 1
ATOM 1340 N N . ALA A 1 174 ? -14.898 -2.705 -3.605 1 96.69 174 ALA A N 1
ATOM 1341 C CA . ALA A 1 174 ? -15.164 -1.436 -4.273 1 96.69 174 ALA A CA 1
ATOM 1342 C C . ALA A 1 174 ? -16.266 -1.59 -5.324 1 96.69 174 ALA A C 1
ATOM 1344 O O . ALA A 1 174 ? -17.172 -0.753 -5.414 1 96.69 174 ALA A O 1
ATOM 1345 N N . ILE A 1 175 ? -16.188 -2.629 -6.094 1 97.31 175 ILE A N 1
ATOM 1346 C CA . ILE A 1 175 ? -17.203 -2.871 -7.109 1 97.31 175 ILE A CA 1
ATOM 1347 C C . ILE A 1 175 ? -18.531 -3.223 -6.438 1 97.31 175 ILE A C 1
ATOM 1349 O O . ILE A 1 175 ? -19.578 -2.686 -6.801 1 97.31 175 ILE A O 1
ATOM 1353 N N . ARG A 1 176 ? -18.453 -4.094 -5.477 1 95.12 176 ARG A N 1
ATOM 1354 C CA . ARG A 1 176 ? -19.656 -4.57 -4.785 1 95.12 176 ARG A CA 1
ATOM 1355 C C . ARG A 1 176 ? -20.406 -3.412 -4.141 1 95.12 176 ARG A C 1
ATOM 1357 O O . ARG A 1 176 ? -21.641 -3.402 -4.117 1 95.12 176 ARG A O 1
ATOM 1364 N N . ASN A 1 177 ? -19.672 -2.463 -3.652 1 92.5 177 ASN A N 1
ATOM 1365 C CA . ASN A 1 177 ? -20.266 -1.34 -2.945 1 92.5 177 ASN A CA 1
ATOM 1366 C C . ASN A 1 177 ? -20.547 -0.17 -3.885 1 92.5 177 ASN A C 1
ATOM 1368 O O . ASN A 1 177 ? -20.922 0.917 -3.438 1 92.5 177 ASN A O 1
ATOM 1372 N N . GLY A 1 178 ? -20.312 -0.306 -5.16 1 92.94 178 GLY A N 1
ATOM 1373 C CA . GLY A 1 178 ? -20.703 0.67 -6.16 1 92.94 178 GLY A CA 1
ATOM 1374 C C . GLY A 1 178 ? -19.703 1.797 -6.332 1 92.94 178 GLY A C 1
ATOM 1375 O O . GLY A 1 178 ? -20.031 2.83 -6.926 1 92.94 178 GLY A O 1
ATOM 1376 N N . ARG A 1 179 ? -18.484 1.675 -5.824 1 92.44 179 ARG A N 1
ATOM 1377 C CA . ARG A 1 179 ? -17.469 2.709 -5.941 1 92.44 179 ARG A CA 1
ATOM 1378 C C . ARG A 1 179 ? -16.891 2.758 -7.352 1 92.44 179 ARG A C 1
ATOM 1380 O O . ARG A 1 179 ? -16.438 3.811 -7.809 1 92.44 179 ARG A O 1
ATOM 1387 N N . CYS A 1 180 ? -16.781 1.63 -7.988 1 96 180 CYS A N 1
ATOM 1388 C CA . CYS A 1 180 ? -16.359 1.528 -9.383 1 96 180 CYS A CA 1
ATOM 1389 C C . CYS A 1 180 ? -17.062 0.371 -10.086 1 96 180 CYS A C 1
ATOM 1391 O O . CYS A 1 180 ? -17.672 -0.476 -9.43 1 96 180 CYS A O 1
ATOM 1393 N N . SER A 1 181 ? -16.969 0.394 -11.383 1 96.25 181 SER A N 1
ATOM 1394 C CA . SER A 1 181 ? -17.703 -0.597 -12.172 1 96.25 181 SER A CA 1
ATOM 1395 C C . SER A 1 181 ? -16.781 -1.726 -12.625 1 96.25 181 SER A C 1
ATOM 1397 O O . SER A 1 181 ? -17.25 -2.824 -12.93 1 96.25 181 SER A O 1
ATOM 1399 N N . ALA A 1 182 ? -15.531 -1.415 -12.727 1 98.25 182 ALA A N 1
ATOM 1400 C CA . ALA A 1 182 ? -14.5 -2.373 -13.117 1 98.25 182 ALA A CA 1
ATOM 1401 C C . ALA A 1 182 ? -13.195 -2.102 -12.383 1 98.25 182 ALA A C 1
ATOM 1403 O O . ALA A 1 182 ? -13.016 -1.032 -11.789 1 98.25 182 ALA A O 1
ATOM 1404 N N . ALA A 1 183 ? -12.375 -3.096 -12.344 1 98.88 183 ALA A N 1
ATOM 1405 C CA . ALA A 1 183 ? -11.094 -2.951 -11.664 1 98.88 183 ALA A CA 1
ATOM 1406 C C . ALA A 1 183 ? -10.023 -3.811 -12.328 1 98.88 183 ALA A C 1
ATOM 1408 O O . ALA A 1 183 ? -10.289 -4.945 -12.727 1 98.88 183 ALA A O 1
ATOM 1409 N N . VAL A 1 184 ? -8.891 -3.221 -12.5 1 98.94 184 VAL A N 1
ATOM 1410 C CA . VAL A 1 184 ? -7.676 -3.953 -12.852 1 98.94 184 VAL A CA 1
ATOM 1411 C C . VAL A 1 184 ? -6.863 -4.246 -11.594 1 98.94 184 VAL A C 1
ATOM 1413 O O . VAL A 1 184 ? -6.449 -3.322 -10.891 1 98.94 184 VAL A O 1
ATOM 1416 N N . VAL A 1 185 ? -6.707 -5.535 -11.281 1 98.94 185 VAL A N 1
ATOM 1417 C CA . VAL A 1 185 ? -5.984 -5.949 -10.086 1 98.94 185 VAL A CA 1
ATOM 1418 C C . VAL A 1 185 ? -4.715 -6.699 -10.477 1 98.94 185 VAL A C 1
ATOM 1420 O O . VAL A 1 185 ? -4.77 -7.66 -11.25 1 98.94 185 VAL A O 1
ATOM 1423 N N . GLY A 1 186 ? -3.564 -6.254 -9.938 1 98.94 186 GLY A N 1
ATOM 1424 C CA . GLY A 1 186 ? -2.303 -6.875 -10.305 1 98.94 186 GLY A CA 1
ATOM 1425 C C . GLY A 1 186 ? -1.459 -7.277 -9.109 1 98.94 186 GLY A C 1
ATOM 1426 O O . GLY A 1 186 ? -1.665 -6.777 -8 1 98.94 186 GLY A O 1
ATOM 1427 N N . GLY A 1 187 ? -0.612 -8.219 -9.242 1 98.88 187 GLY A N 1
ATOM 1428 C CA . GLY A 1 187 ? 0.48 -8.633 -8.375 1 98.88 187 GLY A CA 1
ATOM 1429 C C . GLY A 1 187 ? 1.776 -8.875 -9.125 1 98.88 187 GLY A C 1
ATOM 1430 O O . GLY A 1 187 ? 1.771 -9.445 -10.219 1 98.88 187 GLY A O 1
ATOM 1431 N N . VAL A 1 188 ? 2.859 -8.398 -8.516 1 98.88 188 VAL A N 1
ATOM 1432 C CA . VAL A 1 188 ? 4.109 -8.523 -9.258 1 98.88 188 VAL A CA 1
ATOM 1433 C C . VAL A 1 188 ? 5.277 -8.68 -8.289 1 98.88 188 VAL A C 1
ATOM 1435 O O . VAL A 1 188 ? 5.234 -8.156 -7.168 1 98.88 188 VAL A O 1
ATOM 1438 N N . ASN A 1 189 ? 6.25 -9.469 -8.688 1 98.81 189 ASN A N 1
ATOM 1439 C CA . ASN A 1 189 ? 7.508 -9.664 -7.98 1 98.81 189 ASN A CA 1
ATOM 1440 C C . ASN A 1 189 ? 8.633 -10.07 -8.93 1 98.81 189 ASN A C 1
ATOM 1442 O O . ASN A 1 189 ? 8.5 -11.039 -9.68 1 98.81 189 ASN A O 1
ATOM 1446 N N . LEU A 1 190 ? 9.672 -9.328 -8.938 1 98.62 190 LEU A N 1
ATOM 1447 C CA . LEU A 1 190 ? 10.883 -9.695 -9.664 1 98.62 190 LEU A CA 1
ATOM 1448 C C . LEU A 1 190 ? 12.086 -9.75 -8.727 1 98.62 190 LEU A C 1
ATOM 1450 O O . LEU A 1 190 ? 12.125 -9.023 -7.727 1 98.62 190 LEU A O 1
ATOM 1454 N N . LEU A 1 191 ? 12.992 -10.633 -9 1 98.06 191 LEU A N 1
ATOM 1455 C CA . LEU A 1 191 ? 14.242 -10.797 -8.273 1 98.06 191 LEU A CA 1
ATOM 1456 C C . LEU A 1 191 ? 15.422 -10.266 -9.086 1 98.06 191 LEU A C 1
ATOM 1458 O O . LEU A 1 191 ? 16.078 -11.031 -9.797 1 98.06 191 LEU A O 1
ATOM 1462 N N . LEU A 1 192 ? 15.75 -8.992 -8.891 1 96.75 192 LEU A N 1
ATOM 1463 C CA . LEU A 1 192 ? 16.672 -8.344 -9.828 1 96.75 192 LEU A CA 1
ATOM 1464 C C . LEU A 1 192 ? 18.078 -8.258 -9.234 1 96.75 192 LEU A C 1
ATOM 1466 O O . LEU A 1 192 ? 19.047 -8.117 -9.969 1 96.75 192 LEU A O 1
ATOM 1470 N N . LYS A 1 193 ? 18.203 -8.266 -7.965 1 93.88 193 LYS A N 1
ATOM 1471 C CA . LYS A 1 193 ? 19.484 -8.266 -7.27 1 93.88 193 LYS A CA 1
ATOM 1472 C C . LYS A 1 193 ? 19.469 -9.242 -6.098 1 93.88 193 LYS A C 1
ATOM 1474 O O . LYS A 1 193 ? 18.422 -9.547 -5.539 1 93.88 193 LYS A O 1
ATOM 1479 N N . PRO A 1 194 ? 20.641 -9.766 -5.695 1 95 194 PRO A N 1
ATOM 1480 C CA . PRO A 1 194 ? 20.688 -10.836 -4.699 1 95 194 PRO A CA 1
ATOM 1481 C C . PRO A 1 194 ? 20.453 -10.328 -3.275 1 95 194 PRO A C 1
ATOM 1483 O O . PRO A 1 194 ? 20.203 -11.125 -2.365 1 95 194 PRO A O 1
ATOM 1486 N N . ASN A 1 195 ? 20.531 -9 -3.043 1 93.06 195 ASN A N 1
ATOM 1487 C CA . ASN A 1 195 ? 20.578 -8.43 -1.701 1 93.06 195 ASN A CA 1
ATOM 1488 C C . ASN A 1 195 ? 19.344 -8.812 -0.889 1 93.06 195 ASN A C 1
ATOM 1490 O O . ASN A 1 195 ? 19.453 -9.25 0.26 1 93.06 195 ASN A O 1
ATOM 1494 N N . THR A 1 196 ? 18.203 -8.656 -1.501 1 93.56 196 THR A N 1
ATOM 1495 C CA . THR A 1 196 ? 16.969 -8.992 -0.805 1 93.56 196 THR A CA 1
ATOM 1496 C C . THR A 1 196 ? 16.906 -10.484 -0.507 1 93.56 196 THR A C 1
ATOM 1498 O O . THR A 1 196 ? 16.453 -10.891 0.566 1 93.56 196 THR A O 1
ATOM 1501 N N . SER A 1 197 ? 17.328 -11.289 -1.438 1 95.75 197 SER A N 1
ATOM 1502 C CA . SER A 1 197 ? 17.359 -12.734 -1.249 1 95.75 197 SER A CA 1
ATOM 1503 C C . SER A 1 197 ? 18.281 -13.125 -0.103 1 95.75 197 SER A C 1
ATOM 1505 O O . SER A 1 197 ? 17.984 -14.055 0.652 1 95.75 197 SER A O 1
ATOM 1507 N N . VAL A 1 198 ? 19.375 -12.438 0.019 1 95.81 198 VAL A N 1
ATOM 1508 C CA . VAL A 1 198 ? 20.328 -12.711 1.102 1 95.81 198 VAL A CA 1
ATOM 1509 C C . VAL A 1 198 ? 19.656 -12.43 2.447 1 95.81 198 VAL A C 1
ATOM 1511 O O . VAL A 1 198 ? 19.844 -13.172 3.408 1 95.81 198 VAL A O 1
ATOM 1514 N N . GLN A 1 199 ? 18.891 -11.375 2.512 1 93.12 199 GLN A N 1
ATOM 1515 C CA . GLN A 1 199 ? 18.156 -11.062 3.742 1 93.12 199 GLN A CA 1
ATOM 1516 C C . GLN A 1 199 ? 17.203 -12.195 4.121 1 93.12 199 GLN A C 1
ATOM 1518 O O . GLN A 1 199 ? 17.156 -12.594 5.285 1 93.12 199 GLN A O 1
ATOM 1523 N N . PHE A 1 200 ? 16.516 -12.688 3.152 1 94.44 200 PHE A N 1
ATOM 1524 C CA . PHE A 1 200 ? 15.586 -13.781 3.402 1 94.44 200 PHE A CA 1
ATOM 1525 C C . PHE A 1 200 ? 16.328 -15.031 3.869 1 94.44 200 PHE A C 1
ATOM 1527 O O . PHE A 1 200 ? 15.852 -15.75 4.746 1 94.44 200 PHE A O 1
ATOM 1534 N N . MET A 1 201 ? 17.406 -15.258 3.24 1 95.12 201 MET A N 1
ATOM 1535 C CA . MET A 1 201 ? 18.219 -16.406 3.615 1 95.12 201 MET A CA 1
ATOM 1536 C C . MET A 1 201 ? 18.703 -16.297 5.055 1 95.12 201 MET A C 1
ATOM 1538 O O . MET A 1 201 ? 18.609 -17.25 5.828 1 95.12 201 MET A O 1
ATOM 1542 N N . LYS A 1 202 ? 19.172 -15.148 5.414 1 92.81 202 LYS A N 1
ATOM 1543 C CA . LYS A 1 202 ? 19.719 -14.914 6.75 1 92.81 202 LYS A CA 1
ATOM 1544 C C . LYS A 1 202 ? 18.609 -14.992 7.809 1 92.81 202 LYS A C 1
ATOM 1546 O O . LYS A 1 202 ? 18.891 -15.266 8.977 1 92.81 202 LYS A O 1
ATOM 1551 N N . LEU A 1 203 ? 17.406 -14.812 7.371 1 90.56 203 LEU A N 1
ATOM 1552 C CA . LEU A 1 203 ? 16.266 -14.93 8.273 1 90.56 203 LEU A CA 1
ATOM 1553 C C . LEU A 1 203 ? 15.82 -16.375 8.398 1 90.56 203 LEU A C 1
ATOM 1555 O O . LEU A 1 203 ? 14.922 -16.688 9.18 1 90.56 203 LEU A O 1
ATOM 1559 N N . GLY A 1 204 ? 16.422 -17.203 7.59 1 91.69 204 GLY A N 1
ATOM 1560 C CA . GLY A 1 204 ? 16.109 -18.625 7.66 1 91.69 204 GLY A CA 1
ATOM 1561 C C . GLY A 1 204 ? 14.828 -18.984 6.934 1 91.69 204 GLY A C 1
ATOM 1562 O O . GLY A 1 204 ? 14.211 -20.016 7.219 1 91.69 204 GLY A O 1
ATOM 1563 N N . MET A 1 205 ? 14.453 -18.172 5.926 1 93.75 205 MET A N 1
ATOM 1564 C CA . MET A 1 205 ? 13.164 -18.391 5.273 1 93.75 205 MET A CA 1
ATOM 1565 C C . MET A 1 205 ? 13.32 -19.25 4.027 1 93.75 205 MET A C 1
ATOM 1567 O O . MET A 1 205 ? 12.352 -19.859 3.568 1 93.75 205 MET A O 1
ATOM 1571 N N . LEU A 1 206 ? 14.508 -19.297 3.533 1 97 206 LEU A N 1
ATOM 1572 C CA . LEU A 1 206 ? 14.68 -19.938 2.229 1 97 206 LEU A CA 1
ATOM 1573 C C . LEU A 1 206 ? 15.094 -21.391 2.381 1 97 206 LEU A C 1
ATOM 1575 O O . LEU A 1 206 ? 15.867 -21.734 3.275 1 97 206 LEU A O 1
ATOM 1579 N N . SER A 1 207 ? 14.492 -22.188 1.509 1 97.88 207 SER A N 1
ATOM 1580 C CA . SER A 1 207 ? 14.969 -23.562 1.392 1 97.88 207 SER A CA 1
ATOM 1581 C C . SER A 1 207 ? 16.375 -23.609 0.792 1 97.88 207 SER A C 1
ATOM 1583 O O . SER A 1 207 ? 16.609 -23.031 -0.271 1 97.88 207 SER A O 1
ATOM 1585 N N . PRO A 1 208 ? 17.266 -24.328 1.404 1 96.25 208 PRO A N 1
ATOM 1586 C CA . PRO A 1 208 ? 18.609 -24.438 0.849 1 96.25 208 PRO A CA 1
ATOM 1587 C C . PRO A 1 208 ? 18.641 -25.078 -0.536 1 96.25 208 PRO A C 1
ATOM 1589 O O . PRO A 1 208 ? 19.531 -24.797 -1.334 1 96.25 208 PRO A O 1
ATOM 1592 N N . ASP A 1 209 ? 17.641 -25.844 -0.843 1 94.12 209 ASP A N 1
ATOM 1593 C CA . ASP A 1 209 ? 17.562 -26.531 -2.125 1 94.12 209 ASP A CA 1
ATOM 1594 C C . ASP A 1 209 ? 16.875 -25.672 -3.176 1 94.12 209 ASP A C 1
ATOM 1596 O O . ASP A 1 209 ? 16.797 -26.047 -4.348 1 94.12 209 ASP A O 1
ATOM 1600 N N . GLY A 1 210 ? 16.375 -24.625 -2.766 1 95.94 210 GLY A N 1
ATOM 1601 C CA . GLY A 1 210 ? 15.672 -23.766 -3.697 1 95.94 210 GLY A CA 1
ATOM 1602 C C . GLY A 1 210 ? 14.383 -24.375 -4.215 1 95.94 210 GLY A C 1
ATOM 1603 O O . GLY A 1 210 ? 14.125 -24.359 -5.422 1 95.94 210 GLY A O 1
ATOM 1604 N N . ALA A 1 211 ? 13.672 -24.922 -3.299 1 96.25 211 ALA A N 1
ATOM 1605 C CA . ALA A 1 211 ? 12.406 -25.547 -3.672 1 96.25 211 ALA A CA 1
ATOM 1606 C C . ALA A 1 211 ? 11.375 -25.422 -2.555 1 96.25 211 ALA A C 1
ATOM 1608 O O . ALA A 1 211 ? 11.719 -25.531 -1.373 1 96.25 211 ALA A O 1
ATOM 1609 N N . CYS A 1 212 ? 10.188 -25.156 -2.99 1 97.12 212 CYS A N 1
ATOM 1610 C CA . CYS A 1 212 ? 9.078 -25.219 -2.045 1 97.12 212 CYS A CA 1
ATOM 1611 C C . CYS A 1 212 ? 8.555 -26.656 -1.928 1 97.12 212 CYS A C 1
ATOM 1613 O O . CYS A 1 212 ? 7.898 -27.156 -2.842 1 97.12 212 CYS A O 1
ATOM 1615 N N . LYS A 1 213 ? 8.797 -27.328 -0.84 1 96.56 213 LYS A N 1
ATOM 1616 C CA . LYS A 1 213 ? 8.305 -28.688 -0.615 1 96.56 213 LYS A CA 1
ATOM 1617 C C . LYS A 1 213 ? 7.008 -28.672 0.188 1 96.56 213 LYS A C 1
ATOM 1619 O O . LYS A 1 213 ? 6.957 -29.188 1.308 1 96.56 213 LYS A O 1
ATOM 1624 N N . VAL A 1 214 ? 5.973 -28.266 -0.463 1 96.25 214 VAL A N 1
ATOM 1625 C CA . VAL A 1 214 ? 4.68 -27.969 0.144 1 96.25 214 VAL A CA 1
ATOM 1626 C C . VAL A 1 214 ? 4.094 -29.234 0.754 1 96.25 214 VAL A C 1
ATOM 1628 O O . VAL A 1 214 ? 4.023 -30.281 0.094 1 96.25 214 VAL A O 1
ATOM 1631 N N . PHE A 1 215 ? 3.709 -29.172 1.995 1 94.25 215 PHE A N 1
ATOM 1632 C CA . PHE A 1 215 ? 3.037 -30.219 2.766 1 94.25 215 PHE A CA 1
ATOM 1633 C C . PHE A 1 215 ? 3.922 -31.453 2.891 1 94.25 215 PHE A C 1
ATOM 1635 O O . PHE A 1 215 ? 3.441 -32.531 3.238 1 94.25 215 PHE A O 1
ATOM 1642 N N . ASP A 1 216 ? 5.129 -31.312 2.527 1 94.62 216 ASP A N 1
ATOM 1643 C CA . ASP A 1 216 ? 6.098 -32.375 2.682 1 94.62 216 ASP A CA 1
ATOM 1644 C C . ASP A 1 216 ? 6.816 -32.281 4.027 1 94.62 216 ASP A C 1
ATOM 1646 O O . ASP A 1 216 ? 7.148 -31.203 4.484 1 94.62 216 ASP A O 1
ATOM 1650 N N . ALA A 1 217 ? 7.074 -33.406 4.621 1 94.19 217 ALA A N 1
ATOM 1651 C CA . ALA A 1 217 ? 7.746 -33.438 5.914 1 94.19 217 ALA A CA 1
ATOM 1652 C C . ALA A 1 217 ? 9.141 -32.844 5.832 1 94.19 217 ALA A C 1
ATOM 1654 O O . ALA A 1 217 ? 9.672 -32.344 6.828 1 94.19 217 ALA A O 1
ATOM 1655 N N . SER A 1 218 ? 9.672 -32.781 4.738 1 94.62 218 SER A N 1
ATOM 1656 C CA . SER A 1 218 ? 11.023 -32.25 4.547 1 94.62 218 SER A CA 1
ATOM 1657 C C . SER A 1 218 ? 11 -30.766 4.223 1 94.62 218 SER A C 1
ATOM 1659 O O . SER A 1 218 ? 12.039 -30.172 3.918 1 94.62 218 SER A O 1
ATOM 1661 N N . GLY A 1 219 ? 9.797 -30.203 4.258 1 95.06 219 GLY A N 1
ATOM 1662 C CA . GLY A 1 219 ? 9.719 -28.766 4.023 1 95.06 219 GLY A CA 1
ATOM 1663 C C . GLY A 1 219 ? 10.617 -27.969 4.941 1 95.06 219 GLY A C 1
ATOM 1664 O O . GLY A 1 219 ? 10.609 -28.156 6.16 1 95.06 219 GLY A O 1
ATOM 1665 N N . ASP A 1 220 ? 11.469 -27.078 4.383 1 96.19 220 ASP A N 1
ATOM 1666 C CA . ASP A 1 220 ? 12.461 -26.359 5.18 1 96.19 220 ASP A CA 1
ATOM 1667 C C . ASP A 1 220 ? 12.609 -24.922 4.699 1 96.19 220 ASP A C 1
ATOM 1669 O O . ASP A 1 220 ? 13.672 -24.312 4.863 1 96.19 220 ASP A O 1
ATOM 1673 N N . GLY A 1 221 ? 11.633 -24.391 4.078 1 96.31 221 GLY A N 1
ATOM 1674 C CA . GLY A 1 221 ? 11.648 -23.031 3.557 1 96.31 221 GLY A CA 1
ATOM 1675 C C . GLY A 1 221 ? 11.055 -22.922 2.166 1 96.31 221 GLY A C 1
ATOM 1676 O O . GLY A 1 221 ? 10.609 -23.922 1.593 1 96.31 221 GLY A O 1
ATOM 1677 N N . TYR A 1 222 ? 11.016 -21.688 1.679 1 96.81 222 TYR A N 1
ATOM 1678 C CA . TYR A 1 222 ? 10.453 -21.531 0.344 1 96.81 222 TYR A CA 1
ATOM 1679 C C . TYR A 1 222 ? 11.5 -21.062 -0.648 1 96.81 222 TYR A C 1
ATOM 1681 O O . TYR A 1 222 ? 12.641 -20.766 -0.266 1 96.81 222 TYR A O 1
ATOM 1689 N N . CYS A 1 223 ? 11.18 -21.203 -1.864 1 98.12 223 CYS A N 1
ATOM 1690 C CA . CYS A 1 223 ? 11.977 -20.734 -2.994 1 98.12 223 CYS A CA 1
ATOM 1691 C C . CYS A 1 223 ? 11.391 -19.453 -3.578 1 98.12 223 CYS A C 1
ATOM 1693 O O . CYS A 1 223 ? 10.219 -19.422 -3.959 1 98.12 223 CYS A O 1
ATOM 1695 N N . ARG A 1 224 ? 12.219 -18.406 -3.639 1 98.38 224 ARG A N 1
ATOM 1696 C CA . ARG A 1 224 ? 11.711 -17.141 -4.176 1 98.38 224 ARG A CA 1
ATOM 1697 C C . ARG A 1 224 ? 11.477 -17.25 -5.68 1 98.38 224 ARG A C 1
ATOM 1699 O O . ARG A 1 224 ? 12.164 -18 -6.371 1 98.38 224 ARG A O 1
ATOM 1706 N N . SER A 1 225 ? 10.516 -16.531 -6.141 1 98.75 225 SER A N 1
ATOM 1707 C CA . SER A 1 225 ? 10.188 -16.625 -7.562 1 98.75 225 SER A CA 1
ATOM 1708 C C . SER A 1 225 ? 9.68 -15.289 -8.102 1 98.75 225 SER A C 1
ATOM 1710 O O . SER A 1 225 ? 9.391 -14.375 -7.328 1 98.75 225 SER A O 1
ATOM 1712 N N . GLU A 1 226 ? 9.688 -15.195 -9.383 1 98.81 226 GLU A N 1
ATOM 1713 C CA . GLU A 1 226 ? 9.156 -14.047 -10.109 1 98.81 226 GLU A CA 1
ATOM 1714 C C . GLU A 1 226 ? 7.781 -14.352 -10.688 1 98.81 226 GLU A C 1
ATOM 1716 O O . GLU A 1 226 ? 7.492 -15.492 -11.055 1 98.81 226 GLU A O 1
ATOM 1721 N N . ALA A 1 227 ? 6.945 -13.367 -10.688 1 98.88 227 ALA A N 1
ATOM 1722 C CA . ALA A 1 227 ? 5.645 -13.508 -11.336 1 98.88 227 ALA A CA 1
ATOM 1723 C C . ALA A 1 227 ? 4.977 -12.148 -11.539 1 98.88 227 ALA A C 1
ATOM 1725 O O . ALA A 1 227 ? 5.25 -11.203 -10.797 1 98.88 227 ALA A O 1
ATOM 1726 N N . VAL A 1 228 ? 4.23 -12.023 -12.547 1 98.94 228 VAL A N 1
ATOM 1727 C CA . VAL A 1 228 ? 3.266 -10.945 -12.742 1 98.94 228 VAL A CA 1
ATOM 1728 C C . VAL A 1 228 ? 1.923 -11.523 -13.18 1 98.94 228 VAL A C 1
ATOM 1730 O O . VAL A 1 228 ? 1.862 -12.328 -14.117 1 98.94 228 VAL A O 1
ATOM 1733 N N . VAL A 1 229 ? 0.918 -11.227 -12.445 1 98.94 229 VAL A N 1
ATOM 1734 C CA . VAL A 1 229 ? -0.432 -11.664 -12.789 1 98.94 229 VAL A CA 1
ATOM 1735 C C . VAL A 1 229 ? -1.405 -10.5 -12.641 1 98.94 229 VAL A C 1
ATOM 1737 O O . VAL A 1 229 ? -1.323 -9.734 -11.672 1 98.94 229 VAL A O 1
ATOM 1740 N N . VAL A 1 230 ? -2.295 -10.305 -13.633 1 98.94 230 VAL A N 1
ATOM 1741 C CA . VAL A 1 230 ? -3.326 -9.273 -13.602 1 98.94 230 VAL A CA 1
ATOM 1742 C C . VAL A 1 230 ? -4.688 -9.891 -13.906 1 98.94 230 VAL A C 1
ATOM 1744 O O . VAL A 1 230 ? -4.805 -10.742 -14.789 1 98.94 230 VAL A O 1
ATOM 1747 N N . VAL A 1 231 ? -5.676 -9.5 -13.164 1 98.94 231 VAL A N 1
ATOM 1748 C CA . VAL A 1 231 ? -7.047 -9.898 -13.445 1 98.94 231 VAL A CA 1
ATOM 1749 C C . VAL A 1 231 ? -7.914 -8.664 -13.656 1 98.94 231 VAL A C 1
ATOM 1751 O O . VAL A 1 231 ? -7.645 -7.605 -13.086 1 98.94 231 VAL A O 1
ATOM 1754 N N . LEU A 1 232 ? -8.867 -8.773 -14.531 1 98.88 232 LEU A N 1
ATOM 1755 C CA . LEU A 1 232 ? -9.914 -7.773 -14.734 1 98.88 232 LEU A CA 1
ATOM 1756 C C . LEU A 1 232 ? -11.195 -8.188 -14.023 1 98.88 232 LEU A C 1
ATOM 1758 O O . LEU A 1 232 ? -11.758 -9.242 -14.312 1 98.88 232 LEU A O 1
ATOM 1762 N N . LEU A 1 233 ? -11.633 -7.422 -13.062 1 98.88 233 LEU A N 1
ATOM 1763 C CA . LEU A 1 233 ? -12.906 -7.625 -12.383 1 98.88 233 LEU A CA 1
ATOM 1764 C C . LEU A 1 233 ? -13.969 -6.684 -12.93 1 98.88 233 LEU A C 1
ATOM 1766 O O . LEU A 1 233 ? -13.688 -5.52 -13.227 1 98.88 233 LEU A O 1
ATOM 1770 N N . THR A 1 234 ? -15.156 -7.148 -13.094 1 98.38 234 THR A N 1
ATOM 1771 C CA . THR A 1 234 ? -16.281 -6.309 -13.477 1 98.38 234 THR A CA 1
ATOM 1772 C C . THR A 1 234 ? -17.562 -6.789 -12.805 1 98.38 234 THR A C 1
ATOM 1774 O O . THR A 1 234 ? -17.625 -7.906 -12.281 1 98.38 234 THR A O 1
ATOM 1777 N N . LYS A 1 235 ? -18.516 -5.906 -12.828 1 97.69 235 LYS A N 1
ATOM 1778 C CA . LYS A 1 235 ? -19.891 -6.387 -12.633 1 97.69 235 LYS A CA 1
ATOM 1779 C C . LYS A 1 235 ? -20.25 -7.426 -13.688 1 97.69 235 LYS A C 1
ATOM 1781 O O . LYS A 1 235 ? -19.812 -7.332 -14.844 1 97.69 235 LYS A O 1
ATOM 1786 N N . LYS A 1 236 ? -21.047 -8.359 -13.281 1 97.31 236 LYS A N 1
ATOM 1787 C CA . LYS A 1 236 ? -21.453 -9.438 -14.188 1 97.31 236 LYS A CA 1
ATOM 1788 C C . LYS A 1 236 ? -22.109 -8.883 -15.445 1 97.31 236 LYS A C 1
ATOM 1790 O O . LYS A 1 236 ? -21.875 -9.391 -16.547 1 97.31 236 LYS A O 1
ATOM 1795 N N . SER A 1 237 ? -22.875 -7.816 -15.375 1 96.38 237 SER A N 1
ATOM 1796 C CA . SER A 1 237 ? -23.625 -7.254 -16.484 1 96.38 237 SER A CA 1
ATOM 1797 C C . SER A 1 237 ? -22.688 -6.66 -17.531 1 96.38 237 SER A C 1
ATOM 1799 O O . SER A 1 237 ? -23.062 -6.523 -18.703 1 96.38 237 SER A O 1
ATOM 1801 N N . MET A 1 238 ? -21.469 -6.332 -17.141 1 95.38 238 MET A N 1
ATOM 1802 C CA . MET A 1 238 ? -20.5 -5.691 -18.047 1 95.38 238 MET A CA 1
ATOM 1803 C C . MET A 1 238 ? -19.594 -6.727 -18.688 1 95.38 238 MET A C 1
ATOM 1805 O O . MET A 1 238 ? -18.891 -6.418 -19.656 1 95.38 238 MET A O 1
ATOM 1809 N N . ALA A 1 239 ? -19.609 -7.914 -18.203 1 97.19 239 ALA A N 1
ATOM 1810 C CA . ALA A 1 239 ? -18.641 -8.922 -18.609 1 97.19 239 ALA A CA 1
ATOM 1811 C C . ALA A 1 239 ? -19.047 -9.547 -19.953 1 97.19 239 ALA A C 1
ATOM 1813 O O . ALA A 1 239 ? -20.219 -9.852 -20.172 1 97.19 239 ALA A O 1
ATOM 1814 N N . LYS A 1 240 ? -18.094 -9.719 -20.812 1 97 240 LYS A N 1
ATOM 1815 C CA . LYS A 1 240 ? -18.281 -10.469 -22.047 1 97 240 LYS A CA 1
ATOM 1816 C C . LYS A 1 240 ? -17.891 -11.938 -21.875 1 97 240 LYS A C 1
ATOM 1818 O O . LYS A 1 240 ? -18.375 -12.797 -22.609 1 97 240 LYS A O 1
ATOM 1823 N N . ARG A 1 241 ? -17 -12.031 -21 1 94.75 241 ARG A N 1
ATOM 1824 C CA . ARG A 1 241 ? -16.547 -13.352 -20.578 1 94.75 241 ARG A CA 1
ATOM 1825 C C . ARG A 1 241 ? -16.516 -13.461 -19.062 1 94.75 241 ARG A C 1
ATOM 1827 O O . ARG A 1 241 ? -16.266 -12.469 -18.359 1 94.75 241 ARG A O 1
ATOM 1834 N N . ILE A 1 242 ? -16.859 -14.727 -18.578 1 97.62 242 ILE A N 1
ATOM 1835 C CA . ILE A 1 242 ? -16.844 -14.945 -17.141 1 97.62 242 ILE A CA 1
ATOM 1836 C C . ILE A 1 242 ? -16 -16.172 -16.812 1 97.62 242 ILE A C 1
ATOM 1838 O O . ILE A 1 242 ? -16.406 -17.297 -17.109 1 97.62 242 ILE A O 1
ATOM 1842 N N . TYR A 1 243 ? -14.852 -15.984 -16.234 1 98.06 243 TYR A N 1
ATOM 1843 C CA . TYR A 1 243 ? -14.016 -17.094 -15.781 1 98.06 243 TYR A CA 1
ATOM 1844 C C . TYR A 1 243 ? -14.539 -17.672 -14.469 1 98.06 243 TYR A C 1
ATOM 1846 O O . TYR A 1 243 ? -14.547 -18.891 -14.273 1 98.06 243 TYR A O 1
ATOM 1854 N N . ALA A 1 244 ? -14.93 -16.797 -13.57 1 97.88 244 ALA A N 1
ATOM 1855 C CA . ALA A 1 244 ? -15.391 -17.172 -12.242 1 97.88 244 ALA A CA 1
ATOM 1856 C C . ALA A 1 244 ? -16.156 -16.031 -11.586 1 97.88 244 ALA A C 1
ATOM 1858 O O . ALA A 1 244 ? -15.969 -14.867 -11.93 1 97.88 244 ALA A O 1
ATOM 1859 N N . THR A 1 245 ? -17.062 -16.359 -10.719 1 97.94 245 THR A N 1
ATOM 1860 C CA . THR A 1 245 ? -17.75 -15.391 -9.859 1 97.94 245 THR A CA 1
ATOM 1861 C C . THR A 1 245 ? -17.094 -15.344 -8.484 1 97.94 245 THR A C 1
ATOM 1863 O O . THR A 1 245 ? -16.844 -16.391 -7.867 1 97.94 245 THR A O 1
ATOM 1866 N N . ILE A 1 246 ? -16.688 -14.203 -8.086 1 98 246 ILE A N 1
ATOM 1867 C CA . ILE A 1 246 ? -16.188 -14.047 -6.723 1 98 246 ILE A CA 1
ATOM 1868 C C . ILE A 1 246 ? -17.375 -13.914 -5.758 1 98 246 ILE A C 1
ATOM 1870 O O . ILE A 1 246 ? -18.125 -12.945 -5.824 1 98 246 ILE A O 1
ATOM 1874 N N . VAL A 1 247 ? -17.453 -14.828 -4.863 1 97.19 247 VAL A N 1
ATOM 1875 C CA . VAL A 1 247 ? -18.609 -14.883 -3.975 1 97.19 247 VAL A CA 1
ATOM 1876 C C . VAL A 1 247 ? -18.344 -14.055 -2.721 1 97.19 247 VAL A C 1
ATOM 1878 O O . VAL A 1 247 ? -19.266 -13.469 -2.146 1 97.19 247 VAL A O 1
ATOM 1881 N N . ASN A 1 248 ? -17.109 -14.07 -2.311 1 96.94 248 ASN A N 1
ATOM 1882 C CA . ASN A 1 248 ? -16.703 -13.32 -1.131 1 96.94 248 ASN A CA 1
ATOM 1883 C C . ASN A 1 248 ? -15.18 -13.148 -1.079 1 96.94 248 ASN A C 1
ATOM 1885 O O . ASN A 1 248 ? -14.453 -13.82 -1.806 1 96.94 248 ASN A O 1
ATOM 1889 N N . ALA A 1 249 ? -14.75 -12.211 -0.416 1 97.38 249 ALA A N 1
ATOM 1890 C CA . ALA A 1 249 ? -13.336 -11.953 -0.131 1 97.38 249 ALA A CA 1
ATOM 1891 C C . ALA A 1 249 ? -13.172 -11.219 1.193 1 97.38 249 ALA A C 1
ATOM 1893 O O . ALA A 1 249 ? -13.961 -10.328 1.518 1 97.38 249 ALA A O 1
ATOM 1894 N N . GLY A 1 250 ? -12.227 -11.602 1.957 1 96.38 250 GLY A N 1
ATOM 1895 C CA . GLY A 1 250 ? -12 -10.969 3.248 1 96.38 250 GLY A CA 1
ATOM 1896 C C . GLY A 1 250 ? -10.617 -11.234 3.805 1 96.38 250 GLY A C 1
ATOM 1897 O O . GLY A 1 250 ? -9.859 -12.039 3.258 1 96.38 250 GLY A O 1
ATOM 1898 N N . SER A 1 251 ? -10.32 -10.461 4.793 1 96.69 251 SER A N 1
ATOM 1899 C CA . SER A 1 251 ? -9.008 -10.586 5.43 1 96.69 251 SER A CA 1
ATOM 1900 C C . SER A 1 251 ? -9.102 -10.344 6.934 1 96.69 251 SER A C 1
ATOM 1902 O O . SER A 1 251 ? -10.016 -9.656 7.402 1 96.69 251 SER A O 1
ATOM 1904 N N . ASN A 1 252 ? -8.289 -10.953 7.652 1 96.81 252 ASN A N 1
ATOM 1905 C CA . ASN A 1 252 ? -7.988 -10.656 9.047 1 96.81 252 ASN A CA 1
ATOM 1906 C C . ASN A 1 252 ? -6.488 -10.703 9.32 1 96.81 252 ASN A C 1
ATOM 1908 O O . ASN A 1 252 ? -5.688 -10.781 8.391 1 96.81 252 ASN A O 1
ATOM 1912 N N . THR A 1 253 ? -6.082 -10.453 10.555 1 97.38 253 THR A N 1
ATOM 1913 C CA . THR A 1 253 ? -4.684 -10.469 10.969 1 97.38 253 THR A CA 1
ATOM 1914 C C . THR A 1 253 ? -4.496 -11.336 12.211 1 97.38 253 THR A C 1
ATOM 1916 O O . THR A 1 253 ? -5.379 -11.398 13.07 1 97.38 253 THR A O 1
ATOM 1919 N N . ASP A 1 254 ? -3.414 -11.945 12.312 1 96.56 254 ASP A N 1
ATOM 1920 C CA . ASP A 1 254 ? -3.162 -12.891 13.398 1 96.56 254 ASP A CA 1
ATOM 1921 C C . ASP A 1 254 ? -2.953 -12.156 14.719 1 96.56 254 ASP A C 1
ATOM 1923 O O . ASP A 1 254 ? -3.205 -12.711 15.789 1 96.56 254 ASP A O 1
ATOM 1927 N N . GLY A 1 255 ? -2.572 -10.898 14.656 1 97.12 255 GLY A N 1
ATOM 1928 C CA . GLY A 1 255 ? -2.314 -10.164 15.883 1 97.12 255 GLY A CA 1
ATOM 1929 C C . GLY A 1 255 ? -1.117 -10.688 16.656 1 97.12 255 GLY A C 1
ATOM 1930 O O . GLY A 1 255 ? -0.111 -11.078 16.062 1 97.12 255 GLY A O 1
ATOM 1931 N N . PHE A 1 256 ? -1.197 -10.625 17.969 1 97.62 256 PHE A N 1
ATOM 1932 C CA . PHE A 1 256 ? -0.08 -10.992 18.828 1 97.62 256 PHE A CA 1
ATOM 1933 C C . PHE A 1 256 ? 0.047 -12.508 18.922 1 97.62 256 PHE A C 1
ATOM 1935 O O . PHE A 1 256 ? -0.954 -13.211 19.062 1 97.62 256 PHE A O 1
ATOM 1942 N N . LYS A 1 257 ? 1.23 -12.961 18.812 1 96.31 257 LYS A N 1
ATOM 1943 C CA . LYS A 1 257 ? 1.606 -14.344 19.062 1 96.31 257 LYS A CA 1
ATOM 1944 C C . LYS A 1 257 ? 2.891 -14.422 19.875 1 96.31 257 LYS A C 1
ATOM 1946 O O . LYS A 1 257 ? 3.861 -13.719 19.594 1 96.31 257 LYS A O 1
ATOM 1951 N N . GLU A 1 258 ? 2.92 -15.32 20.75 1 95 258 GLU A N 1
ATOM 1952 C CA . GLU A 1 258 ? 4.102 -15.508 21.594 1 95 258 GLU A CA 1
ATOM 1953 C C . GLU A 1 258 ? 5.309 -15.938 20.766 1 95 258 GLU A C 1
ATOM 1955 O O . GLU A 1 258 ? 6.445 -15.578 21.078 1 95 258 GLU A O 1
ATOM 1960 N N . GLN A 1 259 ? 5.047 -16.625 19.672 1 93.25 259 GLN A N 1
ATOM 1961 C CA . GLN A 1 259 ? 6.109 -17.188 18.859 1 93.25 259 GLN A CA 1
ATOM 1962 C C . GLN A 1 259 ? 6.793 -16.109 18.016 1 93.25 259 GLN A C 1
ATOM 1964 O O . GLN A 1 259 ? 7.891 -16.312 17.5 1 93.25 259 GLN A O 1
ATOM 1969 N N . GLY A 1 260 ? 6.098 -14.953 17.891 1 92.69 260 GLY A N 1
ATOM 1970 C CA . GLY A 1 260 ? 6.723 -13.867 17.156 1 92.69 260 GLY A CA 1
ATOM 1971 C C . GLY A 1 260 ? 5.871 -13.359 16.016 1 92.69 260 GLY A C 1
ATOM 1972 O O . GLY A 1 260 ? 4.871 -13.984 15.648 1 92.69 260 GLY A O 1
ATOM 1973 N N . VAL A 1 261 ? 6.312 -12.289 15.414 1 91.94 261 VAL A N 1
ATOM 1974 C CA . VAL A 1 261 ? 5.527 -11.547 14.438 1 91.94 261 VAL A CA 1
ATOM 1975 C C . VAL A 1 261 ? 5.465 -12.32 13.117 1 91.94 261 VAL A C 1
ATOM 1977 O O . VAL A 1 261 ? 4.496 -12.203 12.367 1 91.94 261 VAL A O 1
ATOM 1980 N N . THR A 1 262 ? 6.445 -13.188 12.859 1 90.38 262 THR A N 1
ATOM 1981 C CA . THR A 1 262 ? 6.508 -13.891 11.578 1 90.38 262 THR A CA 1
ATOM 1982 C C . THR A 1 262 ? 5.793 -15.234 11.656 1 90.38 262 THR A C 1
ATOM 1984 O O . THR A 1 262 ? 5.695 -15.953 10.656 1 90.38 262 THR A O 1
ATOM 1987 N N . PHE A 1 263 ? 5.363 -15.609 12.812 1 93.56 263 PHE A N 1
ATOM 1988 C CA . PHE A 1 263 ? 4.684 -16.891 12.992 1 93.56 263 PHE A CA 1
ATOM 1989 C C . PHE A 1 263 ? 3.223 -16.781 12.562 1 93.56 263 PHE A C 1
ATOM 1991 O O . PHE A 1 263 ? 2.533 -15.828 12.914 1 93.56 263 PHE A O 1
ATOM 1998 N N . PRO A 1 264 ? 2.746 -17.75 11.805 1 94.31 264 PRO A N 1
ATOM 1999 C CA . PRO A 1 264 ? 1.345 -17.734 11.375 1 94.31 264 PRO A CA 1
ATOM 2000 C C . PRO A 1 264 ? 0.403 -18.312 12.43 1 94.31 264 PRO A C 1
ATOM 2002 O O . PRO A 1 264 ? 0.853 -18.969 13.375 1 94.31 264 PRO A O 1
ATOM 2005 N N . SER A 1 265 ? -0.874 -18 12.344 1 96.06 265 SER A N 1
ATOM 2006 C CA . SER A 1 265 ? -1.908 -18.531 13.227 1 96.06 265 SER A CA 1
ATOM 2007 C C . SER A 1 265 ? -2.955 -19.312 12.445 1 96.06 265 SER A C 1
ATOM 2009 O O . SER A 1 265 ? -3.791 -18.734 11.758 1 96.06 265 SER A O 1
ATOM 2011 N N . GLY A 1 266 ? -2.896 -20.656 12.602 1 95.69 266 GLY A N 1
ATOM 2012 C CA . GLY A 1 266 ? -3.912 -21.484 11.984 1 95.69 266 GLY A CA 1
ATOM 2013 C C . GLY A 1 266 ? -5.32 -21.172 12.453 1 95.69 266 GLY A C 1
ATOM 2014 O O . GLY A 1 266 ? -6.273 -21.25 11.68 1 95.69 266 GLY A O 1
ATOM 2015 N N . ASP A 1 267 ? -5.418 -20.797 13.68 1 95.81 267 ASP A N 1
ATOM 2016 C CA . ASP A 1 267 ? -6.715 -20.438 14.25 1 95.81 267 ASP A CA 1
ATOM 2017 C C . ASP A 1 267 ? -7.305 -19.219 13.547 1 95.81 267 ASP A C 1
ATOM 2019 O O . ASP A 1 267 ? -8.5 -19.188 13.242 1 95.81 267 ASP A O 1
ATOM 2023 N N . MET A 1 268 ? -6.512 -18.203 13.328 1 96.62 268 MET A N 1
ATOM 2024 C CA . MET A 1 268 ? -6.988 -16.984 12.664 1 96.62 268 MET A CA 1
ATOM 2025 C C . MET A 1 268 ? -7.352 -17.281 11.211 1 96.62 268 MET A C 1
ATOM 2027 O O . MET A 1 268 ? -8.289 -16.688 10.672 1 96.62 268 MET A O 1
ATOM 2031 N N . GLN A 1 269 ? -6.531 -18.141 10.578 1 96.5 269 GLN A N 1
ATOM 2032 C CA . GLN A 1 269 ? -6.867 -18.562 9.219 1 96.5 269 GLN A CA 1
ATOM 2033 C C . GLN A 1 269 ? -8.219 -19.266 9.172 1 96.5 269 GLN A C 1
ATOM 2035 O O . GLN A 1 269 ? -9.055 -18.969 8.32 1 96.5 269 GLN A O 1
ATOM 2040 N N . ARG A 1 270 ? -8.406 -20.172 10.094 1 96.44 270 ARG A N 1
ATOM 2041 C CA . ARG A 1 270 ? -9.672 -20.891 10.195 1 96.44 270 ARG A CA 1
ATOM 2042 C C . ARG A 1 270 ? -10.836 -19.938 10.438 1 96.44 270 ARG A C 1
ATOM 2044 O O . ARG A 1 270 ? -11.883 -20.047 9.805 1 96.44 270 ARG A O 1
ATOM 2051 N N . GLN A 1 271 ? -10.672 -18.984 11.336 1 96.38 271 GLN A N 1
ATOM 2052 C CA . GLN A 1 271 ? -11.711 -18 11.656 1 96.38 271 GLN A CA 1
ATOM 2053 C C . GLN A 1 271 ? -12.086 -17.188 10.422 1 96.38 271 GLN A C 1
ATOM 2055 O O . GLN A 1 271 ? -13.266 -16.891 10.203 1 96.38 271 GLN A O 1
ATOM 2060 N N . LEU A 1 272 ? -11.086 -16.797 9.641 1 96.69 272 LEU A N 1
ATOM 2061 C CA . LEU A 1 272 ? -11.352 -16.031 8.43 1 96.69 272 LEU A CA 1
ATOM 2062 C C . LEU A 1 272 ? -12.211 -16.828 7.457 1 96.69 272 LEU A C 1
ATOM 2064 O O . LEU A 1 272 ? -13.242 -16.344 6.996 1 96.69 272 LEU A O 1
ATOM 2068 N N . VAL A 1 273 ? -11.773 -18.031 7.16 1 96.25 273 VAL A N 1
ATOM 2069 C CA . VAL A 1 273 ? -12.484 -18.859 6.191 1 96.25 273 VAL A CA 1
ATOM 2070 C C . VAL A 1 273 ? -13.906 -19.125 6.684 1 96.25 273 VAL A C 1
ATOM 2072 O O . VAL A 1 273 ? -14.867 -19.031 5.914 1 96.25 273 VAL A O 1
ATOM 2075 N N . SER A 1 274 ? -14.031 -19.422 7.949 1 95.62 274 SER A N 1
ATOM 2076 C CA . SER A 1 274 ? -15.336 -19.688 8.547 1 95.62 274 SER A CA 1
ATOM 2077 C C . SER A 1 274 ? -16.25 -18.484 8.43 1 95.62 274 SER A C 1
ATOM 2079 O O . SER A 1 274 ? -17.422 -18.609 8.062 1 95.62 274 SER A O 1
ATOM 2081 N N . SER A 1 275 ? -15.727 -17.312 8.742 1 95.38 275 SER A N 1
ATOM 2082 C CA . SER A 1 275 ? -16.531 -16.094 8.695 1 95.38 275 SER A CA 1
ATOM 2083 C C . SER A 1 275 ? -16.984 -15.797 7.273 1 95.38 275 SER A C 1
ATOM 2085 O O . SER A 1 275 ? -18.141 -15.414 7.059 1 95.38 275 SER A O 1
ATOM 2087 N N . LEU A 1 276 ? -16.141 -15.969 6.309 1 95.88 276 LEU A N 1
ATOM 2088 C CA . LEU A 1 276 ? -16.469 -15.688 4.918 1 95.88 276 LEU A CA 1
ATOM 2089 C C . LEU A 1 276 ? -17.562 -16.625 4.426 1 95.88 276 LEU A C 1
ATOM 2091 O O . LEU A 1 276 ? -18.484 -16.203 3.717 1 95.88 276 LEU A O 1
ATOM 2095 N N . HIS A 1 277 ? -17.469 -17.891 4.777 1 95.12 277 HIS A N 1
ATOM 2096 C CA . HIS A 1 277 ? -18.469 -18.875 4.379 1 95.12 277 HIS A CA 1
ATOM 2097 C C . HIS A 1 277 ? -19.828 -18.578 5.016 1 95.12 277 HIS A C 1
ATOM 2099 O O . HIS A 1 277 ? -20.859 -18.656 4.355 1 95.12 277 HIS A O 1
ATOM 2105 N N . ARG A 1 278 ? -19.812 -18.203 6.25 1 94.94 278 ARG A N 1
ATOM 2106 C CA . ARG A 1 278 ? -21.047 -17.859 6.945 1 94.94 278 ARG A CA 1
ATOM 2107 C C . ARG A 1 278 ? -21.719 -16.656 6.301 1 94.94 278 ARG A C 1
ATOM 2109 O O . ARG A 1 278 ? -22.938 -16.625 6.125 1 94.94 278 ARG A O 1
ATOM 2116 N N . GLU A 1 279 ? -20.969 -15.68 5.941 1 94.31 279 GLU A N 1
ATOM 2117 C CA . GLU A 1 279 ? -21.469 -14.438 5.363 1 94.31 279 GLU A CA 1
ATOM 2118 C C . GLU A 1 279 ? -22.172 -14.695 4.031 1 94.31 279 GLU A C 1
ATOM 2120 O O . GLU A 1 279 ? -23.125 -14 3.678 1 94.31 279 GLU A O 1
ATOM 2125 N N . CYS A 1 280 ? -21.641 -15.688 3.352 1 94.44 280 CYS A N 1
ATOM 2126 C CA . CYS A 1 280 ? -22.219 -15.891 2.025 1 94.44 280 CYS A CA 1
ATOM 2127 C C . CYS A 1 280 ? -23.078 -17.156 1.994 1 94.44 280 CYS A C 1
ATOM 2129 O O . CYS A 1 280 ? -23.562 -17.547 0.935 1 94.44 280 CYS A O 1
ATOM 2131 N N . GLY A 1 281 ? -23.219 -17.891 3.072 1 95.19 281 GLY A N 1
ATOM 2132 C CA . GLY A 1 281 ? -24.125 -19.016 3.18 1 95.19 281 GLY A CA 1
ATOM 2133 C C . GLY A 1 281 ? -23.578 -20.266 2.51 1 95.19 281 GLY A C 1
ATOM 2134 O O . GLY A 1 281 ? -24.359 -21.094 2.014 1 95.19 281 GLY A O 1
ATOM 2135 N N . ILE A 1 282 ? -22.344 -20.391 2.42 1 94.25 282 ILE A N 1
ATOM 2136 C CA . ILE A 1 282 ? -21.719 -21.594 1.843 1 94.25 282 ILE A CA 1
ATOM 2137 C C . ILE A 1 282 ? -21.328 -22.562 2.957 1 94.25 282 ILE A C 1
ATOM 2139 O O . ILE A 1 282 ? -20.672 -22.172 3.926 1 94.25 282 ILE A O 1
ATOM 2143 N N . LYS A 1 283 ? -21.719 -23.781 2.803 1 93.81 283 LYS A N 1
ATOM 2144 C CA . LYS A 1 283 ? -21.391 -24.797 3.795 1 93.81 283 LYS A CA 1
ATOM 2145 C C . LYS A 1 283 ? -20.031 -25.422 3.502 1 93.81 283 LYS A C 1
ATOM 2147 O O . LYS A 1 283 ? -19.641 -25.562 2.342 1 93.81 283 LYS A O 1
ATOM 2152 N N . PRO A 1 284 ? -19.344 -25.781 4.57 1 91.44 284 PRO A N 1
ATOM 2153 C CA . PRO A 1 284 ? -18.047 -26.422 4.375 1 91.44 284 PRO A CA 1
ATOM 2154 C C . PRO A 1 284 ? -18.125 -27.609 3.412 1 91.44 284 PRO A C 1
ATOM 2156 O O . PRO A 1 284 ? -17.188 -27.828 2.635 1 91.44 284 PRO A O 1
ATOM 2159 N N . GLY A 1 285 ? -19.188 -28.297 3.422 1 91.81 285 GLY A N 1
ATOM 2160 C CA . GLY A 1 285 ? -19.359 -29.469 2.576 1 91.81 285 GLY A CA 1
ATOM 2161 C C . GLY A 1 285 ? -19.484 -29.125 1.103 1 91.81 285 GLY A C 1
ATOM 2162 O O . GLY A 1 285 ? -19.328 -30 0.244 1 91.81 285 GLY A O 1
ATOM 2163 N N . ASP A 1 286 ? -19.703 -27.891 0.793 1 92.12 286 ASP A N 1
ATOM 2164 C CA . ASP A 1 286 ? -19.875 -27.453 -0.585 1 92.12 286 ASP A CA 1
ATOM 2165 C C . ASP A 1 286 ? -18.531 -27.172 -1.249 1 92.12 286 ASP A C 1
ATOM 2167 O O . ASP A 1 286 ? -18.453 -27.031 -2.471 1 92.12 286 ASP A O 1
ATOM 2171 N N . ILE A 1 287 ? -17.469 -27.141 -0.464 1 94.31 287 ILE A N 1
ATOM 2172 C CA . ILE A 1 287 ? -16.156 -26.797 -0.989 1 94.31 287 ILE A CA 1
ATOM 2173 C C . ILE A 1 287 ? -15.492 -28.047 -1.573 1 94.31 287 ILE A C 1
ATOM 2175 O O . ILE A 1 287 ? -15.367 -29.062 -0.891 1 94.31 287 ILE A O 1
ATOM 2179 N N . GLU A 1 288 ? -15.047 -27.922 -2.803 1 93.12 288 GLU A N 1
ATOM 2180 C CA . GLU A 1 288 ? -14.469 -29.078 -3.49 1 93.12 288 GLU A CA 1
ATOM 2181 C C . GLU A 1 288 ? -12.945 -28.969 -3.551 1 93.12 288 GLU A C 1
ATOM 2183 O O . GLU A 1 288 ? -12.258 -29.984 -3.713 1 93.12 288 GLU A O 1
ATOM 2188 N N . TYR A 1 289 ? -12.43 -27.812 -3.518 1 96.31 289 TYR A N 1
ATOM 2189 C CA . TYR A 1 289 ? -11 -27.578 -3.695 1 96.31 289 TYR A CA 1
ATOM 2190 C C . TYR A 1 289 ? -10.547 -26.344 -2.941 1 96.31 289 TYR A C 1
ATOM 2192 O O . TYR A 1 289 ? -11.266 -25.344 -2.887 1 96.31 289 TYR A O 1
ATOM 2200 N N . VAL A 1 290 ? -9.398 -26.438 -2.305 1 96.88 290 VAL A N 1
ATOM 2201 C CA . VAL A 1 290 ? -8.781 -25.297 -1.648 1 96.88 290 VAL A CA 1
ATOM 2202 C C . VAL A 1 290 ? -7.379 -25.062 -2.217 1 96.88 290 VAL A C 1
ATOM 2204 O O . VAL A 1 290 ? -6.531 -25.953 -2.164 1 96.88 290 VAL A O 1
ATOM 2207 N N . GLU A 1 291 ? -7.117 -23.953 -2.82 1 97.94 291 GLU A N 1
ATOM 2208 C CA . GLU A 1 291 ? -5.762 -23.516 -3.156 1 97.94 291 GLU A CA 1
ATOM 2209 C C . GLU A 1 291 ? -5.09 -22.828 -1.975 1 97.94 291 GLU A C 1
ATOM 2211 O O . GLU A 1 291 ? -5.527 -21.75 -1.549 1 97.94 291 GLU A O 1
ATOM 2216 N N . THR A 1 292 ? -4.059 -23.406 -1.492 1 97.88 292 THR A N 1
ATOM 2217 C CA . THR A 1 292 ? -3.426 -22.922 -0.269 1 97.88 292 THR A CA 1
ATOM 2218 C C . THR A 1 292 ? -2.268 -21.984 -0.592 1 97.88 292 THR A C 1
ATOM 2220 O O . THR A 1 292 ? -1.864 -21.859 -1.751 1 97.88 292 THR A O 1
ATOM 2223 N N . HIS A 1 293 ? -1.848 -21.219 0.416 1 96.69 293 HIS A N 1
ATOM 2224 C CA . HIS A 1 293 ? -0.596 -20.484 0.319 1 96.69 293 HIS A CA 1
ATOM 2225 C C . HIS A 1 293 ? 0.587 -21.422 0.117 1 96.69 293 HIS A C 1
ATOM 2227 O O . HIS A 1 293 ? 1.354 -21.266 -0.836 1 96.69 293 HIS A O 1
ATOM 2233 N N . GLY A 1 294 ? 0.77 -22.453 0.974 1 95.25 294 GLY A N 1
ATOM 2234 C CA . GLY A 1 294 ? 1.682 -23.578 0.776 1 95.25 294 GLY A CA 1
ATOM 2235 C C . GLY A 1 294 ? 3.117 -23.141 0.548 1 95.25 294 GLY A C 1
ATOM 2236 O O . GLY A 1 294 ? 3.676 -23.359 -0.527 1 95.25 294 GLY A O 1
ATOM 2237 N N . THR A 1 295 ? 3.771 -22.656 1.523 1 90.06 295 THR A N 1
ATOM 2238 C CA . THR A 1 295 ? 5.129 -22.156 1.35 1 90.06 295 THR A CA 1
ATOM 2239 C C . THR A 1 295 ? 6.148 -23.281 1.507 1 90.06 295 THR A C 1
ATOM 2241 O O . THR A 1 295 ? 7.309 -23.141 1.115 1 90.06 295 THR A O 1
ATOM 2244 N N . GLY A 1 296 ? 5.734 -24.312 2.145 1 92.75 296 GLY A N 1
ATOM 2245 C CA . GLY A 1 296 ? 6.672 -25.406 2.389 1 92.75 296 GLY A CA 1
ATOM 2246 C C . GLY A 1 296 ? 7.52 -25.188 3.631 1 92.75 296 GLY A C 1
ATOM 2247 O O . GLY A 1 296 ? 8.633 -25.719 3.723 1 92.75 296 GLY A O 1
ATOM 2248 N N . THR A 1 297 ? 7.055 -24.406 4.488 1 92.56 297 THR A N 1
ATOM 2249 C CA . THR A 1 297 ? 7.801 -24.156 5.715 1 92.56 297 THR A CA 1
ATOM 2250 C C . THR A 1 297 ? 7.328 -25.094 6.828 1 92.56 297 THR A C 1
ATOM 2252 O O . THR A 1 297 ? 6.18 -25.531 6.824 1 92.56 297 THR A O 1
ATOM 2255 N N . LYS A 1 298 ? 8.188 -25.328 7.801 1 91.5 298 LYS A N 1
ATOM 2256 C CA . LYS A 1 298 ? 7.922 -26.25 8.898 1 91.5 298 LYS A CA 1
ATOM 2257 C C . LYS A 1 298 ? 6.754 -25.781 9.75 1 91.5 298 LYS A C 1
ATOM 2259 O O . LYS A 1 298 ? 6.012 -26.594 10.312 1 91.5 298 LYS A O 1
ATOM 2264 N N . VAL A 1 299 ? 6.59 -24.531 9.781 1 91.25 299 VAL A N 1
ATOM 2265 C CA . VAL A 1 299 ? 5.574 -23.984 10.664 1 91.25 299 VAL A CA 1
ATOM 2266 C C . VAL A 1 299 ? 4.34 -23.578 9.859 1 91.25 299 VAL A C 1
ATOM 2268 O O . VAL A 1 299 ? 3.209 -23.844 10.273 1 91.25 299 VAL A O 1
ATOM 2271 N N . GLY A 1 300 ? 4.512 -22.984 8.734 1 93.69 300 GLY A N 1
ATOM 2272 C CA . GLY A 1 300 ? 3.424 -22.438 7.938 1 93.69 300 GLY A CA 1
ATOM 2273 C C . GLY A 1 300 ? 2.469 -23.5 7.418 1 93.69 300 GLY A C 1
ATOM 2274 O O . GLY A 1 300 ? 1.253 -23.375 7.578 1 93.69 300 GLY A O 1
ATOM 2275 N N . ASP A 1 301 ? 2.984 -24.531 6.883 1 96 301 ASP A N 1
ATOM 2276 C CA . ASP A 1 301 ? 2.164 -25.547 6.223 1 96 301 ASP A CA 1
ATOM 2277 C C . ASP A 1 301 ? 1.264 -26.266 7.227 1 96 301 ASP A C 1
ATOM 2279 O O . ASP A 1 301 ? 0.062 -26.406 6.996 1 96 301 ASP A O 1
ATOM 2283 N N . PRO A 1 302 ? 1.812 -26.703 8.383 1 95.44 302 PRO A N 1
ATOM 2284 C CA . PRO A 1 302 ? 0.94 -27.359 9.359 1 95.44 302 PRO A CA 1
ATOM 2285 C C . PRO A 1 302 ? -0.153 -26.438 9.891 1 95.44 302 PRO A C 1
ATOM 2287 O O . PRO A 1 302 ? -1.302 -26.859 10.047 1 95.44 302 PRO A O 1
ATOM 2290 N N . GLN A 1 303 ? 0.177 -25.172 10.164 1 95.81 303 GLN A N 1
ATOM 2291 C CA . GLN A 1 303 ? -0.83 -24.234 10.633 1 95.81 303 GLN A CA 1
ATOM 2292 C C . GLN A 1 303 ? -1.953 -24.078 9.609 1 95.81 303 GLN A C 1
ATOM 2294 O O . GLN A 1 303 ? -3.133 -24.078 9.969 1 95.81 303 GLN A O 1
ATOM 2299 N N . GLU A 1 304 ? -1.592 -23.953 8.391 1 96.56 304 GLU A N 1
ATOM 2300 C CA . GLU A 1 304 ? -2.559 -23.75 7.316 1 96.56 304 GLU A CA 1
ATOM 2301 C C . GLU A 1 304 ? -3.434 -24.969 7.117 1 96.56 304 GLU A C 1
ATOM 2303 O O . GLU A 1 304 ? -4.664 -24.875 7.102 1 96.56 304 GLU A O 1
ATOM 2308 N N . VAL A 1 305 ? -2.861 -26.156 6.996 1 95.5 305 VAL A N 1
ATOM 2309 C CA . VAL A 1 305 ? -3.584 -27.391 6.695 1 95.5 305 VAL A CA 1
ATOM 2310 C C . VAL A 1 305 ? -4.457 -27.781 7.887 1 95.5 305 VAL A C 1
ATOM 2312 O O . VAL A 1 305 ? -5.598 -28.219 7.711 1 95.5 305 VAL A O 1
ATOM 2315 N N . ASN A 1 306 ? -3.914 -27.641 9.078 1 95.06 306 ASN A N 1
ATOM 2316 C CA . ASN A 1 306 ? -4.707 -27.953 10.258 1 95.06 306 ASN A CA 1
ATOM 2317 C C . ASN A 1 306 ? -5.91 -27.031 10.391 1 95.06 306 ASN A C 1
ATOM 2319 O O . ASN A 1 306 ? -6.996 -27.469 10.781 1 95.06 306 ASN A O 1
ATOM 2323 N N . GLY A 1 307 ? -5.691 -25.734 10.086 1 94.56 307 GLY A N 1
ATOM 2324 C CA . GLY A 1 307 ? -6.812 -24.812 10.078 1 94.56 307 GLY A CA 1
ATOM 2325 C C . GLY A 1 307 ? -7.906 -25.203 9.102 1 94.56 307 GLY A C 1
ATOM 2326 O O . GLY A 1 307 ? -9.094 -25.141 9.438 1 94.56 307 GLY A O 1
ATOM 2327 N N . LEU A 1 308 ? -7.516 -25.672 7.984 1 95.06 308 LEU A N 1
ATOM 2328 C CA . LEU A 1 308 ? -8.461 -26.094 6.957 1 95.06 308 LEU A CA 1
ATOM 2329 C C . LEU A 1 308 ? -9.172 -27.375 7.375 1 95.06 308 LEU A C 1
ATOM 2331 O O . LEU A 1 308 ? -10.391 -27.5 7.199 1 95.06 308 LEU A O 1
ATOM 2335 N N . ALA A 1 309 ? -8.375 -28.312 7.867 1 94.44 309 ALA A N 1
ATOM 2336 C CA . ALA A 1 309 ? -8.945 -29.578 8.289 1 94.44 309 ALA A CA 1
ATOM 2337 C C . ALA A 1 309 ? -9.984 -29.375 9.391 1 94.44 309 ALA A C 1
ATOM 2339 O O . ALA A 1 309 ? -11.039 -30.016 9.383 1 94.44 309 ALA A O 1
ATOM 2340 N N . ASP A 1 310 ? -9.695 -28.516 10.289 1 94.38 310 ASP A N 1
ATOM 2341 C CA . ASP A 1 310 ? -10.594 -28.234 11.406 1 94.38 310 ASP A CA 1
ATOM 2342 C C . ASP A 1 310 ? -11.922 -27.656 10.914 1 94.38 310 ASP A C 1
ATOM 2344 O O . ASP A 1 310 ? -12.961 -27.859 11.547 1 94.38 310 ASP A O 1
ATOM 2348 N N . LEU A 1 311 ? -11.875 -27.016 9.828 1 93.94 311 LEU A N 1
ATOM 2349 C CA . LEU A 1 311 ? -13.07 -26.359 9.32 1 93.94 311 LEU A CA 1
ATOM 2350 C C . LEU A 1 311 ? -13.828 -27.266 8.359 1 93.94 311 LEU A C 1
ATOM 2352 O O . LEU A 1 311 ? -15.055 -27.359 8.438 1 93.94 311 LEU A O 1
ATOM 2356 N N . PHE A 1 312 ? -13.094 -27.922 7.492 1 94.31 312 PHE A N 1
ATOM 2357 C CA . PHE A 1 312 ? -13.75 -28.547 6.348 1 94.31 312 PHE A CA 1
ATOM 2358 C C . PHE A 1 312 ? -13.953 -30.031 6.578 1 94.31 312 PHE A C 1
ATOM 2360 O O . PHE A 1 312 ? -14.734 -30.688 5.875 1 94.31 312 PHE A O 1
ATOM 2367 N N . CYS A 1 313 ? -13.312 -30.578 7.527 1 90.38 313 CYS A N 1
ATOM 2368 C CA . CYS A 1 313 ? -13.344 -32.031 7.645 1 90.38 313 CYS A CA 1
ATOM 2369 C C . CYS A 1 313 ? -14.141 -32.469 8.867 1 90.38 313 CYS A C 1
ATOM 2371 O O . CYS A 1 313 ? -13.961 -33.562 9.375 1 90.38 313 CYS A O 1
ATOM 2373 N N . GLN A 1 314 ? -14.953 -31.625 9.336 1 86.44 314 GLN A N 1
ATOM 2374 C CA . GLN A 1 314 ? -15.797 -31.969 10.477 1 86.44 314 GLN A CA 1
ATOM 2375 C C . GLN A 1 314 ? -17.109 -32.594 10.023 1 86.44 314 GLN A C 1
ATOM 2377 O O . GLN A 1 314 ? -17.969 -32.906 10.852 1 86.44 314 GLN A O 1
ATOM 2382 N N . CYS A 1 315 ? -17.312 -32.781 8.836 1 84.38 315 CYS A N 1
ATOM 2383 C CA . CYS A 1 315 ? -18.531 -33.375 8.289 1 84.38 315 CYS A CA 1
ATOM 2384 C C . CYS A 1 315 ? -18.188 -34.531 7.336 1 84.38 315 CYS A C 1
ATOM 2386 O O . CYS A 1 315 ? -17.047 -34.656 6.918 1 84.38 315 CYS A O 1
ATOM 2388 N N . GLU A 1 316 ? -19.219 -35.406 7.203 1 87.94 316 GLU A N 1
ATOM 2389 C CA . GLU A 1 3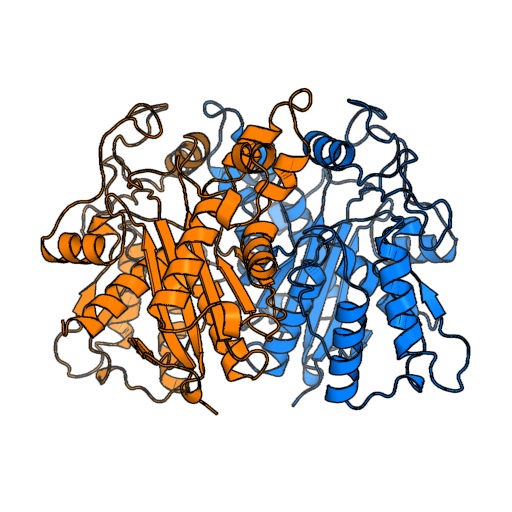16 ? -19.062 -36.438 6.188 1 87.94 316 GLU A CA 1
ATOM 2390 C C . GLU A 1 316 ? -18.969 -35.844 4.793 1 87.94 316 GLU A C 1
ATOM 2392 O O . GLU A 1 316 ? -19.828 -35.062 4.387 1 87.94 316 GLU A O 1
ATOM 2397 N N . ARG A 1 317 ? -17.75 -36.094 4.234 1 90.06 317 ARG A N 1
ATOM 2398 C CA . ARG A 1 317 ? -17.516 -35.531 2.906 1 90.06 317 ARG A CA 1
ATOM 2399 C C . ARG A 1 317 ? -16.531 -36.375 2.119 1 90.06 317 ARG A C 1
ATOM 2401 O O . ARG A 1 317 ? -15.82 -37.219 2.695 1 90.06 317 ARG A O 1
ATOM 2408 N N . GLU A 1 318 ? -16.594 -36.188 0.725 1 91.62 318 GLU A N 1
ATOM 2409 C CA . GLU A 1 318 ? -15.477 -36.656 -0.082 1 91.62 318 GLU A CA 1
ATOM 2410 C C . GLU A 1 318 ? -14.172 -35.969 0.298 1 91.62 318 GLU A C 1
ATOM 2412 O O . GLU A 1 318 ? -14.188 -34.875 0.856 1 91.62 318 GLU A O 1
ATOM 2417 N N . PRO A 1 319 ? -13.133 -36.594 0.004 1 92.69 319 PRO A N 1
ATOM 2418 C CA . PRO A 1 319 ? -11.852 -35.969 0.344 1 92.69 319 PRO A CA 1
ATOM 2419 C C . PRO A 1 319 ? -11.711 -34.562 -0.243 1 92.69 319 PRO A C 1
ATOM 2421 O O . PRO A 1 319 ? -11.977 -34.375 -1.43 1 92.69 319 PRO A O 1
ATOM 2424 N N . LEU A 1 320 ? -11.359 -33.656 0.653 1 94.69 320 LEU A N 1
ATOM 2425 C CA . LEU A 1 320 ? -11.102 -32.281 0.223 1 94.69 320 LEU A CA 1
ATOM 2426 C C . LEU A 1 320 ? -9.766 -32.188 -0.516 1 94.69 320 LEU A C 1
ATOM 2428 O O . LEU A 1 320 ? -8.727 -32.594 0.019 1 94.69 320 LEU A O 1
ATOM 2432 N N . LEU A 1 321 ? -9.844 -31.781 -1.769 1 95.25 321 LEU A N 1
ATOM 2433 C CA . LEU A 1 321 ? -8.625 -31.594 -2.549 1 95.25 321 LEU A CA 1
ATOM 2434 C C . LEU A 1 321 ? -7.953 -30.266 -2.209 1 95.25 321 LEU A C 1
ATOM 2436 O O . LEU A 1 321 ? -8.625 -29.25 -2.086 1 95.25 321 LEU A O 1
ATOM 2440 N N . ILE A 1 322 ? -6.656 -30.328 -1.928 1 95.81 322 ILE A N 1
ATOM 2441 C CA . ILE A 1 322 ? -5.902 -29.109 -1.673 1 95.81 322 ILE A CA 1
ATOM 2442 C C . ILE A 1 322 ? -4.695 -29.031 -2.609 1 95.81 322 ILE A C 1
ATOM 2444 O O . ILE A 1 322 ? -4.215 -30.062 -3.086 1 95.81 322 ILE A O 1
ATOM 2448 N N . GLY A 1 323 ? -4.238 -27.859 -2.943 1 95.38 323 GLY A N 1
ATOM 2449 C CA . GLY A 1 323 ? -3.066 -27.672 -3.787 1 95.38 323 GLY A CA 1
ATOM 2450 C C . GLY A 1 323 ? -2.369 -26.359 -3.555 1 95.38 323 GLY A C 1
ATOM 2451 O O . GLY A 1 323 ? -2.811 -25.547 -2.732 1 95.38 323 GLY A O 1
ATOM 2452 N N . SER A 1 324 ? -1.231 -26.219 -4.152 1 96.75 324 SER A N 1
ATOM 2453 C CA . SER A 1 324 ? -0.451 -24.984 -4.191 1 96.75 324 SER A CA 1
ATOM 2454 C C . SER A 1 324 ? 0.419 -24.922 -5.441 1 96.75 324 SER A C 1
ATOM 2456 O O . SER A 1 324 ? 0.985 -25.938 -5.863 1 96.75 324 SER A O 1
ATOM 2458 N N . THR A 1 325 ? 0.473 -23.75 -5.984 1 96.56 325 THR A N 1
ATOM 2459 C CA . THR A 1 325 ? 1.292 -23.578 -7.176 1 96.56 325 THR A CA 1
ATOM 2460 C C . THR A 1 325 ? 2.775 -23.547 -6.816 1 96.56 325 THR A C 1
ATOM 2462 O O . THR A 1 325 ? 3.635 -23.719 -7.68 1 96.56 325 THR A O 1
ATOM 2465 N N . LYS A 1 326 ? 3.105 -23.328 -5.609 1 96.69 326 LYS A N 1
ATOM 2466 C CA . LYS A 1 326 ? 4.469 -22.969 -5.219 1 96.69 326 LYS A CA 1
ATOM 2467 C C . LYS A 1 326 ? 5.41 -24.156 -5.371 1 96.69 326 LYS A C 1
ATOM 2469 O O . LYS A 1 326 ? 6.621 -23.984 -5.516 1 96.69 326 LYS A O 1
ATOM 2474 N N . SER A 1 327 ? 4.875 -25.359 -5.293 1 95.5 327 SER A N 1
ATOM 2475 C CA . SER A 1 327 ? 5.711 -26.531 -5.492 1 95.5 327 SER A CA 1
ATOM 2476 C C . SER A 1 327 ? 6.281 -26.578 -6.906 1 95.5 327 SER A C 1
ATOM 2478 O O . SER A 1 327 ? 7.359 -27.125 -7.129 1 95.5 327 SER A O 1
ATOM 2480 N N . ASN A 1 328 ? 5.578 -26 -7.859 1 97 328 ASN A N 1
ATOM 2481 C CA . ASN A 1 328 ? 6.012 -26.031 -9.25 1 97 328 ASN A CA 1
ATOM 2482 C C . ASN A 1 328 ? 6.824 -24.781 -9.609 1 97 328 ASN A C 1
ATOM 2484 O O . ASN A 1 328 ? 7.695 -24.844 -10.484 1 97 328 ASN A O 1
ATOM 2488 N N . MET A 1 329 ? 6.453 -23.688 -8.953 1 98.25 329 MET A N 1
ATOM 2489 C CA . MET A 1 329 ? 6.984 -22.453 -9.539 1 98.25 329 MET A CA 1
ATOM 2490 C C . MET A 1 329 ? 7.707 -21.625 -8.484 1 98.25 329 MET A C 1
ATOM 2492 O O . MET A 1 329 ? 8.25 -20.562 -8.797 1 98.25 329 MET A O 1
ATOM 2496 N N . GLY A 1 330 ? 7.758 -22.016 -7.266 1 98.19 330 GLY A N 1
ATOM 2497 C CA . GLY A 1 330 ? 8.297 -21.188 -6.195 1 98.19 330 GLY A CA 1
ATOM 2498 C C . GLY A 1 330 ? 7.309 -20.156 -5.68 1 98.19 330 GLY A C 1
ATOM 2499 O O . GLY A 1 330 ? 6.117 -20.219 -6.004 1 98.19 330 GLY A O 1
ATOM 2500 N N . HIS A 1 331 ? 7.762 -19.359 -4.805 1 98.56 331 HIS A N 1
ATOM 2501 C CA . HIS A 1 331 ? 6.938 -18.391 -4.098 1 98.56 331 HIS A CA 1
ATOM 2502 C C . HIS A 1 331 ? 7.211 -16.969 -4.59 1 98.56 331 HIS A C 1
ATOM 2504 O O . HIS A 1 331 ? 8.266 -16.391 -4.293 1 98.56 331 HIS A O 1
ATOM 2510 N N . PRO A 1 332 ? 6.242 -16.406 -5.254 1 98.62 332 PRO A N 1
ATOM 2511 C CA . PRO A 1 332 ? 6.469 -15.086 -5.832 1 98.62 332 PRO A CA 1
ATOM 2512 C C . PRO A 1 332 ? 6.074 -13.953 -4.883 1 98.62 332 PRO A C 1
ATOM 2514 O O . PRO A 1 332 ? 5.836 -12.828 -5.328 1 98.62 332 PRO A O 1
ATOM 2517 N N . GLU A 1 333 ? 5.918 -14.281 -3.633 1 97.69 333 GLU A N 1
ATOM 2518 C CA . GLU A 1 333 ? 5.754 -13.305 -2.564 1 97.69 333 GLU A CA 1
ATOM 2519 C C . GLU A 1 333 ? 4.535 -12.422 -2.807 1 97.69 333 GLU A C 1
ATOM 2521 O O . GLU A 1 333 ? 3.408 -12.914 -2.889 1 97.69 333 GLU A O 1
ATOM 2526 N N . PRO A 1 334 ? 4.594 -11.078 -3.086 1 98.44 334 PRO A N 1
ATOM 2527 C CA . PRO A 1 334 ? 3.365 -10.281 -3.168 1 98.44 334 PRO A CA 1
ATOM 2528 C C . PRO A 1 334 ? 2.455 -10.727 -4.312 1 98.44 334 PRO A C 1
ATOM 2530 O O . PRO A 1 334 ? 1.272 -10.375 -4.336 1 98.44 334 PRO A O 1
ATOM 2533 N N . ALA A 1 335 ? 2.941 -11.43 -5.254 1 98.75 335 ALA A N 1
ATOM 2534 C CA . ALA A 1 335 ? 2.141 -11.867 -6.395 1 98.75 335 ALA A CA 1
ATOM 2535 C C . ALA A 1 335 ? 1.547 -13.25 -6.152 1 98.75 335 ALA A C 1
ATOM 2537 O O . ALA A 1 335 ? 0.792 -13.766 -6.98 1 98.75 335 ALA A O 1
ATOM 2538 N N . SER A 1 336 ? 1.834 -13.844 -5.023 1 98.44 336 SER A N 1
ATOM 2539 C CA . SER A 1 336 ? 1.526 -15.242 -4.777 1 98.44 336 SER A CA 1
ATOM 2540 C C . SER A 1 336 ? 0.022 -15.492 -4.809 1 98.44 336 SER A C 1
ATOM 2542 O O . SER A 1 336 ? -0.432 -16.516 -5.332 1 98.44 336 SER A O 1
ATOM 2544 N N . GLY A 1 337 ? -0.771 -14.57 -4.258 1 98.31 337 GLY A N 1
ATOM 2545 C CA . GLY A 1 337 ? -2.215 -14.734 -4.246 1 98.31 337 GLY A CA 1
ATOM 2546 C C . GLY A 1 337 ? -2.812 -14.852 -5.637 1 98.31 337 GLY A C 1
ATOM 2547 O O . GLY A 1 337 ? -3.6 -15.766 -5.902 1 98.31 337 GLY A O 1
ATOM 2548 N N . LEU A 1 338 ? -2.416 -14 -6.496 1 98.88 338 LEU A N 1
ATOM 2549 C CA . LEU A 1 338 ? -2.969 -14.008 -7.848 1 98.88 338 LEU A CA 1
ATOM 2550 C C . LEU A 1 338 ? -2.396 -15.164 -8.664 1 98.88 338 LEU A C 1
ATOM 2552 O O . LEU A 1 338 ? -3.076 -15.703 -9.539 1 98.88 338 LEU A O 1
ATOM 2556 N N . ALA A 1 339 ? -1.139 -15.523 -8.383 1 98.69 339 ALA A N 1
ATOM 2557 C CA . ALA A 1 339 ? -0.597 -16.719 -9.031 1 98.69 339 ALA A CA 1
ATOM 2558 C C . ALA A 1 339 ? -1.428 -17.953 -8.695 1 98.69 339 ALA A C 1
ATOM 2560 O O . ALA A 1 339 ? -1.744 -18.75 -9.57 1 98.69 339 ALA A O 1
ATOM 2561 N N . ALA A 1 340 ? -1.758 -18.094 -7.449 1 98.44 340 ALA A N 1
ATOM 2562 C CA . ALA A 1 340 ? -2.619 -19.188 -7.004 1 98.44 340 ALA A CA 1
ATOM 2563 C C . ALA A 1 340 ? -3.996 -19.094 -7.652 1 98.44 340 ALA A C 1
ATOM 2565 O O . ALA A 1 340 ? -4.551 -20.109 -8.086 1 98.44 340 ALA A O 1
ATOM 2566 N N . LEU A 1 341 ? -4.531 -17.938 -7.703 1 98.62 341 LEU A N 1
ATOM 2567 C CA . LEU A 1 341 ? -5.836 -17.719 -8.32 1 98.62 341 LEU A CA 1
ATOM 2568 C C . LEU A 1 341 ? -5.812 -18.109 -9.789 1 98.62 341 LEU A C 1
ATOM 2570 O O . LEU A 1 341 ? -6.781 -18.688 -10.305 1 98.62 341 LEU A O 1
ATOM 2574 N N . ALA A 1 342 ? -4.73 -17.75 -10.461 1 98.5 342 ALA A N 1
ATOM 2575 C CA . ALA A 1 342 ? -4.598 -18.109 -11.875 1 98.5 342 ALA A CA 1
ATOM 2576 C C . ALA A 1 342 ? -4.738 -19.609 -12.086 1 98.5 342 ALA A C 1
ATOM 2578 O O . ALA A 1 342 ? -5.438 -20.047 -13 1 98.5 342 ALA A O 1
ATOM 2579 N N . LYS A 1 343 ? -4.09 -20.359 -11.258 1 98.12 343 LYS A N 1
ATOM 2580 C CA . LYS A 1 343 ? -4.207 -21.812 -11.367 1 98.12 343 LYS A CA 1
ATOM 2581 C C . LYS A 1 343 ? -5.656 -22.266 -11.18 1 98.12 343 LYS A C 1
ATOM 2583 O O . LYS A 1 343 ? -6.152 -23.094 -11.938 1 98.12 343 LYS A O 1
ATOM 2588 N N . VAL A 1 344 ? -6.316 -21.719 -10.195 1 97.75 344 VAL A N 1
ATOM 2589 C CA . VAL A 1 344 ? -7.691 -22.109 -9.891 1 97.75 344 VAL A CA 1
ATOM 2590 C C . VAL A 1 344 ? -8.602 -21.75 -11.062 1 97.75 344 VAL A C 1
ATOM 2592 O O . VAL A 1 344 ? -9.43 -22.562 -11.484 1 97.75 344 VAL A O 1
ATOM 2595 N N . VAL A 1 345 ? -8.43 -20.594 -11.578 1 97.56 345 VAL A N 1
ATOM 2596 C CA . VAL A 1 345 ? -9.242 -20.109 -12.695 1 97.56 345 VAL A CA 1
ATOM 2597 C C . VAL A 1 345 ? -9.016 -21.016 -13.914 1 97.56 345 VAL A C 1
ATOM 2599 O O . VAL A 1 345 ? -9.969 -21.391 -14.594 1 97.56 345 VAL A O 1
ATOM 2602 N N . LEU A 1 346 ? -7.762 -21.312 -14.172 1 96.88 346 LEU A N 1
ATOM 2603 C CA . LEU A 1 346 ? -7.434 -22.172 -15.305 1 96.88 346 LEU A CA 1
ATOM 2604 C C . LEU A 1 346 ? -7.996 -23.578 -15.102 1 96.88 346 LEU A C 1
ATOM 2606 O O . LEU A 1 346 ? -8.445 -24.203 -16.062 1 96.88 346 LEU A O 1
ATOM 2610 N N . SER A 1 347 ? -7.953 -24.062 -13.867 1 96.25 347 SER A N 1
ATOM 2611 C CA . SER A 1 347 ? -8.555 -25.359 -13.562 1 96.25 347 SER A CA 1
ATOM 2612 C C . SER A 1 347 ? -10.055 -25.359 -13.867 1 96.25 347 SER A C 1
ATOM 2614 O O . SER A 1 347 ? -10.578 -26.312 -14.438 1 96.25 347 SER A O 1
ATOM 2616 N N . LEU A 1 348 ? -10.727 -24.312 -13.469 1 94.06 348 LEU A N 1
ATOM 2617 C CA . LEU A 1 348 ? -12.156 -24.172 -13.742 1 94.06 348 LEU A CA 1
ATOM 2618 C C . LEU A 1 348 ? -12.414 -24.109 -15.242 1 94.06 348 LEU A C 1
ATOM 2620 O O . LEU A 1 348 ? -13.336 -24.75 -15.742 1 94.06 348 LEU A O 1
ATOM 2624 N N . GLU A 1 349 ? -11.586 -23.375 -15.922 1 93.56 349 GLU A N 1
ATOM 2625 C CA . GLU A 1 349 ? -11.75 -23.156 -17.359 1 93.56 349 GLU A CA 1
ATOM 2626 C C . GLU A 1 349 ? -11.555 -24.469 -18.125 1 93.56 349 GLU A C 1
ATOM 2628 O O . GLU A 1 349 ? -12.211 -24.688 -19.156 1 93.56 349 GLU A O 1
ATOM 2633 N N . HIS A 1 350 ? -10.711 -25.312 -17.641 1 92.88 350 HIS A N 1
ATOM 2634 C CA . HIS A 1 350 ? -10.383 -26.531 -18.359 1 92.88 350 HIS A CA 1
ATOM 2635 C C . HIS A 1 350 ? -11.109 -27.734 -17.766 1 92.88 350 HIS A C 1
ATOM 2637 O O . HIS A 1 350 ? -10.891 -28.875 -18.203 1 92.88 350 HIS A O 1
ATOM 2643 N N . GLY A 1 351 ? -11.984 -27.5 -16.766 1 89.06 351 GLY A N 1
ATOM 2644 C CA . GLY A 1 351 ? -12.828 -28.547 -16.203 1 89.06 351 GLY A CA 1
ATOM 2645 C C . GLY A 1 351 ? -12.055 -29.531 -15.352 1 89.06 351 GLY A C 1
ATOM 2646 O O . GLY A 1 351 ? -12.305 -30.734 -15.414 1 89.06 351 GLY A O 1
ATOM 2647 N N . LEU A 1 352 ? -11.109 -29.078 -14.727 1 84.56 352 LEU A N 1
ATOM 2648 C CA . LEU A 1 352 ? -10.328 -29.906 -13.82 1 84.56 352 LEU A CA 1
ATOM 2649 C C . LEU A 1 352 ? -10.625 -29.562 -12.367 1 84.56 352 LEU A C 1
ATOM 2651 O O . LEU A 1 352 ? -10.898 -28.406 -12.047 1 84.56 352 LEU A O 1
ATOM 2655 N N . MET B 1 1 ? -26.938 3.705 9.445 1 73.44 1 MET B N 1
ATOM 2656 C CA . MET B 1 1 ? -25.547 3.342 9.648 1 73.44 1 MET B CA 1
ATOM 2657 C C . MET B 1 1 ? -24.875 4.27 10.664 1 73.44 1 MET B C 1
ATOM 2659 O O . MET B 1 1 ? -25.25 5.438 10.773 1 73.44 1 MET B O 1
ATOM 2663 N N . GLU B 1 2 ? -24.078 3.734 11.586 1 89.56 2 GLU B N 1
ATOM 2664 C CA . GLU B 1 2 ? -23.484 4.5 12.68 1 89.56 2 GLU B CA 1
ATOM 2665 C C . GLU B 1 2 ? -22.406 5.441 12.172 1 89.56 2 GLU B C 1
ATOM 2667 O O . GLU B 1 2 ? -21.688 5.117 11.219 1 89.56 2 GLU B O 1
ATOM 2672 N N . ASP B 1 3 ? -22.359 6.699 12.75 1 96.88 3 ASP B N 1
ATOM 2673 C CA . ASP B 1 3 ? -21.359 7.684 12.367 1 96.88 3 ASP B CA 1
ATOM 2674 C C . ASP B 1 3 ? -19.953 7.203 12.727 1 96.88 3 ASP B C 1
ATOM 2676 O O . ASP B 1 3 ? -19.766 6.512 13.734 1 96.88 3 ASP B O 1
ATOM 2680 N N . VAL B 1 4 ? -19.031 7.488 11.852 1 98.5 4 VAL B N 1
ATOM 2681 C CA . VAL B 1 4 ? -17.609 7.25 12.125 1 98.5 4 VAL B CA 1
ATOM 2682 C C . VAL B 1 4 ? -16.953 8.531 12.625 1 98.5 4 VAL B C 1
ATOM 2684 O O . VAL B 1 4 ? -17.109 9.594 12.016 1 98.5 4 VAL B O 1
ATOM 2687 N N . VAL B 1 5 ? -16.203 8.477 13.734 1 98.69 5 VAL B N 1
ATOM 2688 C CA . VAL B 1 5 ? -15.656 9.688 14.336 1 98.69 5 VAL B CA 1
ATOM 2689 C C . VAL B 1 5 ? -14.148 9.531 14.562 1 98.69 5 VAL B C 1
ATOM 2691 O O . VAL B 1 5 ? -13.648 8.406 14.641 1 98.69 5 VAL B O 1
ATOM 2694 N N . ILE B 1 6 ? -13.484 10.602 14.539 1 98.81 6 ILE B N 1
ATOM 2695 C CA . ILE B 1 6 ? -12.117 10.672 15.047 1 98.81 6 ILE B CA 1
ATOM 2696 C C . ILE B 1 6 ? -12.141 10.797 16.562 1 98.81 6 ILE B C 1
ATOM 2698 O O . ILE B 1 6 ? -12.531 11.836 17.109 1 98.81 6 ILE B O 1
ATOM 2702 N N . ALA B 1 7 ? -11.664 9.742 17.188 1 98.62 7 ALA B N 1
ATOM 2703 C CA . ALA B 1 7 ? -11.773 9.672 18.641 1 98.62 7 ALA B CA 1
ATOM 2704 C C . ALA B 1 7 ? -10.461 10.055 19.312 1 98.62 7 ALA B C 1
ATOM 2706 O O . ALA B 1 7 ? -10.445 10.492 20.469 1 98.62 7 ALA B O 1
ATOM 2707 N N . GLY B 1 8 ? -9.383 9.844 18.609 1 98.69 8 GLY B N 1
ATOM 2708 C CA . GLY B 1 8 ? -8.047 10.156 19.094 1 98.69 8 GLY B CA 1
ATOM 2709 C C . GLY B 1 8 ? -7.098 10.602 18 1 98.69 8 GLY B C 1
ATOM 2710 O O . GLY B 1 8 ? -7.27 10.234 16.828 1 98.69 8 GLY B O 1
ATOM 2711 N N . ILE B 1 9 ? -6.105 11.352 18.422 1 98.88 9 ILE B N 1
ATOM 2712 C CA . ILE B 1 9 ? -5.121 11.852 17.469 1 98.88 9 ILE B CA 1
ATOM 2713 C C . ILE B 1 9 ? -3.807 12.148 18.188 1 98.88 9 ILE B C 1
ATOM 2715 O O . ILE B 1 9 ? -3.807 12.531 19.359 1 98.88 9 ILE B O 1
ATOM 2719 N N . ALA B 1 10 ? -2.762 11.844 17.516 1 98.88 10 ALA B N 1
ATOM 2720 C CA . ALA B 1 10 ? -1.418 12.164 17.984 1 98.88 10 ALA B CA 1
ATOM 2721 C C . ALA B 1 10 ? -0.444 12.297 16.812 1 98.88 10 ALA B C 1
ATOM 2723 O O . ALA B 1 10 ? -0.739 11.859 15.703 1 98.88 10 ALA B O 1
ATOM 2724 N N . GLY B 1 11 ? 0.636 12.961 17.078 1 98.75 11 GLY B N 1
ATOM 2725 C CA . GLY B 1 11 ? 1.608 13.094 16 1 98.75 11 GLY B CA 1
ATOM 2726 C C . GLY B 1 11 ? 2.814 13.922 16.391 1 98.75 11 GLY B C 1
ATOM 2727 O O . GLY B 1 11 ? 2.834 14.547 17.453 1 98.75 11 GLY B O 1
ATOM 2728 N N . LYS B 1 12 ? 3.832 13.789 15.641 1 98.88 12 LYS B N 1
ATOM 2729 C CA . LYS B 1 12 ? 5.031 14.625 15.633 1 98.88 12 LYS B CA 1
ATOM 2730 C C . LYS B 1 12 ? 5.242 15.273 14.266 1 98.88 12 LYS B C 1
ATOM 2732 O O . LYS B 1 12 ? 5.18 14.594 13.242 1 98.88 12 LYS B O 1
ATOM 2737 N N . LEU B 1 13 ? 5.371 16.531 14.273 1 98.88 13 LEU B N 1
ATOM 2738 C CA . LEU B 1 13 ? 5.625 17.328 13.078 1 98.88 13 LEU B CA 1
ATOM 2739 C C . LEU B 1 13 ? 6.891 18.156 13.234 1 98.88 13 LEU B C 1
ATOM 2741 O O . LEU B 1 13 ? 7.523 18.141 14.297 1 98.88 13 LEU B O 1
ATOM 2745 N N . PRO B 1 14 ? 7.309 18.812 12.211 1 98.81 14 PRO B N 1
ATOM 2746 C CA . PRO B 1 14 ? 8.602 19.5 12.312 1 98.81 14 PRO B CA 1
ATOM 2747 C C . PRO B 1 14 ? 8.695 20.406 13.531 1 98.81 14 PRO B C 1
ATOM 2749 O O . PRO B 1 14 ? 7.762 21.172 13.82 1 98.81 14 PRO B O 1
ATOM 2752 N N . GLU B 1 15 ? 9.766 20.25 14.266 1 98.62 15 GLU B N 1
ATOM 2753 C CA . GLU B 1 15 ? 10.109 21.078 15.422 1 98.62 15 GLU B CA 1
ATOM 2754 C C . GLU B 1 15 ? 9.039 20.969 16.5 1 98.62 15 GLU B C 1
ATOM 2756 O O . GLU B 1 15 ? 8.883 21.875 17.328 1 98.62 15 GLU B O 1
ATOM 2761 N N . SER B 1 16 ? 8.25 19.906 16.453 1 98.69 16 SER B N 1
ATOM 2762 C CA . SER B 1 16 ? 7.168 19.719 17.406 1 98.69 16 SER B CA 1
ATOM 2763 C C . SER B 1 16 ? 7.133 18.297 17.938 1 98.69 16 SER B C 1
ATOM 2765 O O . SER B 1 16 ? 6.988 17.344 17.172 1 98.69 16 SER B O 1
ATOM 2767 N N . GLU B 1 17 ? 7.172 18.125 19.266 1 97.62 17 GLU B N 1
ATOM 2768 C CA . GLU B 1 17 ? 7.219 16.812 19.875 1 97.62 17 GLU B CA 1
ATOM 2769 C C . GLU B 1 17 ? 5.82 16.219 20.047 1 97.62 17 GLU B C 1
ATOM 2771 O O . GLU B 1 17 ? 5.664 15.039 20.359 1 97.62 17 GLU B O 1
ATOM 2776 N N . ASN B 1 18 ? 4.871 17.078 19.906 1 98.19 18 ASN B N 1
ATOM 2777 C CA . ASN B 1 18 ? 3.471 16.672 19.984 1 98.19 18 ASN B CA 1
ATOM 2778 C C . ASN B 1 18 ? 2.557 17.672 19.297 1 98.19 18 ASN B C 1
ATOM 2780 O O . ASN B 1 18 ? 3.02 18.703 18.797 1 98.19 18 ASN B O 1
ATOM 2784 N N . LEU B 1 19 ? 1.275 17.391 19.297 1 98.44 19 LEU B N 1
ATOM 2785 C CA . LEU B 1 19 ? 0.331 18.188 18.531 1 98.44 19 LEU B CA 1
ATOM 2786 C C . LEU B 1 19 ? 0.064 19.516 19.234 1 98.44 19 LEU B C 1
ATOM 2788 O O . LEU B 1 19 ? -0.269 20.516 18.578 1 98.44 19 LEU B O 1
ATOM 2792 N N . GLN B 1 20 ? 0.211 19.547 20.516 1 97.75 20 GLN B N 1
ATOM 2793 C CA . GLN B 1 20 ? 0.037 20.812 21.234 1 97.75 20 GLN B CA 1
ATOM 2794 C C . GLN B 1 20 ? 1.106 21.812 20.828 1 97.75 20 GLN B C 1
ATOM 2796 O O . GLN B 1 20 ? 0.798 22.984 20.578 1 97.75 20 GLN B O 1
ATOM 2801 N N . GLU B 1 21 ? 2.301 21.344 20.859 1 98.31 21 GLU B N 1
ATOM 2802 C CA . GLU B 1 21 ? 3.396 22.219 20.438 1 98.31 21 GLU B CA 1
ATOM 2803 C C . GLU B 1 21 ? 3.227 22.656 18.984 1 98.31 21 GLU B C 1
ATOM 2805 O O . GLU B 1 21 ? 3.48 23.812 18.641 1 98.31 21 GLU B O 1
ATOM 2810 N N . PHE B 1 22 ? 2.857 21.781 18.219 1 98.44 22 PHE B N 1
ATOM 2811 C CA . PHE B 1 22 ? 2.604 22.078 16.812 1 98.44 22 PHE B CA 1
ATOM 2812 C C . PHE B 1 22 ? 1.553 23.172 16.672 1 98.44 22 PHE B C 1
ATOM 2814 O O . PHE B 1 22 ? 1.748 24.141 15.922 1 98.44 22 PHE B O 1
ATOM 2821 N N . TRP B 1 23 ? 0.469 23 17.375 1 97.88 23 TRP B N 1
ATOM 2822 C CA . TRP B 1 23 ? -0.631 23.953 17.344 1 97.88 23 TRP B CA 1
ATOM 2823 C C . TRP B 1 23 ? -0.157 25.344 17.766 1 97.88 23 TRP B C 1
ATOM 2825 O O . TRP B 1 23 ? -0.472 26.344 17.109 1 97.88 23 TRP B O 1
ATOM 2835 N N . GLU B 1 24 ? 0.58 25.391 18.797 1 97.88 24 GLU B N 1
ATOM 2836 C CA . GLU B 1 24 ? 1.099 26.672 19.297 1 97.88 24 GLU B CA 1
ATOM 2837 C C . GLU B 1 24 ? 1.979 27.344 18.25 1 97.88 24 GLU B C 1
ATOM 2839 O O . GLU B 1 24 ? 1.91 28.562 18.078 1 97.88 24 GLU B O 1
ATOM 2844 N N . LYS B 1 25 ? 2.705 26.594 17.609 1 98.12 25 LYS B N 1
ATOM 2845 C CA . LYS B 1 25 ? 3.588 27.141 16.594 1 98.12 25 LYS B CA 1
ATOM 2846 C C . LYS B 1 25 ? 2.789 27.641 15.383 1 98.12 25 LYS B C 1
ATOM 2848 O O . LYS B 1 25 ? 3.125 28.672 14.789 1 98.12 25 LYS B O 1
ATOM 2853 N N . LEU B 1 26 ? 1.77 26.859 15.008 1 97.06 26 LEU B N 1
ATOM 2854 C CA . LEU B 1 26 ? 0.894 27.312 13.938 1 97.06 26 LEU B CA 1
ATOM 2855 C C . LEU B 1 26 ? 0.248 28.656 14.289 1 97.06 26 LEU B C 1
ATOM 2857 O O . LEU B 1 26 ? 0.24 29.578 13.469 1 97.06 26 LEU B O 1
ATOM 2861 N N . LEU B 1 27 ? -0.228 28.734 15.5 1 95.75 27 LEU B N 1
ATOM 2862 C CA . LEU B 1 27 ? -0.921 29.938 15.953 1 95.75 27 LEU B CA 1
ATOM 2863 C C . LEU B 1 27 ? 0.024 31.125 15.977 1 95.75 27 LEU B C 1
ATOM 2865 O O . LEU B 1 27 ? -0.395 32.25 15.719 1 95.75 27 LEU B O 1
ATOM 2869 N N . ASN B 1 28 ? 1.225 30.891 16.281 1 96.69 28 ASN B N 1
ATOM 2870 C CA . ASN B 1 28 ? 2.209 31.969 16.406 1 96.69 28 ASN B CA 1
ATOM 2871 C C . ASN B 1 28 ? 2.893 32.25 15.078 1 96.69 28 ASN B C 1
ATOM 2873 O O . ASN B 1 28 ? 3.826 33.062 15.016 1 96.69 28 ASN B O 1
ATOM 2877 N N . GLY B 1 29 ? 2.562 31.562 14.039 1 95.75 29 GLY B N 1
ATOM 2878 C CA . GLY B 1 29 ? 3.105 31.812 12.719 1 95.75 29 GLY B CA 1
ATOM 2879 C C . GLY B 1 29 ? 4.562 31.422 12.586 1 95.75 29 GLY B C 1
ATOM 2880 O O . GLY B 1 29 ? 5.32 32.062 11.852 1 95.75 29 GLY B O 1
ATOM 2881 N N . VAL B 1 30 ? 4.91 30.359 13.266 1 97.31 30 VAL B N 1
ATOM 2882 C CA . VAL B 1 30 ? 6.305 29.938 13.281 1 97.31 30 VAL B CA 1
ATOM 2883 C C . VAL B 1 30 ? 6.621 29.141 12.016 1 97.31 30 VAL B C 1
ATOM 2885 O O . VAL B 1 30 ? 5.855 28.266 11.625 1 97.31 30 VAL B O 1
ATOM 2888 N N . ASP B 1 31 ? 7.715 29.484 11.328 1 97.62 31 ASP B N 1
ATOM 2889 C CA . ASP B 1 31 ? 8.289 28.672 10.273 1 97.62 31 ASP B CA 1
ATOM 2890 C C . ASP B 1 31 ? 9.062 27.484 10.852 1 97.62 31 ASP B C 1
ATOM 2892 O O . ASP B 1 31 ? 10.141 27.672 11.43 1 97.62 31 ASP B O 1
ATOM 2896 N N . MET B 1 32 ? 8.562 26.297 10.602 1 98.56 32 MET B N 1
ATOM 2897 C CA . MET B 1 32 ? 9.109 25.125 11.281 1 98.56 32 MET B CA 1
ATOM 2898 C C . MET B 1 32 ? 10.148 24.422 10.414 1 98.56 32 MET B C 1
ATOM 2900 O O . MET B 1 32 ? 10.625 23.344 10.758 1 98.56 32 MET B O 1
ATOM 2904 N N . VAL B 1 33 ? 10.461 24.984 9.289 1 98.12 33 VAL B N 1
ATOM 2905 C CA . VAL B 1 33 ? 11.516 24.469 8.422 1 98.12 33 VAL B CA 1
ATOM 2906 C C . VAL B 1 33 ? 12.867 25.031 8.859 1 98.12 33 VAL B C 1
ATOM 2908 O O . VAL B 1 33 ? 13 26.25 9.062 1 98.12 33 VAL B O 1
ATOM 2911 N N . THR B 1 34 ? 13.828 24.172 8.961 1 97.94 34 THR B N 1
ATOM 2912 C CA . THR B 1 34 ? 15.086 24.609 9.57 1 97.94 34 THR B CA 1
ATOM 2913 C C . THR B 1 34 ? 16.266 24.328 8.641 1 97.94 34 THR B C 1
ATOM 2915 O O . THR B 1 34 ? 16.156 23.531 7.711 1 97.94 34 THR B O 1
ATOM 2918 N N . GLU B 1 35 ? 17.312 25.094 8.875 1 98.19 35 GLU B N 1
ATOM 2919 C CA . GLU B 1 35 ? 18.625 24.891 8.25 1 98.19 35 GLU B CA 1
ATOM 2920 C C . GLU B 1 35 ? 19.656 24.406 9.258 1 98.19 35 GLU B C 1
ATOM 2922 O O . GLU B 1 35 ? 20.328 25.203 9.906 1 98.19 35 GLU B O 1
ATOM 2927 N N . ASP B 1 36 ? 19.734 23.109 9.438 1 97.5 36 ASP B N 1
ATOM 2928 C CA . ASP B 1 36 ? 20.719 22.5 10.336 1 97.5 36 ASP B CA 1
ATOM 2929 C C . ASP B 1 36 ? 21.141 21.125 9.836 1 97.5 36 ASP B C 1
ATOM 2931 O O . ASP B 1 36 ? 20.672 20.656 8.805 1 97.5 36 ASP B O 1
ATOM 2935 N N . ASP B 1 37 ? 22.047 20.484 10.531 1 97.12 37 ASP B N 1
ATOM 2936 C CA . ASP B 1 37 ? 22.703 19.297 9.969 1 97.12 37 ASP B CA 1
ATOM 2937 C C . ASP B 1 37 ? 22.266 18.031 10.711 1 97.12 37 ASP B C 1
ATOM 2939 O O . ASP B 1 37 ? 23 17.031 10.727 1 97.12 37 ASP B O 1
ATOM 2943 N N . ARG B 1 38 ? 21.094 18.047 11.328 1 96.56 38 ARG B N 1
ATOM 2944 C CA . ARG B 1 38 ? 20.734 16.891 12.141 1 96.56 38 ARG B CA 1
ATOM 2945 C C . ARG B 1 38 ? 20.406 15.695 11.258 1 96.56 38 ARG B C 1
ATOM 2947 O O . ARG B 1 38 ? 20.391 14.555 11.734 1 96.56 38 ARG B O 1
ATOM 2954 N N . ARG B 1 39 ? 20.25 15.852 9.961 1 97.38 39 ARG B N 1
ATOM 2955 C CA . ARG B 1 39 ? 20.109 14.773 8.984 1 97.38 39 ARG B CA 1
ATOM 2956 C C . ARG B 1 39 ? 21.344 14.68 8.094 1 97.38 39 ARG B C 1
ATOM 2958 O O . ARG B 1 39 ? 22.078 13.695 8.172 1 97.38 39 ARG B O 1
ATOM 2965 N N . TRP B 1 40 ? 21.625 15.688 7.402 1 96.81 40 TRP B N 1
ATOM 2966 C CA . TRP B 1 40 ? 22.828 15.812 6.594 1 96.81 40 TRP B CA 1
ATOM 2967 C C . TRP B 1 40 ? 23.266 17.266 6.488 1 96.81 40 TRP B C 1
ATOM 2969 O O . TRP B 1 40 ? 22.5 18.172 6.824 1 96.81 40 TRP B O 1
ATOM 2979 N N . LYS B 1 41 ? 24.484 17.5 5.98 1 97.81 41 LYS B N 1
ATOM 2980 C CA . LYS B 1 41 ? 25.031 18.844 5.84 1 97.81 41 LYS B CA 1
ATOM 2981 C C . LYS B 1 41 ? 24.188 19.672 4.875 1 97.81 41 LYS B C 1
ATOM 2983 O O . LYS B 1 41 ? 23.875 19.234 3.771 1 97.81 41 LYS B O 1
ATOM 2988 N N . PRO B 1 42 ? 23.781 20.906 5.316 1 97.81 42 PRO B N 1
ATOM 2989 C CA . PRO B 1 42 ? 23 21.766 4.414 1 97.81 42 PRO B CA 1
ATOM 2990 C C . PRO B 1 42 ? 23.703 21.984 3.074 1 97.81 42 PRO B C 1
ATOM 2992 O O . PRO B 1 42 ? 24.906 22.266 3.035 1 97.81 42 PRO B O 1
ATOM 2995 N N . GLY B 1 43 ? 22.953 21.828 1.97 1 97.19 43 GLY B N 1
ATOM 2996 C CA . GLY B 1 43 ? 23.484 22.094 0.641 1 97.19 43 GLY B CA 1
ATOM 2997 C C . GLY B 1 43 ? 24.141 20.875 0.013 1 97.19 43 GLY B C 1
ATOM 2998 O O . GLY B 1 43 ? 24.594 20.922 -1.131 1 97.19 43 GLY B O 1
ATOM 2999 N N . MET B 1 44 ? 24.188 19.812 0.721 1 96.19 44 MET B N 1
ATOM 3000 C CA . MET B 1 44 ? 24.781 18.594 0.209 1 96.19 44 MET B CA 1
ATOM 3001 C C . MET B 1 44 ? 24.203 18.219 -1.146 1 96.19 44 MET B C 1
ATOM 3003 O O . MET B 1 44 ? 22.969 18.203 -1.314 1 96.19 44 MET B O 1
ATOM 3007 N N . TYR B 1 45 ? 25.109 17.938 -2.178 1 95.12 45 TYR B N 1
ATOM 3008 C CA . TYR B 1 45 ? 24.75 17.531 -3.533 1 95.12 45 TYR B CA 1
ATOM 3009 C C . TYR B 1 45 ? 23.891 18.609 -4.207 1 95.12 45 TYR B C 1
ATOM 3011 O O . TYR B 1 45 ? 23.109 18.312 -5.105 1 95.12 45 TYR B O 1
ATOM 3019 N N . GLY B 1 46 ? 23.828 19.828 -3.66 1 95.81 46 GLY B N 1
ATOM 3020 C CA . GLY B 1 46 ? 23.062 20.906 -4.246 1 95.81 46 GLY B CA 1
ATOM 3021 C C . GLY B 1 46 ? 21.641 20.984 -3.727 1 95.81 46 GLY B C 1
ATOM 3022 O O . GLY B 1 46 ? 20.828 21.766 -4.223 1 95.81 46 GLY B O 1
ATOM 3023 N N . LEU B 1 47 ? 21.375 20.234 -2.717 1 97.38 47 LEU B N 1
ATOM 3024 C CA . LEU B 1 47 ? 20.031 20.219 -2.135 1 97.38 47 LEU B CA 1
ATOM 3025 C C . LEU B 1 47 ? 19.719 21.547 -1.456 1 97.38 47 LEU B C 1
ATOM 3027 O O . LEU B 1 47 ? 20.625 22.25 -1.017 1 97.38 47 LEU B O 1
ATOM 3031 N N . PRO B 1 48 ? 18.359 21.875 -1.444 1 98.06 48 PRO B N 1
ATOM 3032 C CA . PRO B 1 48 ? 17.984 23.016 -0.602 1 98.06 48 PRO B CA 1
ATOM 3033 C C . PRO B 1 48 ? 18.531 22.891 0.819 1 98.06 48 PRO B C 1
ATOM 3035 O O . PRO B 1 48 ? 18.562 21.797 1.384 1 98.06 48 PRO B O 1
ATOM 3038 N N . LYS B 1 49 ? 18.828 24 1.393 1 98.25 49 LYS B N 1
ATOM 3039 C CA . LYS B 1 49 ? 19.516 24 2.68 1 98.25 49 LYS B CA 1
ATOM 3040 C C . LYS B 1 49 ? 18.531 23.75 3.826 1 98.25 49 LYS B C 1
ATOM 3042 O O . LYS B 1 49 ? 18.953 23.375 4.926 1 98.25 49 LYS B O 1
ATOM 3047 N N . ARG B 1 50 ? 17.281 24 3.523 1 97.75 50 ARG B N 1
ATOM 3048 C CA . ARG B 1 50 ? 16.266 23.906 4.566 1 97.75 50 ARG B CA 1
ATOM 3049 C C . ARG B 1 50 ? 15.312 22.75 4.293 1 97.75 50 ARG B C 1
ATOM 3051 O O . ARG B 1 50 ? 15.016 22.453 3.135 1 97.75 50 ARG B O 1
ATOM 3058 N N . ASN B 1 51 ? 14.875 22.109 5.316 1 98.19 51 ASN B N 1
ATOM 3059 C CA . ASN B 1 51 ? 13.797 21.109 5.25 1 98.19 51 ASN B CA 1
ATOM 3060 C C . ASN B 1 51 ? 13.133 20.922 6.609 1 98.19 51 ASN B C 1
ATOM 3062 O O . ASN B 1 51 ? 13.57 21.5 7.609 1 98.19 51 ASN B O 1
ATOM 3066 N N . GLY B 1 52 ? 11.945 20.359 6.609 1 98.62 52 GLY B N 1
ATOM 3067 C CA . GLY B 1 52 ? 11.242 20.125 7.859 1 98.62 52 GLY B CA 1
ATOM 3068 C C . GLY B 1 52 ? 11.703 18.859 8.57 1 98.62 52 GLY B C 1
ATOM 3069 O O . GLY B 1 52 ? 11.719 17.781 7.973 1 98.62 52 GLY B O 1
ATOM 3070 N N . LYS B 1 53 ? 12.094 19.016 9.836 1 98.69 53 LYS B N 1
ATOM 3071 C CA . LYS B 1 53 ? 12.656 17.891 10.555 1 98.69 53 LYS B CA 1
ATOM 3072 C C . LYS B 1 53 ? 11.977 17.703 11.906 1 98.69 53 LYS B C 1
ATOM 3074 O O . LYS B 1 53 ? 11.664 18.688 12.594 1 98.69 53 LYS B O 1
ATOM 3079 N N . LEU B 1 54 ? 11.719 16.422 12.203 1 98.81 54 LEU B N 1
ATOM 3080 C CA . LEU B 1 54 ? 11.359 16.125 13.586 1 98.81 54 LEU B CA 1
ATOM 3081 C C . LEU B 1 54 ? 12.516 16.453 14.523 1 98.81 54 LEU B C 1
ATOM 3083 O O . LEU B 1 54 ? 13.68 16.438 14.117 1 98.81 54 LEU B O 1
ATOM 3087 N N . LYS B 1 55 ? 12.203 16.703 15.781 1 97.88 55 LYS B N 1
ATOM 3088 C CA . LYS B 1 55 ? 13.219 17.109 16.75 1 97.88 55 LYS B CA 1
ATOM 3089 C C . LYS B 1 55 ? 14.195 15.969 17.031 1 97.88 55 LYS B C 1
ATOM 3091 O O . LYS B 1 55 ? 15.398 16.109 16.828 1 97.88 55 LYS B O 1
ATOM 3096 N N . ASP B 1 56 ? 13.734 14.883 17.547 1 96.44 56 ASP B N 1
ATOM 3097 C CA . ASP B 1 56 ? 14.57 13.742 17.906 1 96.44 56 ASP B CA 1
ATOM 3098 C C . ASP B 1 56 ? 13.953 12.438 17.422 1 96.44 56 ASP B C 1
ATOM 3100 O O . ASP B 1 56 ? 12.789 12.148 17.719 1 96.44 56 ASP B O 1
ATOM 3104 N N . ILE B 1 57 ? 14.75 11.672 16.703 1 96.88 57 ILE B N 1
ATOM 3105 C CA . ILE B 1 57 ? 14.242 10.398 16.188 1 96.88 57 ILE B CA 1
ATOM 3106 C C . ILE B 1 57 ? 15.117 9.258 16.703 1 96.88 57 ILE B C 1
ATOM 3108 O O . ILE B 1 57 ? 15.016 8.125 16.219 1 96.88 57 ILE B O 1
ATOM 3112 N N . SER B 1 58 ? 15.961 9.492 17.688 1 94.62 58 SER B N 1
ATOM 3113 C CA . SER B 1 58 ? 16.969 8.523 18.109 1 94.62 58 SER B CA 1
ATOM 3114 C C . SER B 1 58 ? 16.438 7.656 19.25 1 94.62 58 SER B C 1
ATOM 3116 O O . SER B 1 58 ? 17.031 6.629 19.594 1 94.62 58 SER B O 1
ATOM 3118 N N . LYS B 1 59 ? 15.375 8.07 19.844 1 93.81 59 LYS B N 1
ATOM 3119 C CA . LYS B 1 59 ? 14.891 7.375 21.031 1 93.81 59 LYS B CA 1
ATOM 3120 C C . LYS B 1 59 ? 13.719 6.457 20.688 1 93.81 59 LYS B C 1
ATOM 3122 O O . LYS B 1 59 ? 12.922 6.766 19.797 1 93.81 59 LYS B O 1
ATOM 3127 N N . PHE B 1 60 ? 13.695 5.324 21.375 1 96 60 PHE B N 1
ATOM 3128 C CA . PHE B 1 60 ? 12.625 4.344 21.219 1 96 60 PHE B CA 1
ATOM 3129 C C . PHE B 1 60 ? 12.531 3.443 22.453 1 96 60 PHE B C 1
ATOM 3131 O O . PHE B 1 60 ? 13.547 2.912 22.922 1 96 60 PHE B O 1
ATOM 3138 N N . ASP B 1 61 ? 11.375 3.33 22.984 1 95 61 ASP B N 1
ATOM 3139 C CA . ASP B 1 61 ? 11.18 2.447 24.125 1 95 61 ASP B CA 1
ATOM 3140 C C . ASP B 1 61 ? 11.008 0.997 23.672 1 95 61 ASP B C 1
ATOM 3142 O O . ASP B 1 61 ? 9.922 0.43 23.781 1 95 61 ASP B O 1
ATOM 3146 N N . ALA B 1 62 ? 12.047 0.375 23.359 1 96.5 62 ALA B N 1
ATOM 3147 C CA . ALA B 1 62 ? 12.047 -0.971 22.797 1 96.5 62 ALA B CA 1
ATOM 3148 C C . ALA B 1 62 ? 11.43 -1.975 23.766 1 96.5 62 ALA B C 1
ATOM 3150 O O . ALA B 1 62 ? 10.648 -2.834 23.359 1 96.5 62 ALA B O 1
ATOM 3151 N N . SER B 1 63 ? 11.75 -1.879 25.016 1 96.69 63 SER B N 1
ATOM 3152 C CA . SER B 1 63 ? 11.258 -2.807 26.016 1 96.69 63 SER B CA 1
ATOM 3153 C C . SER B 1 63 ? 9.742 -2.729 26.156 1 96.69 63 SER B C 1
ATOM 3155 O O . SER B 1 63 ? 9.062 -3.756 26.25 1 96.69 63 SER B O 1
ATOM 3157 N N . PHE B 1 64 ? 9.258 -1.551 26.156 1 97.44 64 PHE B N 1
ATOM 3158 C CA . PHE B 1 64 ? 7.82 -1.354 26.281 1 97.44 64 PHE B CA 1
ATOM 3159 C C . PHE B 1 64 ? 7.086 -2.004 25.109 1 97.44 64 PHE B C 1
ATOM 3161 O O . PHE B 1 64 ? 6.039 -2.625 25.312 1 97.44 64 PHE B O 1
ATOM 3168 N N . PHE B 1 65 ? 7.586 -1.933 23.969 1 97.5 65 PHE B N 1
ATOM 3169 C CA . PHE B 1 65 ? 6.902 -2.422 22.766 1 97.5 65 PHE B CA 1
ATOM 3170 C C . PHE B 1 65 ? 7.312 -3.857 22.453 1 97.5 65 PHE B C 1
ATOM 3172 O O . PHE B 1 65 ? 7.004 -4.379 21.391 1 97.5 65 PHE B O 1
ATOM 3179 N N . GLY B 1 66 ? 8.094 -4.418 23.312 1 95.19 66 GLY B N 1
ATOM 3180 C CA . GLY B 1 66 ? 8.453 -5.82 23.188 1 95.19 66 GLY B CA 1
ATOM 3181 C C . GLY B 1 66 ? 9.406 -6.086 22.031 1 95.19 66 GLY B C 1
ATOM 3182 O O . GLY B 1 66 ? 9.328 -7.129 21.375 1 95.19 66 GLY B O 1
ATOM 3183 N N . VAL B 1 67 ? 10.242 -5.156 21.688 1 94.69 67 VAL B N 1
ATOM 3184 C CA . VAL B 1 67 ? 11.203 -5.309 20.609 1 94.69 67 VAL B CA 1
ATOM 3185 C C . VAL B 1 67 ? 12.594 -5.566 21.188 1 94.69 67 VAL B C 1
ATOM 3187 O O . VA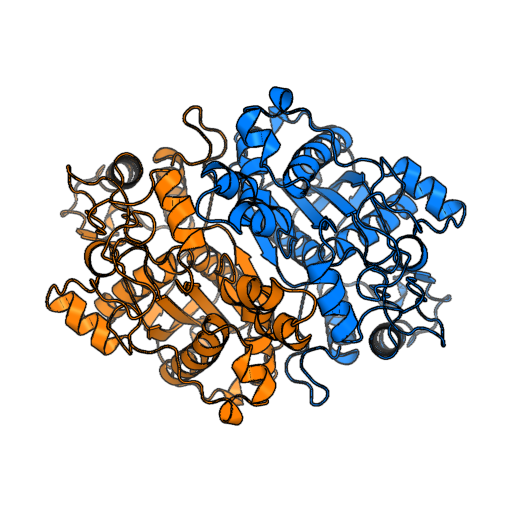L B 1 67 ? 13.07 -4.816 22.031 1 94.69 67 VAL B O 1
ATOM 3190 N N . HIS B 1 68 ? 13.203 -6.625 20.75 1 92.12 68 HIS B N 1
ATOM 3191 C CA . HIS B 1 68 ? 14.57 -6.914 21.172 1 92.12 68 HIS B CA 1
ATOM 3192 C C . HIS B 1 68 ? 15.516 -5.789 20.766 1 92.12 68 HIS B C 1
ATOM 3194 O O . HIS B 1 68 ? 15.406 -5.23 19.688 1 92.12 68 HIS B O 1
ATOM 3200 N N . PRO B 1 69 ? 16.516 -5.508 21.578 1 90.75 69 PRO B N 1
ATOM 3201 C CA . PRO B 1 69 ? 17.422 -4.387 21.328 1 90.75 69 PRO B CA 1
ATOM 3202 C C . PRO B 1 69 ? 18.141 -4.508 19.984 1 90.75 69 PRO B C 1
ATOM 3204 O O . PRO B 1 69 ? 18.297 -3.514 19.281 1 90.75 69 PRO B O 1
ATOM 3207 N N . LYS B 1 70 ? 18.547 -5.672 19.672 1 87.69 70 LYS B N 1
ATOM 3208 C CA . LYS B 1 70 ? 19.25 -5.879 18.406 1 87.69 70 LYS B CA 1
ATOM 3209 C C . LYS B 1 70 ? 18.344 -5.531 17.219 1 87.69 70 LYS B C 1
ATOM 3211 O O . LYS B 1 70 ? 18.812 -4.949 16.234 1 87.69 70 LYS B O 1
ATOM 3216 N N . GLN B 1 71 ? 17.141 -5.902 17.359 1 90.06 71 GLN B N 1
ATOM 3217 C CA . GLN B 1 71 ? 16.188 -5.566 16.297 1 90.06 71 GLN B CA 1
ATOM 3218 C C . GLN B 1 71 ? 15.875 -4.074 16.297 1 90.06 71 GLN B C 1
ATOM 3220 O O . GLN B 1 71 ? 15.766 -3.463 15.227 1 90.06 71 GLN B O 1
ATOM 3225 N N . ALA B 1 72 ? 15.734 -3.496 17.453 1 93.31 72 ALA B N 1
ATOM 3226 C CA . ALA B 1 72 ? 15.406 -2.076 17.578 1 93.31 72 ALA B CA 1
ATOM 3227 C C . ALA B 1 72 ? 16.469 -1.215 16.891 1 93.31 72 ALA B C 1
ATOM 3229 O O . ALA B 1 72 ? 16.141 -0.162 16.328 1 93.31 72 ALA B O 1
ATOM 3230 N N . HIS B 1 73 ? 17.688 -1.666 16.859 1 91 73 HIS B N 1
ATOM 3231 C CA . HIS B 1 73 ? 18.797 -0.904 16.297 1 91 73 HIS B CA 1
ATOM 3232 C C . HIS B 1 73 ? 18.734 -0.894 14.773 1 91 73 HIS B C 1
ATOM 3234 O O . HIS B 1 73 ? 19.281 0.008 14.133 1 91 73 HIS B O 1
ATOM 3240 N N . THR B 1 74 ? 18.078 -1.896 14.242 1 91.56 74 THR B N 1
ATOM 3241 C CA . THR B 1 74 ? 17.984 -1.982 12.789 1 91.56 74 THR B CA 1
ATOM 3242 C C . THR B 1 74 ? 16.531 -1.808 12.336 1 91.56 74 THR B C 1
ATOM 3244 O O . THR B 1 74 ? 16.172 -2.232 11.234 1 91.56 74 THR B O 1
ATOM 3247 N N . MET B 1 75 ? 15.828 -1.269 13.211 1 95.56 75 MET B N 1
ATOM 3248 C CA . MET B 1 75 ? 14.43 -0.99 12.906 1 95.56 75 MET B CA 1
ATOM 3249 C C . MET B 1 75 ? 14.273 0.4 12.297 1 95.56 75 MET B C 1
ATOM 3251 O O . MET B 1 75 ? 14.898 1.356 12.75 1 95.56 75 MET B O 1
ATOM 3255 N N . ASP B 1 76 ? 13.508 0.485 11.234 1 97.19 76 ASP B N 1
ATOM 3256 C CA . ASP B 1 76 ? 13.211 1.781 10.641 1 97.19 76 ASP B CA 1
ATOM 3257 C C . ASP B 1 76 ? 12.656 2.754 11.672 1 97.19 76 ASP B C 1
ATOM 3259 O O . ASP B 1 76 ? 11.641 2.469 12.32 1 97.19 76 ASP B O 1
ATOM 3263 N N . PRO B 1 77 ? 13.25 3.93 11.859 1 97.88 77 PRO B N 1
ATOM 3264 C CA . PRO B 1 77 ? 12.711 4.895 12.82 1 97.88 77 PRO B CA 1
ATOM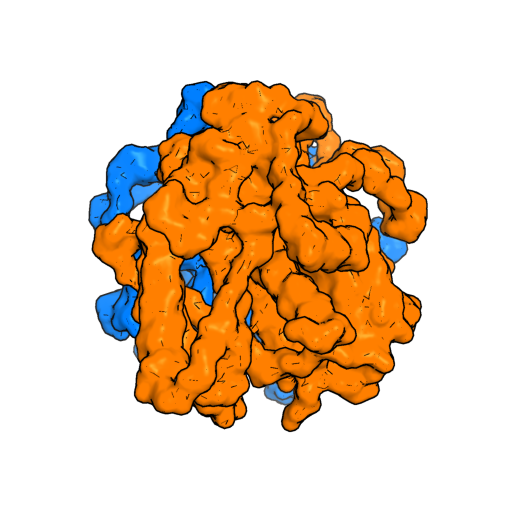 3265 C C . PRO B 1 77 ? 11.25 5.254 12.531 1 97.88 77 PRO B C 1
ATOM 3267 O O . PRO B 1 77 ? 10.508 5.594 13.453 1 97.88 77 PRO B O 1
ATOM 3270 N N . GLN B 1 78 ? 10.812 5.203 11.289 1 98.56 78 GLN B N 1
ATOM 3271 C CA . GLN B 1 78 ? 9.406 5.43 10.977 1 98.56 78 GLN B CA 1
ATOM 3272 C C . GLN B 1 78 ? 8.508 4.465 11.742 1 98.56 78 GLN B C 1
ATOM 3274 O O . GLN B 1 78 ? 7.465 4.863 12.266 1 98.56 78 GLN B O 1
ATOM 3279 N N . LEU B 1 79 ? 8.93 3.215 11.734 1 98.25 79 LEU B N 1
ATOM 3280 C CA . LEU B 1 79 ? 8.156 2.191 12.422 1 98.25 79 LEU B CA 1
ATOM 3281 C C . LEU B 1 79 ? 8.156 2.43 13.93 1 98.25 79 LEU B C 1
ATOM 3283 O O . LEU B 1 79 ? 7.125 2.268 14.586 1 98.25 79 LEU B O 1
ATOM 3287 N N . ARG B 1 80 ? 9.297 2.789 14.461 1 98.38 80 ARG B N 1
ATOM 3288 C CA . ARG B 1 80 ? 9.398 3.123 15.883 1 98.38 80 ARG B CA 1
ATOM 3289 C C . ARG B 1 80 ? 8.438 4.254 16.25 1 98.38 80 ARG B C 1
ATOM 3291 O O . ARG B 1 80 ? 7.691 4.152 17.219 1 98.38 80 ARG B O 1
ATOM 3298 N N . LEU B 1 81 ? 8.453 5.25 15.461 1 98.62 81 LEU B N 1
ATOM 3299 C CA . LEU B 1 81 ? 7.605 6.414 15.703 1 98.62 81 LEU B CA 1
ATOM 3300 C C . LEU B 1 81 ? 6.129 6.051 15.578 1 98.62 81 LEU B C 1
ATOM 3302 O O . LEU B 1 81 ? 5.301 6.523 16.359 1 98.62 81 LEU B O 1
ATOM 3306 N N . LEU B 1 82 ? 5.816 5.238 14.609 1 98.81 82 LEU B N 1
ATOM 3307 C CA . LEU B 1 82 ? 4.434 4.809 14.422 1 98.81 82 LEU B CA 1
ATOM 3308 C C . LEU B 1 82 ? 3.918 4.082 15.656 1 98.81 82 LEU B C 1
ATOM 3310 O O . LEU B 1 82 ? 2.771 4.281 16.062 1 98.81 82 LEU B O 1
ATOM 3314 N N . LEU B 1 83 ? 4.738 3.236 16.234 1 98.69 83 LEU B N 1
ATOM 3315 C CA . LEU B 1 83 ? 4.352 2.52 17.438 1 98.69 83 LEU B CA 1
ATOM 3316 C C . LEU B 1 83 ? 4.086 3.49 18.578 1 98.69 83 LEU B C 1
ATOM 3318 O O . LEU B 1 83 ? 3.045 3.414 19.234 1 98.69 83 LEU B O 1
ATOM 3322 N N . GLU B 1 84 ? 4.957 4.41 18.75 1 98.56 84 GLU B N 1
ATOM 3323 C CA . GLU B 1 84 ? 4.816 5.375 19.844 1 98.56 84 GLU B CA 1
ATOM 3324 C C . GLU B 1 84 ? 3.594 6.262 19.641 1 98.56 84 GLU B C 1
ATOM 3326 O O . GLU B 1 84 ? 2.781 6.426 20.562 1 98.56 84 GLU B O 1
ATOM 3331 N N . VAL B 1 85 ? 3.463 6.773 18.484 1 98.75 85 VAL B N 1
ATOM 3332 C CA . VAL B 1 85 ? 2.416 7.75 18.219 1 98.75 85 VAL B CA 1
ATOM 3333 C C . VAL B 1 85 ? 1.058 7.055 18.172 1 98.75 85 VAL B C 1
ATOM 3335 O O . VAL B 1 85 ? 0.042 7.637 18.562 1 98.75 85 VAL B O 1
ATOM 3338 N N . SER B 1 86 ? 1 5.789 17.734 1 98.88 86 SER B N 1
ATOM 3339 C CA . SER B 1 86 ? -0.258 5.051 17.781 1 98.88 86 SER B CA 1
ATOM 3340 C C . SER B 1 86 ? -0.727 4.855 19.234 1 98.88 86 SER B C 1
ATOM 3342 O O . SER B 1 86 ? -1.921 4.961 19.516 1 98.88 86 SER B O 1
ATOM 3344 N N . TYR B 1 87 ? 0.218 4.562 20.125 1 98.81 87 TYR B N 1
ATOM 3345 C CA . TYR B 1 87 ? -0.105 4.43 21.531 1 98.81 87 TYR B CA 1
ATOM 3346 C C . TYR B 1 87 ? -0.668 5.73 22.094 1 98.81 87 TYR B C 1
ATOM 3348 O O . TYR B 1 87 ? -1.688 5.727 22.781 1 98.81 87 TYR B O 1
ATOM 3356 N N . GLU B 1 88 ? -0.055 6.793 21.75 1 98.69 88 GLU B N 1
ATOM 3357 C CA . GLU B 1 88 ? -0.5 8.109 22.188 1 98.69 88 GLU B CA 1
ATOM 3358 C C . GLU B 1 88 ? -1.886 8.438 21.641 1 98.69 88 GLU B C 1
ATOM 3360 O O . GLU B 1 88 ? -2.717 9.016 22.344 1 98.69 88 GLU B O 1
ATOM 3365 N N . ALA B 1 89 ? -2.139 8.086 20.406 1 98.81 89 ALA B N 1
ATOM 3366 C CA . ALA B 1 89 ? -3.428 8.375 19.781 1 98.81 89 ALA B CA 1
ATOM 3367 C C . ALA B 1 89 ? -4.551 7.605 20.469 1 98.81 89 ALA B C 1
ATOM 3369 O O . ALA B 1 89 ? -5.641 8.141 20.688 1 98.81 89 ALA B O 1
ATOM 3370 N N . ILE B 1 90 ? -4.305 6.352 20.781 1 98.69 90 ILE B N 1
ATOM 3371 C CA . ILE B 1 90 ? -5.312 5.531 21.453 1 98.69 90 ILE B CA 1
ATOM 3372 C C . ILE B 1 90 ? -5.605 6.102 22.844 1 98.69 90 ILE B C 1
ATOM 3374 O O . ILE B 1 90 ? -6.766 6.254 23.219 1 98.69 90 ILE B O 1
ATOM 3378 N N . LEU B 1 91 ? -4.547 6.492 23.578 1 98.5 91 LEU B N 1
ATOM 3379 C CA . LEU B 1 91 ? -4.723 7.094 24.906 1 98.5 91 LEU B CA 1
ATOM 3380 C C . LEU B 1 91 ? -5.469 8.422 24.797 1 98.5 91 LEU B C 1
ATOM 3382 O O . LEU B 1 91 ? -6.312 8.727 25.641 1 98.5 91 LEU B O 1
ATOM 3386 N N . ASP B 1 92 ? -5.129 9.164 23.797 1 98.5 92 ASP B N 1
ATOM 3387 C CA . ASP B 1 92 ? -5.797 10.445 23.578 1 98.5 92 ASP B CA 1
ATOM 3388 C C . ASP B 1 92 ? -7.305 10.25 23.406 1 98.5 92 ASP B C 1
ATOM 3390 O O . ASP B 1 92 ? -8.086 11.117 23.797 1 98.5 92 ASP B O 1
ATOM 3394 N N . GLY B 1 93 ? -7.672 9.148 22.812 1 98.06 93 GLY B N 1
ATOM 3395 C CA . GLY B 1 93 ? -9.086 8.844 22.625 1 98.06 93 GLY B CA 1
ATOM 3396 C C . GLY B 1 93 ? -9.773 8.422 23.922 1 98.06 93 GLY B C 1
ATOM 3397 O O . GLY B 1 93 ? -10.977 8.18 23.922 1 98.06 93 GLY B O 1
ATOM 3398 N N . GLY B 1 94 ? -9.031 8.344 24.984 1 98 94 GLY B N 1
ATOM 3399 C CA . GLY B 1 94 ? -9.578 7.93 26.25 1 98 94 GLY B CA 1
ATOM 3400 C C . GLY B 1 94 ? -9.789 6.434 26.359 1 98 94 GLY B C 1
ATOM 3401 O O . GLY B 1 94 ? -10.602 5.969 27.156 1 98 94 GLY B O 1
ATOM 3402 N N . ILE B 1 95 ? -9.164 5.711 25.516 1 96.81 95 ILE B N 1
ATOM 3403 C CA . ILE B 1 95 ? -9.344 4.266 25.469 1 96.81 95 ILE B CA 1
ATOM 3404 C C . ILE B 1 95 ? -8.109 3.566 26.016 1 96.81 95 ILE B C 1
ATOM 3406 O O . ILE B 1 95 ? -6.977 3.939 25.688 1 96.81 95 ILE B O 1
ATOM 3410 N N . ASN B 1 96 ? -8.328 2.633 26.891 1 96.69 96 ASN B N 1
ATOM 3411 C CA . ASN B 1 96 ? -7.258 1.733 27.312 1 96.69 96 ASN B CA 1
ATOM 3412 C C . ASN B 1 96 ? -6.891 0.747 26.203 1 96.69 96 ASN B C 1
ATOM 3414 O O . ASN B 1 96 ? -7.723 -0.061 25.797 1 96.69 96 ASN B O 1
ATOM 3418 N N . PRO B 1 97 ? -5.664 0.812 25.719 1 96.75 97 PRO B N 1
ATOM 3419 C CA . PRO B 1 97 ? -5.27 -0.096 24.641 1 96.75 97 PRO B CA 1
ATOM 3420 C C . PRO B 1 97 ? -5.598 -1.556 24.953 1 96.75 97 PRO B C 1
ATOM 3422 O O . PRO B 1 97 ? -5.891 -2.332 24.031 1 96.75 97 PRO B O 1
ATOM 3425 N N . ALA B 1 98 ? -5.602 -1.932 26.141 1 97 98 ALA B N 1
ATOM 3426 C CA . ALA B 1 98 ? -5.879 -3.305 26.562 1 97 98 ALA B CA 1
ATOM 3427 C C . ALA B 1 98 ? -7.301 -3.713 26.188 1 97 98 ALA B C 1
ATOM 3429 O O . ALA B 1 98 ? -7.566 -4.887 25.906 1 97 98 ALA B O 1
ATOM 3430 N N . THR B 1 99 ? -8.156 -2.785 26.141 1 96.62 99 THR B N 1
ATOM 3431 C CA . THR B 1 99 ? -9.555 -3.086 25.844 1 96.62 99 THR B CA 1
ATOM 3432 C C . THR B 1 99 ? -9.742 -3.365 24.359 1 96.62 99 THR B C 1
ATOM 3434 O O . THR B 1 99 ? -10.766 -3.916 23.938 1 96.62 99 THR B O 1
ATOM 3437 N N . LEU B 1 100 ? -8.812 -2.994 23.578 1 97.19 100 LEU B N 1
ATOM 3438 C CA . LEU B 1 100 ? -8.914 -3.209 22.141 1 97.19 100 LEU B CA 1
ATOM 3439 C C . LEU B 1 100 ? -8.258 -4.527 21.734 1 97.19 100 LEU B C 1
ATOM 3441 O O . LEU B 1 100 ? -8.375 -4.961 20.594 1 97.19 100 LEU B O 1
ATOM 3445 N N . ARG B 1 101 ? -7.539 -5.148 22.703 1 97.94 101 ARG B N 1
ATOM 3446 C CA . ARG B 1 101 ? -6.844 -6.395 22.406 1 97.94 101 ARG B CA 1
ATOM 3447 C C . ARG B 1 101 ? -7.824 -7.473 21.938 1 97.94 101 ARG B C 1
ATOM 3449 O O . ARG B 1 101 ? -8.875 -7.66 22.562 1 97.94 101 ARG B O 1
ATOM 3456 N N . GLY B 1 102 ? -7.484 -8.094 20.812 1 97.69 102 GLY B N 1
ATOM 3457 C CA . GLY B 1 102 ? -8.281 -9.211 20.312 1 97.69 102 GLY B CA 1
ATOM 3458 C C . GLY B 1 102 ? -9.477 -8.766 19.484 1 97.69 102 GLY B C 1
ATOM 3459 O O . GLY B 1 102 ? -10.203 -9.602 18.938 1 97.69 102 GLY B O 1
ATOM 3460 N N . THR B 1 103 ? -9.664 -7.496 19.344 1 98 103 THR B N 1
ATOM 3461 C CA . THR B 1 103 ? -10.812 -6.992 18.609 1 98 103 THR B CA 1
ATOM 3462 C C . THR B 1 103 ? -10.523 -6.957 17.109 1 98 103 THR B C 1
ATOM 3464 O O . THR B 1 103 ? -9.398 -7.227 16.688 1 98 103 THR B O 1
ATOM 3467 N N . ASP B 1 104 ? -11.492 -6.574 16.344 1 97.62 104 ASP B N 1
ATOM 3468 C CA . ASP B 1 104 ? -11.391 -6.508 14.891 1 97.62 104 ASP B CA 1
ATOM 3469 C C . ASP B 1 104 ? -10.812 -5.168 14.438 1 97.62 104 ASP B C 1
ATOM 3471 O O . ASP B 1 104 ? -11 -4.762 13.289 1 97.62 104 ASP B O 1
ATOM 3475 N N . THR B 1 105 ? -10.125 -4.461 15.359 1 98.62 105 THR B N 1
ATOM 3476 C CA . THR B 1 105 ? -9.547 -3.168 15.016 1 98.62 105 THR B CA 1
ATOM 3477 C C . THR B 1 105 ? -8.602 -3.301 13.828 1 98.62 105 THR B C 1
ATOM 3479 O O . THR B 1 105 ? -7.758 -4.203 13.789 1 98.62 105 THR B O 1
ATOM 3482 N N . GLY B 1 106 ? -8.82 -2.428 12.828 1 98.69 106 GLY B N 1
ATOM 3483 C CA . GLY B 1 106 ? -7.953 -2.434 11.664 1 98.69 106 GLY B CA 1
ATOM 3484 C C . GLY B 1 106 ? -6.836 -1.413 11.742 1 98.69 106 GLY B C 1
ATOM 3485 O O . GLY B 1 106 ? -6.879 -0.503 12.578 1 98.69 106 GLY B O 1
ATOM 3486 N N . VAL B 1 107 ? -5.816 -1.621 10.938 1 98.94 107 VAL B N 1
ATOM 3487 C CA . VAL B 1 107 ? -4.676 -0.715 10.859 1 98.94 107 VAL B CA 1
ATOM 3488 C C . VAL B 1 107 ? -4.367 -0.394 9.398 1 98.94 107 VAL B C 1
ATOM 3490 O O . VAL B 1 107 ? -4.191 -1.3 8.578 1 98.94 107 VAL B O 1
ATOM 3493 N N . TRP B 1 108 ? -4.383 0.867 9.031 1 98.88 108 TRP B N 1
ATOM 3494 C CA . TRP B 1 108 ? -3.963 1.357 7.723 1 98.88 108 TRP B CA 1
ATOM 3495 C C . TRP B 1 108 ? -2.861 2.404 7.863 1 98.88 108 TRP B C 1
ATOM 3497 O O . TRP B 1 108 ? -3.016 3.383 8.594 1 98.88 108 TRP B O 1
ATOM 3507 N N . VAL B 1 109 ? -1.755 2.207 7.129 1 98.94 109 VAL B N 1
ATOM 3508 C CA . VAL B 1 109 ? -0.649 3.156 7.215 1 98.94 109 VAL B CA 1
ATOM 3509 C C . VAL B 1 109 ? -0.278 3.641 5.816 1 98.94 109 VAL B C 1
ATOM 3511 O O . VAL B 1 109 ? -0.02 2.834 4.918 1 98.94 109 VAL B O 1
ATOM 3514 N N . GLY B 1 110 ? -0.352 4.98 5.609 1 98.75 110 GLY B N 1
ATOM 3515 C CA . GLY B 1 110 ? 0.19 5.582 4.402 1 98.75 110 GLY B CA 1
ATOM 3516 C C . GLY B 1 110 ? 1.689 5.805 4.469 1 98.75 110 GLY B C 1
ATOM 3517 O O . GLY B 1 110 ? 2.17 6.586 5.293 1 98.75 110 GLY B O 1
ATOM 3518 N N . ALA B 1 111 ? 2.445 5.133 3.605 1 97.56 111 ALA B N 1
ATOM 3519 C CA . ALA B 1 111 ? 3.9 5.25 3.543 1 97.56 111 ALA B CA 1
ATOM 3520 C C . ALA B 1 111 ? 4.414 4.949 2.139 1 97.56 111 ALA B C 1
ATOM 3522 O O . ALA B 1 111 ? 3.836 4.133 1.419 1 97.56 111 ALA B O 1
ATOM 3523 N N . SER B 1 112 ? 5.531 5.574 1.783 1 94.69 112 SER B N 1
ATOM 3524 C CA . SER B 1 112 ? 6.039 5.414 0.425 1 94.69 112 SER B CA 1
ATOM 3525 C C . SER B 1 112 ? 7.305 4.562 0.405 1 94.69 112 SER B C 1
ATOM 3527 O O . SER B 1 112 ? 7.586 3.877 -0.582 1 94.69 112 SER B O 1
ATOM 3529 N N . GLY B 1 113 ? 8.094 4.68 1.383 1 91.94 113 GLY B N 1
ATOM 3530 C CA . GLY B 1 113 ? 9.328 3.912 1.343 1 91.94 113 GLY B CA 1
ATOM 3531 C C . GLY B 1 113 ? 10.039 3.861 2.68 1 91.94 113 GLY B C 1
ATOM 3532 O O . GLY B 1 113 ? 9.539 4.379 3.68 1 91.94 113 GLY B O 1
ATOM 3533 N N . SER B 1 114 ? 11.141 3.107 2.664 1 94.5 114 SER B N 1
ATOM 3534 C CA . SER B 1 114 ? 12.016 2.986 3.822 1 94.5 114 SER B CA 1
ATOM 3535 C C . SER B 1 114 ? 13.469 3.252 3.443 1 94.5 114 SER B C 1
ATOM 3537 O O . SER B 1 114 ? 14.156 2.369 2.926 1 94.5 114 SER B O 1
ATOM 3539 N N . GLU B 1 115 ? 13.891 4.438 3.756 1 94.62 115 GLU B N 1
ATOM 3540 C CA . GLU B 1 115 ? 15.289 4.762 3.488 1 94.62 115 GLU B CA 1
ATOM 3541 C C . GLU B 1 115 ? 16.219 3.982 4.41 1 94.62 115 GLU B C 1
ATOM 3543 O O . GLU B 1 115 ? 17.344 3.627 4.016 1 94.62 115 GLU B O 1
ATOM 3548 N N . ALA B 1 116 ? 15.75 3.695 5.613 1 94.62 116 ALA B N 1
ATOM 3549 C CA . ALA B 1 116 ? 16.516 2.852 6.527 1 94.62 116 ALA B CA 1
ATOM 3550 C C . ALA B 1 116 ? 16.719 1.455 5.949 1 94.62 116 ALA B C 1
ATOM 3552 O O . ALA B 1 116 ? 17.828 0.91 6.004 1 94.62 116 ALA B O 1
ATOM 3553 N N . GLY B 1 117 ? 15.672 0.889 5.426 1 92.88 117 GLY B N 1
ATOM 3554 C CA . GLY B 1 117 ? 15.789 -0.413 4.785 1 92.88 117 GLY B CA 1
ATOM 3555 C C . GLY B 1 117 ? 16.797 -0.438 3.656 1 92.88 117 GLY B C 1
ATOM 3556 O O . GLY B 1 117 ? 17.562 -1.395 3.521 1 92.88 117 GLY B O 1
ATOM 3557 N N . GLU B 1 118 ? 16.766 0.623 2.852 1 90.44 118 GLU B N 1
ATOM 3558 C CA . GLU B 1 118 ? 17.734 0.739 1.76 1 90.44 118 GLU B CA 1
ATOM 3559 C C . GLU B 1 118 ? 19.172 0.794 2.287 1 90.44 118 GLU B C 1
ATOM 3561 O O . GLU B 1 118 ? 20.062 0.156 1.732 1 90.44 118 GLU B O 1
ATOM 3566 N N . ALA B 1 119 ? 19.312 1.532 3.309 1 90.25 119 ALA B N 1
ATOM 3567 C CA . ALA B 1 119 ? 20.641 1.709 3.875 1 90.25 119 ALA B CA 1
ATOM 3568 C C . ALA B 1 119 ? 21.156 0.406 4.477 1 90.25 119 ALA B C 1
ATOM 3570 O O . ALA B 1 119 ? 22.312 0.033 4.266 1 90.25 119 ALA B O 1
ATOM 3571 N N . PHE B 1 120 ? 20.312 -0.285 5.203 1 89.75 120 PHE B N 1
ATOM 3572 C CA . PHE B 1 120 ? 20.719 -1.487 5.926 1 89.75 120 PHE B CA 1
ATOM 3573 C C . PHE B 1 120 ? 20.938 -2.648 4.965 1 89.75 120 PHE B C 1
ATOM 3575 O O . PHE B 1 120 ? 21.594 -3.637 5.316 1 89.75 120 PHE B O 1
ATOM 3582 N N . SER B 1 121 ? 20.438 -2.57 3.721 1 86.94 121 SER B N 1
ATOM 3583 C CA . SER B 1 121 ? 20.5 -3.703 2.803 1 86.94 121 SER B CA 1
ATOM 3584 C C . SER B 1 121 ? 21.516 -3.457 1.691 1 86.94 121 SER B C 1
ATOM 3586 O O . SER B 1 121 ? 21.578 -4.219 0.726 1 86.94 121 SER B O 1
ATOM 3588 N N . GLN B 1 122 ? 22.25 -2.457 1.794 1 85.81 122 GLN B N 1
ATOM 3589 C CA . GLN B 1 122 ? 23.141 -2.051 0.713 1 85.81 122 GLN B CA 1
ATOM 3590 C C . GLN B 1 122 ? 24.266 -3.064 0.519 1 85.81 122 GLN B C 1
ATOM 3592 O O . GLN B 1 122 ? 24.609 -3.418 -0.614 1 85.81 122 GLN B O 1
ATOM 3597 N N . ASP B 1 123 ? 24.875 -3.518 1.601 1 87 123 ASP B N 1
ATOM 3598 C CA . ASP B 1 123 ? 25.984 -4.465 1.543 1 87 123 ASP B CA 1
ATOM 3599 C C . ASP B 1 123 ? 25.531 -5.867 1.943 1 87 123 ASP B C 1
ATOM 3601 O O . ASP B 1 123 ? 25.25 -6.121 3.115 1 87 123 ASP B O 1
ATOM 3605 N N . PRO B 1 124 ? 25.516 -6.742 0.996 1 87 124 PRO B N 1
ATOM 3606 C CA . PRO B 1 124 ? 25.016 -8.086 1.294 1 87 124 PRO B CA 1
ATOM 3607 C C . PRO B 1 124 ? 25.859 -8.805 2.35 1 87 124 PRO B C 1
ATOM 3609 O O . PRO B 1 124 ? 25.359 -9.695 3.039 1 87 124 PRO B O 1
ATOM 3612 N N . GLU B 1 125 ? 27.062 -8.461 2.537 1 86.44 125 GLU B N 1
ATOM 3613 C CA . GLU B 1 125 ? 27.953 -9.117 3.5 1 86.44 125 GLU B CA 1
ATOM 3614 C C . GLU B 1 125 ? 27.656 -8.641 4.922 1 86.44 125 GLU B C 1
ATOM 3616 O O . GLU B 1 125 ? 27.922 -9.367 5.887 1 86.44 125 GLU B O 1
ATOM 3621 N N . GLN B 1 126 ? 27.094 -7.48 5.035 1 82.25 126 GLN B N 1
ATOM 3622 C CA . GLN B 1 126 ? 26.875 -6.891 6.348 1 82.25 126 GLN B CA 1
ATOM 3623 C C . GLN B 1 126 ? 25.406 -6.957 6.742 1 82.25 126 GLN B C 1
ATOM 3625 O O . GLN B 1 126 ? 25.031 -6.598 7.863 1 82.25 126 GLN B O 1
ATOM 3630 N N . LEU B 1 127 ? 24.719 -7.52 5.867 1 82.31 127 LEU B N 1
ATOM 3631 C CA . LEU B 1 127 ? 23.281 -7.504 6.055 1 82.31 127 LEU B CA 1
ATOM 3632 C C . LEU B 1 127 ? 22.875 -8.422 7.203 1 82.31 127 LEU B C 1
ATOM 3634 O O . LEU B 1 127 ? 23.422 -9.508 7.359 1 82.31 127 LEU B O 1
ATOM 3638 N N . LEU B 1 128 ? 22.078 -7.871 8.125 1 79.81 128 LEU B N 1
ATOM 3639 C CA . LEU B 1 128 ? 21.438 -8.648 9.18 1 79.81 128 LEU B CA 1
ATOM 3640 C C . LEU B 1 128 ? 20 -8.969 8.828 1 79.81 128 LEU B C 1
ATOM 3642 O O . LEU B 1 128 ? 19.25 -8.094 8.367 1 79.81 128 LEU B O 1
ATOM 3646 N N . GLY B 1 129 ? 19.547 -10.148 8.922 1 79.44 129 GLY B N 1
ATOM 3647 C CA . GLY B 1 129 ? 18.219 -10.602 8.555 1 79.44 129 GLY B CA 1
ATOM 3648 C C . GLY B 1 129 ? 17.109 -9.82 9.234 1 79.44 129 GLY B C 1
ATOM 3649 O O . GLY B 1 129 ? 16.094 -9.492 8.609 1 79.44 129 GLY B O 1
ATOM 3650 N N . TYR B 1 130 ? 17.312 -9.414 10.375 1 80.75 130 TYR B N 1
ATOM 3651 C CA . TYR B 1 130 ? 16.234 -8.789 11.133 1 80.75 130 TYR B CA 1
ATOM 3652 C C . TYR B 1 130 ? 15.953 -7.383 10.625 1 80.75 130 TYR B C 1
ATOM 3654 O O . TYR B 1 130 ? 14.914 -6.797 10.938 1 80.75 130 TYR B O 1
ATOM 3662 N N . SER B 1 131 ? 16.828 -6.844 9.773 1 86.19 131 SER B N 1
ATOM 3663 C CA . SER B 1 131 ? 16.578 -5.539 9.18 1 86.19 131 SER B CA 1
ATOM 3664 C C . SER B 1 131 ? 15.367 -5.582 8.242 1 86.19 131 SER B C 1
ATOM 3666 O O . SER B 1 131 ? 14.656 -4.59 8.094 1 86.19 131 SER B O 1
ATOM 3668 N N . MET B 1 132 ? 15.18 -6.688 7.758 1 86.75 132 MET B N 1
ATOM 3669 C CA . MET B 1 132 ? 14.047 -6.832 6.844 1 86.75 132 MET B CA 1
ATOM 3670 C C . MET B 1 132 ? 12.727 -6.707 7.59 1 86.75 132 MET B C 1
ATOM 3672 O O . MET B 1 132 ? 11.852 -5.934 7.191 1 86.75 132 MET B O 1
ATOM 3676 N N . ILE B 1 133 ? 12.617 -7.363 8.68 1 89 133 ILE B N 1
ATOM 3677 C CA . ILE B 1 133 ? 11.383 -7.359 9.453 1 89 133 ILE B CA 1
ATOM 3678 C C . ILE B 1 133 ? 11.188 -5.996 10.109 1 89 133 ILE B C 1
ATOM 3680 O O . ILE B 1 133 ? 10.055 -5.594 10.391 1 89 133 ILE B O 1
ATOM 3684 N N . GLY B 1 134 ? 12.266 -5.289 10.242 1 93.19 134 GLY B N 1
ATOM 3685 C CA . GLY B 1 134 ? 12.195 -3.998 10.906 1 93.19 134 GLY B CA 1
ATOM 3686 C C . GLY B 1 134 ? 12.023 -2.84 9.938 1 93.19 134 GLY B C 1
ATOM 3687 O O . GLY B 1 134 ? 11.75 -1.712 10.359 1 93.19 134 GLY B O 1
ATOM 3688 N N . CYS B 1 135 ? 12.07 -3.154 8.609 1 94.44 135 CYS B N 1
ATOM 3689 C CA . CYS B 1 135 ? 12.102 -2.014 7.699 1 94.44 135 CYS B CA 1
ATOM 3690 C C . CYS B 1 135 ? 11.086 -2.18 6.574 1 94.44 135 CYS B C 1
ATOM 3692 O O . CYS B 1 135 ? 10.75 -1.212 5.891 1 94.44 135 CYS B O 1
ATOM 3694 N N . GLN B 1 136 ? 10.57 -3.371 6.391 1 94.12 136 GLN B N 1
ATOM 3695 C CA . GLN B 1 136 ? 9.633 -3.59 5.293 1 94.12 136 GLN B CA 1
ATOM 3696 C C . GLN B 1 136 ? 8.344 -2.811 5.512 1 94.12 136 GLN B C 1
ATOM 3698 O O . GLN B 1 136 ? 7.844 -2.725 6.637 1 94.12 136 GLN B O 1
ATOM 3703 N N . ARG B 1 137 ? 7.777 -2.289 4.488 1 95.19 137 ARG B N 1
ATOM 3704 C CA . ARG B 1 137 ? 6.629 -1.395 4.57 1 95.19 137 ARG B CA 1
ATOM 3705 C C . ARG B 1 137 ? 5.41 -2.117 5.141 1 95.19 137 ARG B C 1
ATOM 3707 O O . ARG B 1 137 ? 4.617 -1.525 5.871 1 95.19 137 ARG B O 1
ATOM 3714 N N . ALA B 1 138 ? 5.262 -3.367 4.719 1 96.88 138 ALA B N 1
ATOM 3715 C CA . ALA B 1 138 ? 4.141 -4.145 5.242 1 96.88 138 ALA B CA 1
ATOM 3716 C C . ALA B 1 138 ? 4.168 -4.184 6.77 1 96.88 138 ALA B C 1
ATOM 3718 O O . ALA B 1 138 ? 3.119 -4.273 7.414 1 96.88 138 ALA B O 1
ATOM 3719 N N . MET B 1 139 ? 5.34 -4.043 7.352 1 96.88 139 MET B N 1
ATOM 3720 C CA . MET B 1 139 ? 5.516 -4.148 8.797 1 96.88 139 MET B CA 1
ATOM 3721 C C . MET B 1 139 ? 5.051 -2.873 9.492 1 96.88 139 MET B C 1
ATOM 3723 O O . MET B 1 139 ? 4.82 -2.871 10.703 1 96.88 139 MET B O 1
ATOM 3727 N N . PHE B 1 140 ? 4.941 -1.763 8.758 1 98.25 140 PHE B N 1
ATOM 3728 C CA . PHE B 1 140 ? 4.496 -0.519 9.375 1 98.25 140 PHE B CA 1
ATOM 3729 C C . PHE B 1 140 ? 3.098 -0.674 9.961 1 98.25 140 PHE B C 1
ATOM 3731 O O . PHE B 1 140 ? 2.82 -0.192 11.062 1 98.25 140 PHE B O 1
ATOM 3738 N N . ALA B 1 141 ? 2.27 -1.367 9.25 1 98.5 141 ALA B N 1
ATOM 3739 C CA . ALA B 1 141 ? 0.924 -1.635 9.75 1 98.5 141 ALA B CA 1
ATOM 3740 C C . ALA B 1 141 ? 0.908 -2.875 10.641 1 98.5 141 ALA B C 1
ATOM 3742 O O . ALA B 1 141 ? 0.307 -2.865 11.719 1 98.5 141 ALA B O 1
ATOM 3743 N N . ASN B 1 142 ? 1.609 -3.898 10.258 1 98 142 ASN B N 1
ATOM 3744 C CA . ASN B 1 142 ? 1.484 -5.195 10.914 1 98 142 ASN B CA 1
ATOM 3745 C C . ASN B 1 142 ? 2.08 -5.176 12.32 1 98 142 ASN B C 1
ATOM 3747 O O . ASN B 1 142 ? 1.573 -5.844 13.219 1 98 142 ASN B O 1
ATOM 3751 N N . ARG B 1 143 ? 3.193 -4.457 12.492 1 98.06 143 ARG B N 1
ATOM 3752 C CA . ARG B 1 143 ? 3.797 -4.379 13.82 1 98.06 143 ARG B CA 1
ATOM 3753 C C . ARG B 1 143 ? 2.844 -3.73 14.82 1 98.06 143 ARG B C 1
ATOM 3755 O O . ARG B 1 143 ? 2.834 -4.09 16 1 98.06 143 ARG B O 1
ATOM 3762 N N . ILE B 1 144 ? 2.092 -2.773 14.328 1 98.75 144 ILE B N 1
ATOM 3763 C CA . ILE B 1 144 ? 1.074 -2.166 15.18 1 98.75 144 ILE B CA 1
ATOM 3764 C C . ILE B 1 144 ? 0.018 -3.205 15.539 1 98.75 144 ILE B C 1
ATOM 3766 O O . ILE B 1 144 ? -0.316 -3.375 16.719 1 98.75 144 ILE B O 1
ATOM 3770 N N . SER B 1 145 ? -0.504 -3.922 14.547 1 98.75 145 SER B N 1
ATOM 3771 C CA . SER B 1 145 ? -1.487 -4.969 14.805 1 98.75 145 SER B CA 1
ATOM 3772 C C . SER B 1 145 ? -0.939 -6.016 15.773 1 98.75 145 SER B C 1
ATOM 3774 O O . SER B 1 145 ? -1.656 -6.488 16.656 1 98.75 145 SER B O 1
ATOM 3776 N N . TYR B 1 146 ? 0.318 -6.324 15.594 1 98.44 146 TYR B N 1
ATOM 3777 C CA . TYR B 1 146 ? 0.968 -7.332 16.422 1 98.44 146 TYR B CA 1
ATOM 3778 C C . TYR B 1 146 ? 1.063 -6.871 17.875 1 98.44 146 TYR B C 1
ATOM 3780 O O . TYR B 1 146 ? 0.694 -7.609 18.781 1 98.44 146 TYR B O 1
ATOM 3788 N N . PHE B 1 147 ? 1.519 -5.676 18.062 1 98.44 147 PHE B N 1
ATOM 3789 C CA . PHE B 1 147 ? 1.727 -5.172 19.406 1 98.44 147 PHE B CA 1
ATOM 3790 C C . PHE B 1 147 ? 0.416 -5.145 20.188 1 98.44 147 PHE B C 1
ATOM 3792 O O . PHE B 1 147 ? 0.362 -5.574 21.344 1 98.44 147 PHE B O 1
ATOM 3799 N N . TYR B 1 148 ? -0.664 -4.719 19.516 1 98.62 148 TYR B N 1
ATOM 3800 C CA . TYR B 1 148 ? -1.925 -4.504 20.219 1 98.62 148 TYR B CA 1
ATOM 3801 C C . TYR B 1 148 ? -2.797 -5.754 20.172 1 98.62 148 TYR B C 1
ATOM 3803 O O . TYR B 1 148 ? -3.83 -5.824 20.844 1 98.62 148 TYR B O 1
ATOM 3811 N N . ASP B 1 149 ? -2.428 -6.711 19.312 1 98.62 149 ASP B N 1
ATOM 3812 C CA . ASP B 1 149 ? -3.223 -7.91 19.062 1 98.62 149 ASP B CA 1
ATOM 3813 C C . ASP B 1 149 ? -4.527 -7.566 18.344 1 98.62 149 ASP B C 1
ATOM 3815 O O . ASP B 1 149 ? -5.598 -8.039 18.734 1 98.62 149 ASP B O 1
ATOM 3819 N N . PHE B 1 150 ? -4.41 -6.695 17.422 1 98.69 150 PHE B N 1
ATOM 3820 C CA . PHE B 1 150 ? -5.551 -6.367 16.578 1 98.69 150 PHE B CA 1
ATOM 3821 C C . PHE B 1 150 ? -5.797 -7.465 15.547 1 98.69 150 PHE B C 1
ATOM 3823 O O . PHE B 1 150 ? -4.852 -8.023 14.984 1 98.69 150 PHE B O 1
ATOM 3830 N N . LYS B 1 151 ? -7.098 -7.711 15.227 1 98.31 151 LYS B N 1
ATOM 3831 C CA . LYS B 1 151 ? -7.434 -8.844 14.375 1 98.31 151 LYS B CA 1
ATOM 3832 C C . LYS B 1 151 ? -8.078 -8.383 13.07 1 98.31 151 LYS B C 1
ATOM 3834 O O . LYS B 1 151 ? -8.453 -9.203 12.234 1 98.31 151 LYS B O 1
ATOM 3839 N N . GLY B 1 152 ? -8.25 -7.09 12.891 1 97.56 152 GLY B N 1
ATOM 3840 C CA . GLY B 1 152 ? -8.844 -6.547 11.672 1 97.56 152 GLY B CA 1
ATOM 3841 C C . GLY B 1 152 ? -7.84 -6.391 10.547 1 97.56 152 GLY B C 1
ATOM 3842 O O . GLY B 1 152 ? -6.719 -6.895 10.625 1 97.56 152 GLY B O 1
ATOM 3843 N N . PRO B 1 153 ? -8.266 -5.75 9.445 1 97.25 153 PRO B N 1
ATOM 3844 C CA . PRO B 1 153 ? -7.352 -5.539 8.312 1 97.25 153 PRO B CA 1
ATOM 3845 C C . PRO B 1 153 ? -6.078 -4.801 8.719 1 97.25 153 PRO B C 1
ATOM 3847 O O . PRO B 1 153 ? -6.105 -3.959 9.625 1 97.25 153 PRO B O 1
ATOM 3850 N N . SER B 1 154 ? -4.98 -5.148 8.078 1 98.38 154 SER B N 1
ATOM 3851 C CA . SER B 1 154 ? -3.674 -4.559 8.352 1 98.38 154 SER B CA 1
ATOM 3852 C C . SER B 1 154 ? -2.889 -4.348 7.059 1 98.38 154 SER B C 1
ATOM 3854 O O . SER B 1 154 ? -2.33 -5.297 6.5 1 98.38 154 SER B O 1
ATOM 3856 N N . LEU B 1 155 ? -2.859 -3.068 6.539 1 97.69 155 LEU B N 1
ATOM 3857 C CA . LEU B 1 155 ? -2.191 -2.908 5.254 1 97.69 155 LEU B CA 1
ATOM 3858 C C . LEU B 1 155 ? -1.501 -1.552 5.164 1 97.69 155 LEU B C 1
ATOM 3860 O O . LEU B 1 155 ? -1.964 -0.575 5.758 1 97.69 155 LEU B O 1
ATOM 3864 N N . SER B 1 156 ? -0.385 -1.537 4.508 1 98.38 156 SER B N 1
ATOM 3865 C CA . SER B 1 156 ? 0.301 -0.319 4.09 1 98.38 156 SER B CA 1
ATOM 3866 C C . SER B 1 156 ? -0.103 0.086 2.676 1 98.38 156 SER B C 1
ATOM 3868 O O . SER B 1 156 ? -0.222 -0.765 1.792 1 98.38 156 SER B O 1
ATOM 3870 N N . ILE B 1 157 ? -0.353 1.412 2.543 1 98.06 157 ILE B N 1
ATOM 3871 C CA . ILE B 1 157 ? -0.86 1.947 1.284 1 98.06 157 ILE B CA 1
ATOM 3872 C C . ILE B 1 157 ? 0.112 2.99 0.739 1 98.06 157 ILE B C 1
ATOM 3874 O O . ILE B 1 157 ? 0.656 3.797 1.496 1 98.06 157 ILE B O 1
ATOM 3878 N N . ASP B 1 158 ? 0.316 2.912 -0.621 1 98.19 158 ASP B N 1
ATOM 3879 C CA . ASP B 1 158 ? 1.152 3.92 -1.263 1 98.19 158 ASP B CA 1
ATOM 3880 C C . ASP B 1 158 ? 0.456 4.516 -2.486 1 98.19 158 ASP B C 1
ATOM 3882 O O . ASP B 1 158 ? 0.239 3.82 -3.48 1 98.19 158 ASP B O 1
ATOM 3886 N N . THR B 1 159 ? 0.105 5.742 -2.379 1 97.62 159 THR B N 1
ATOM 3887 C CA . THR B 1 159 ? -0.383 6.574 -3.475 1 97.62 159 THR B CA 1
ATOM 3888 C C . THR B 1 159 ? 0.415 7.871 -3.566 1 97.62 159 THR B C 1
ATOM 3890 O O . THR B 1 159 ? -0.134 8.922 -3.91 1 97.62 159 THR B O 1
ATOM 3893 N N . ALA B 1 160 ? 1.607 7.84 -3.043 1 96.5 160 ALA B N 1
ATOM 3894 C CA . ALA B 1 160 ? 2.51 8.984 -2.965 1 96.5 160 ALA B CA 1
ATOM 3895 C C . ALA B 1 160 ? 2.045 9.977 -1.903 1 96.5 160 ALA B C 1
ATOM 3897 O O . ALA B 1 160 ? 1.861 9.609 -0.74 1 96.5 160 ALA B O 1
ATOM 3898 N N . CYS B 1 161 ? 1.821 11.211 -2.273 1 97.12 161 CYS B N 1
ATOM 3899 C CA . CYS B 1 161 ? 1.568 12.258 -1.287 1 97.12 161 CYS B CA 1
ATOM 3900 C C . CYS B 1 161 ? 0.181 12.102 -0.676 1 97.12 161 CYS B C 1
ATOM 3902 O O . CYS B 1 161 ? -0.086 12.633 0.407 1 97.12 161 CYS B O 1
ATOM 3904 N N . SER B 1 162 ? -0.725 11.398 -1.301 1 97.56 162 SER B N 1
ATOM 3905 C CA . SER B 1 162 ? -2.092 11.258 -0.81 1 97.56 162 SER B CA 1
ATOM 3906 C C . SER B 1 162 ? -2.25 9.992 0.024 1 97.56 162 SER B C 1
ATOM 3908 O O . SER B 1 162 ? -3.365 9.625 0.398 1 97.56 162 SER B O 1
ATOM 3910 N N . SER B 1 163 ? -1.197 9.297 0.35 1 98.62 163 SER B N 1
ATOM 3911 C CA . SER B 1 163 ? -1.228 7.953 0.921 1 98.62 163 SER B CA 1
ATOM 3912 C C . SER B 1 163 ? -1.996 7.93 2.238 1 98.62 163 SER B C 1
ATOM 3914 O O . SER B 1 163 ? -2.805 7.031 2.475 1 98.62 163 SER B O 1
ATOM 3916 N N . SER B 1 164 ? -1.741 8.883 3.109 1 98.75 164 SER B N 1
ATOM 3917 C CA . SER B 1 164 ? -2.361 8.82 4.43 1 98.75 164 SER B CA 1
ATOM 3918 C C . SER B 1 164 ? -3.854 9.125 4.355 1 98.75 164 SER B C 1
ATOM 3920 O O . SER B 1 164 ? -4.641 8.594 5.137 1 98.75 164 SER B O 1
ATOM 3922 N N . LEU B 1 165 ? -4.312 9.977 3.404 1 98.44 165 LEU B N 1
ATOM 3923 C CA . LEU B 1 165 ? -5.742 10.227 3.227 1 98.44 165 LEU B CA 1
ATOM 3924 C C . LEU B 1 165 ? -6.422 9.023 2.588 1 98.44 165 LEU B C 1
ATOM 3926 O O . LEU B 1 165 ? -7.586 8.727 2.883 1 98.44 165 LEU B O 1
ATOM 3930 N N . MET B 1 166 ? -5.676 8.398 1.713 1 98.31 166 MET B N 1
ATOM 3931 C CA . MET B 1 166 ? -6.188 7.152 1.155 1 98.31 166 MET B CA 1
ATOM 3932 C C . MET B 1 166 ? -6.367 6.102 2.246 1 98.31 166 MET B C 1
ATOM 3934 O O . MET B 1 166 ? -7.359 5.371 2.254 1 98.31 166 MET B O 1
ATOM 3938 N N . ALA B 1 167 ? -5.395 6.035 3.139 1 98.69 167 ALA B N 1
ATOM 3939 C CA . ALA B 1 167 ? -5.5 5.141 4.289 1 98.69 167 ALA B CA 1
ATOM 3940 C C . ALA B 1 167 ? -6.734 5.469 5.125 1 98.69 167 ALA B C 1
ATOM 3942 O O . ALA B 1 167 ? -7.477 4.57 5.531 1 98.69 167 ALA B O 1
ATOM 3943 N N . LEU B 1 168 ? -6.965 6.734 5.324 1 98.88 168 LEU B N 1
ATOM 3944 C CA . LEU B 1 168 ? -8.117 7.184 6.098 1 98.88 168 LEU B CA 1
ATOM 3945 C C . LEU B 1 168 ? -9.422 6.801 5.406 1 98.88 168 LEU B C 1
ATOM 3947 O O . LEU B 1 168 ? -10.352 6.324 6.055 1 98.88 168 LEU B O 1
ATOM 3951 N N . GLU B 1 169 ? -9.516 7.02 4.133 1 98.31 169 GLU B N 1
ATOM 3952 C CA . GLU B 1 169 ? -10.711 6.656 3.375 1 98.31 169 GLU B CA 1
ATOM 3953 C C . GLU B 1 169 ? -11.016 5.168 3.514 1 98.31 169 GLU B C 1
ATOM 3955 O O . GLU B 1 169 ? -12.164 4.785 3.732 1 98.31 169 GLU B O 1
ATOM 3960 N N . ASN B 1 170 ? -9.953 4.363 3.377 1 98 170 ASN B N 1
ATOM 3961 C CA . ASN B 1 170 ? -10.141 2.92 3.496 1 98 170 ASN B CA 1
ATOM 3962 C C . ASN B 1 170 ? -10.664 2.535 4.875 1 98 170 ASN B C 1
ATOM 3964 O O . ASN B 1 170 ? -11.602 1.747 4.988 1 98 170 ASN B O 1
ATOM 3968 N N . ALA B 1 171 ? -10.078 3.076 5.863 1 98.56 171 ALA B N 1
ATOM 3969 C CA . ALA B 1 171 ? -10.484 2.775 7.234 1 98.56 171 ALA B CA 1
ATOM 3970 C C . ALA B 1 171 ? -11.914 3.236 7.5 1 98.56 171 ALA B C 1
ATOM 3972 O O . ALA B 1 171 ? -12.703 2.508 8.102 1 98.56 171 ALA B O 1
ATOM 3973 N N . TYR B 1 172 ? -12.242 4.441 7.027 1 98.31 172 TYR B N 1
ATOM 3974 C CA . TYR B 1 172 ? -13.586 5 7.172 1 98.31 172 TYR B CA 1
ATOM 3975 C C . TYR B 1 172 ? -14.625 4.078 6.555 1 98.31 172 TYR B C 1
ATOM 3977 O O . TYR B 1 172 ? -15.625 3.742 7.195 1 98.31 172 TYR B O 1
ATOM 3985 N N . LYS B 1 173 ? -14.375 3.637 5.371 1 96.56 173 LYS B N 1
ATOM 3986 C CA . LYS B 1 173 ? -15.32 2.781 4.668 1 96.56 173 LYS B CA 1
ATOM 3987 C C . LYS B 1 173 ? -15.422 1.409 5.328 1 96.56 173 LYS B C 1
ATOM 3989 O O . LYS B 1 173 ? -16.484 0.796 5.34 1 96.56 173 LYS B O 1
ATOM 3994 N N . ALA B 1 174 ? -14.281 0.919 5.828 1 96.75 174 ALA B N 1
ATOM 3995 C CA . ALA B 1 174 ? -14.297 -0.365 6.523 1 96.75 174 ALA B CA 1
ATOM 3996 C C . ALA B 1 174 ? -15.211 -0.315 7.742 1 96.75 174 ALA B C 1
ATOM 3998 O O . ALA B 1 174 ? -15.992 -1.241 7.98 1 96.75 174 ALA B O 1
ATOM 3999 N N . ILE B 1 175 ? -15.102 0.74 8.492 1 97.38 175 ILE B N 1
ATOM 4000 C CA . ILE B 1 175 ? -15.953 0.882 9.672 1 97.38 175 ILE B CA 1
ATOM 4001 C C . ILE B 1 175 ? -17.406 1.088 9.234 1 97.38 175 ILE B C 1
ATOM 4003 O O . ILE B 1 175 ? -18.312 0.447 9.766 1 97.38 175 ILE B O 1
ATOM 4007 N N . ARG B 1 176 ? -17.594 1.952 8.281 1 95.19 176 ARG B N 1
ATOM 4008 C CA . ARG B 1 176 ? -18.938 2.293 7.809 1 95.19 176 ARG B CA 1
ATOM 4009 C C . ARG B 1 176 ? -19.656 1.058 7.289 1 95.19 176 ARG B C 1
ATOM 4011 O O . ARG B 1 176 ? -20.875 0.92 7.477 1 95.19 176 ARG B O 1
ATOM 4018 N N . ASN B 1 177 ? -18.906 0.183 6.68 1 92.56 177 ASN B N 1
ATOM 4019 C CA . ASN B 1 177 ? -19.5 -1.004 6.078 1 92.56 177 ASN B CA 1
ATOM 4020 C C . ASN B 1 177 ? -19.484 -2.189 7.039 1 92.56 177 ASN B C 1
ATOM 4022 O O . ASN B 1 177 ? -19.797 -3.314 6.648 1 92.56 177 ASN B O 1
ATOM 4026 N N . GLY B 1 178 ? -19.047 -2.02 8.258 1 93 178 GLY B N 1
ATOM 4027 C CA . GLY B 1 178 ? -19.172 -3.023 9.305 1 93 178 GLY B CA 1
ATOM 4028 C C . GLY B 1 178 ? -18.031 -4.035 9.289 1 93 178 GLY B C 1
ATOM 4029 O O . GLY B 1 178 ? -18.141 -5.09 9.922 1 93 178 GLY B O 1
ATOM 4030 N N . ARG B 1 179 ? -16.938 -3.797 8.578 1 92.62 179 ARG B N 1
ATOM 4031 C CA . ARG B 1 179 ? -15.812 -4.715 8.508 1 92.62 179 ARG B CA 1
ATOM 4032 C C . ARG B 1 179 ? -15.008 -4.691 9.805 1 92.62 179 ARG B C 1
ATOM 4034 O O . ARG B 1 179 ? -14.375 -5.688 10.172 1 92.62 179 ARG B O 1
ATOM 4041 N N . CYS B 1 180 ? -14.914 -3.553 10.43 1 96.12 180 CYS B N 1
ATOM 4042 C CA . CYS B 1 180 ? -14.273 -3.395 11.734 1 96.12 180 CYS B CA 1
ATOM 4043 C C . CYS B 1 180 ? -14.969 -2.312 12.555 1 96.12 180 CYS B C 1
ATOM 4045 O O . CYS B 1 180 ? -15.766 -1.542 12.023 1 96.12 180 CYS B O 1
ATOM 4047 N N . SER B 1 181 ? -14.656 -2.312 13.812 1 96.38 181 SER B N 1
ATOM 4048 C CA . SER B 1 181 ? -15.336 -1.398 14.719 1 96.38 181 SER B CA 1
ATOM 4049 C C . SER B 1 181 ? -14.484 -0.173 15.023 1 96.38 181 SER B C 1
ATOM 4051 O O . SER B 1 181 ? -15 0.873 15.422 1 96.38 181 SER B O 1
ATOM 4053 N N . ALA B 1 182 ? -13.203 -0.348 14.906 1 98.31 182 ALA B N 1
ATOM 4054 C CA . ALA B 1 182 ? -12.227 0.717 15.117 1 98.31 182 ALA B CA 1
ATOM 4055 C C . ALA B 1 182 ? -11.047 0.577 14.164 1 98.31 182 ALA B C 1
ATOM 4057 O O . ALA B 1 182 ? -10.859 -0.475 13.555 1 98.31 182 ALA B O 1
ATOM 4058 N N . ALA B 1 183 ? -10.352 1.645 14.008 1 98.88 183 ALA B N 1
ATOM 4059 C CA . ALA B 1 183 ? -9.195 1.627 13.117 1 98.88 183 ALA B CA 1
ATOM 4060 C C . ALA B 1 183 ? -8.125 2.6 13.594 1 98.88 183 ALA B C 1
ATOM 4062 O O . ALA B 1 183 ? -8.43 3.703 14.047 1 98.88 183 ALA B O 1
ATOM 4063 N N . VAL B 1 184 ? -6.922 2.139 13.57 1 98.94 184 VAL B N 1
ATOM 4064 C CA . VAL B 1 184 ? -5.75 2.994 13.711 1 98.94 184 VAL B CA 1
ATOM 4065 C C . VAL B 1 184 ? -5.203 3.357 12.336 1 98.94 184 VAL B C 1
ATOM 4067 O O . VAL B 1 184 ? -4.812 2.477 11.562 1 98.94 184 VAL B O 1
ATOM 4070 N N . VAL B 1 185 ? -5.238 4.652 12.016 1 98.94 185 VAL B N 1
ATOM 4071 C CA . VAL B 1 185 ? -4.781 5.125 10.711 1 98.94 185 VAL B CA 1
ATOM 4072 C C . VAL B 1 185 ? -3.549 6.008 10.891 1 98.94 185 VAL B C 1
ATOM 4074 O O . VAL B 1 185 ? -3.568 6.969 11.664 1 98.94 185 VAL B O 1
ATOM 4077 N N . GLY B 1 186 ? -2.469 5.695 10.148 1 98.94 186 GLY B N 1
ATOM 4078 C CA . GLY B 1 186 ? -1.233 6.445 10.305 1 98.94 186 GLY B CA 1
ATOM 4079 C C . GLY B 1 186 ? -0.653 6.922 8.984 1 98.94 186 GLY B C 1
ATOM 4080 O O . GLY B 1 186 ? -0.994 6.391 7.922 1 98.94 186 GLY B O 1
ATOM 4081 N N . GLY B 1 187 ? 0.103 7.941 8.977 1 98.88 187 GLY B N 1
ATOM 4082 C CA . GLY B 1 187 ? 0.982 8.453 7.938 1 98.88 187 GLY B CA 1
ATOM 4083 C C . GLY B 1 187 ? 2.355 8.836 8.453 1 98.88 187 GLY B C 1
ATOM 4084 O O . GLY B 1 187 ? 2.479 9.414 9.539 1 98.88 187 GLY B O 1
ATOM 4085 N N . VAL B 1 188 ? 3.365 8.484 7.66 1 98.88 188 VAL B N 1
ATOM 4086 C CA . VAL B 1 188 ? 4.703 8.742 8.18 1 98.88 188 VAL B CA 1
ATOM 4087 C C . VAL B 1 188 ? 5.664 9.008 7.02 1 98.88 188 VAL B C 1
ATOM 4089 O O . VAL B 1 188 ? 5.484 8.477 5.922 1 98.88 188 VAL B O 1
ATOM 4092 N N . ASN B 1 189 ? 6.605 9.898 7.266 1 98.81 189 ASN B N 1
ATOM 4093 C CA . ASN B 1 189 ? 7.695 10.219 6.348 1 98.81 189 ASN B CA 1
ATOM 4094 C C . ASN B 1 189 ? 8.914 10.75 7.09 1 98.81 189 ASN B C 1
ATOM 4096 O O . ASN B 1 189 ? 8.812 11.703 7.859 1 98.81 189 ASN B O 1
ATOM 4100 N N . LEU B 1 190 ? 10.016 10.117 6.914 1 98.62 190 LEU B N 1
ATOM 4101 C CA . LEU B 1 190 ? 11.289 10.617 7.422 1 98.62 190 LEU B CA 1
ATOM 4102 C C . LEU B 1 190 ? 12.297 10.781 6.293 1 98.62 190 LEU B C 1
ATOM 4104 O O . LEU B 1 190 ? 12.242 10.062 5.293 1 98.62 190 LEU B O 1
ATOM 4108 N N . LEU B 1 191 ? 13.141 11.758 6.426 1 98.06 191 LEU B N 1
ATOM 4109 C CA . LEU B 1 191 ? 14.219 12.047 5.492 1 98.06 191 LEU B CA 1
ATOM 4110 C C . LEU B 1 191 ? 15.57 11.648 6.086 1 98.06 191 LEU B C 1
ATOM 4112 O O . LEU B 1 191 ? 16.266 12.484 6.668 1 98.06 191 LEU B O 1
ATOM 4116 N N . LEU B 1 192 ? 15.992 10.422 5.82 1 96.69 192 LEU B N 1
ATOM 4117 C CA . LEU B 1 192 ? 17.125 9.883 6.574 1 96.69 192 LEU B CA 1
ATOM 4118 C C . LEU B 1 192 ? 18.406 9.93 5.742 1 96.69 192 LEU B C 1
ATOM 4120 O O . LEU B 1 192 ? 19.5 9.906 6.293 1 96.69 192 LEU B O 1
ATOM 4124 N N . LYS B 1 193 ? 18.297 9.938 4.465 1 93.75 193 LYS B N 1
ATOM 4125 C CA . LYS B 1 193 ? 19.438 10.055 3.553 1 93.75 193 LYS B CA 1
ATOM 4126 C C . LYS B 1 193 ? 19.125 11.031 2.418 1 93.75 193 LYS B C 1
ATOM 4128 O O . LYS B 1 193 ? 17.969 11.227 2.059 1 93.75 193 LYS B O 1
ATOM 4133 N N . PRO B 1 194 ? 20.141 11.648 1.832 1 94.88 194 PRO B N 1
ATOM 4134 C CA . PRO B 1 194 ? 19.906 12.711 0.856 1 94.88 194 PRO B CA 1
ATOM 4135 C C . PRO B 1 194 ? 19.5 12.18 -0.514 1 94.88 194 PRO B C 1
ATOM 4137 O O . PRO B 1 194 ? 19 12.945 -1.354 1 94.88 194 PRO B O 1
ATOM 4140 N N . ASN B 1 195 ? 19.656 10.883 -0.774 1 93.06 195 ASN B N 1
ATOM 4141 C CA . ASN B 1 195 ? 19.531 10.312 -2.113 1 93.06 195 ASN B CA 1
ATOM 4142 C C . ASN B 1 195 ? 18.141 10.555 -2.693 1 93.06 195 ASN B C 1
ATOM 4144 O O . ASN B 1 195 ? 18 10.992 -3.838 1 93.06 195 ASN B O 1
ATOM 4148 N N . THR B 1 196 ? 17.156 10.266 -1.893 1 93.56 196 THR B N 1
ATOM 4149 C CA . THR B 1 196 ? 15.789 10.469 -2.357 1 93.56 196 THR B CA 1
ATOM 4150 C C . THR B 1 196 ? 15.516 11.945 -2.617 1 93.56 196 THR B C 1
ATOM 4152 O O . THR B 1 196 ? 14.844 12.297 -3.592 1 93.56 196 THR B O 1
ATOM 4155 N N . SER B 1 197 ? 16 12.781 -1.765 1 95.69 197 SER B N 1
ATOM 4156 C CA . SER B 1 197 ? 15.852 14.227 -1.936 1 95.69 197 SER B CA 1
ATOM 4157 C C . SER B 1 197 ? 16.516 14.703 -3.219 1 95.69 197 SER B C 1
ATOM 4159 O O . SER B 1 197 ? 16 15.586 -3.902 1 95.69 197 SER B O 1
ATOM 4161 N N . VAL B 1 198 ? 17.656 14.141 -3.537 1 95.75 198 VAL B N 1
ATOM 4162 C CA . VAL B 1 198 ? 18.359 14.5 -4.762 1 95.75 198 VAL B CA 1
ATOM 4163 C C . VAL B 1 198 ? 17.516 14.141 -5.977 1 95.75 198 VAL B C 1
ATOM 4165 O O . VAL B 1 198 ? 17.453 14.891 -6.949 1 95.75 198 VAL B O 1
ATOM 4168 N N . GLN B 1 199 ? 16.844 13.016 -5.914 1 93.06 199 GLN B N 1
ATOM 4169 C CA . GLN B 1 199 ? 15.969 12.617 -7.008 1 93.06 199 GLN B CA 1
ATOM 4170 C C . GLN B 1 199 ? 14.852 13.633 -7.207 1 93.06 199 GLN B C 1
ATOM 4172 O O . GLN B 1 199 ? 14.547 14.023 -8.336 1 93.06 199 GLN B O 1
ATOM 4177 N N . PHE B 1 200 ? 14.289 14.07 -6.121 1 94.5 200 PHE B N 1
ATOM 4178 C CA . PHE B 1 200 ? 13.219 15.062 -6.199 1 94.5 200 PHE B CA 1
ATOM 4179 C C . PHE B 1 200 ? 13.742 16.375 -6.781 1 94.5 200 PHE B C 1
ATOM 4181 O O . PHE B 1 200 ? 13.047 17.031 -7.562 1 94.5 200 PHE B O 1
ATOM 4188 N N . MET B 1 201 ? 14.867 16.703 -6.355 1 95.06 201 MET B N 1
ATOM 4189 C CA . MET B 1 201 ? 15.477 17.938 -6.855 1 95.06 201 MET B CA 1
ATOM 4190 C C . MET B 1 201 ? 15.719 17.859 -8.359 1 95.06 201 MET B C 1
ATOM 4192 O O . MET B 1 201 ? 15.398 18.781 -9.094 1 95.06 201 MET B O 1
ATOM 4196 N N . LYS B 1 202 ? 16.234 16.766 -8.805 1 92.69 202 LYS B N 1
ATOM 4197 C CA . LYS B 1 202 ? 16.562 16.578 -10.211 1 92.69 202 LYS B CA 1
ATOM 4198 C C . LYS B 1 202 ? 15.297 16.531 -11.062 1 92.69 202 LYS B C 1
ATOM 4200 O O . LYS B 1 202 ? 15.336 16.812 -12.258 1 92.69 202 LYS B O 1
ATOM 4205 N N . LEU B 1 203 ? 14.211 16.219 -10.43 1 90.5 203 LEU B N 1
ATOM 4206 C CA . LEU B 1 203 ? 12.922 16.219 -11.117 1 90.5 203 LEU B CA 1
ATOM 4207 C C . LEU B 1 203 ? 12.312 17.609 -11.148 1 90.5 203 LEU B C 1
ATOM 4209 O O . LEU B 1 203 ? 11.266 17.828 -11.766 1 90.5 203 LEU B O 1
ATOM 4213 N N . GLY B 1 204 ? 12.953 18.5 -10.453 1 91.62 204 GLY B N 1
ATOM 4214 C CA . GLY B 1 204 ? 12.484 19.875 -10.461 1 91.62 204 GLY B CA 1
ATOM 4215 C C . GLY B 1 204 ? 11.32 20.109 -9.516 1 91.62 204 GLY B C 1
ATOM 4216 O O . GLY B 1 204 ? 10.57 21.078 -9.688 1 91.62 204 GLY B O 1
ATOM 4217 N N . MET B 1 205 ? 11.219 19.281 -8.469 1 93.81 205 MET B N 1
ATOM 4218 C CA . MET B 1 205 ? 10.047 19.359 -7.602 1 93.81 205 MET B CA 1
ATOM 4219 C C . MET B 1 205 ? 10.32 20.25 -6.395 1 93.81 205 MET B C 1
ATOM 4221 O O . MET B 1 205 ? 9.383 20.75 -5.77 1 93.81 205 MET B O 1
ATOM 4225 N N . LEU B 1 206 ? 11.562 20.438 -6.105 1 97 206 LEU B N 1
ATOM 4226 C CA . LEU B 1 206 ? 11.891 21.094 -4.844 1 97 206 LEU B CA 1
ATOM 4227 C C . LEU B 1 206 ? 12.109 22.578 -5.051 1 97 206 LEU B C 1
ATOM 4229 O O . LEU B 1 206 ? 12.688 23 -6.062 1 97 206 LEU B O 1
ATOM 4233 N N . SER B 1 207 ? 11.594 23.312 -4.082 1 97.88 207 SER B N 1
ATOM 4234 C CA . SER B 1 207 ? 11.93 24.734 -4.035 1 97.88 207 SER B CA 1
ATOM 4235 C C . SER B 1 207 ? 13.398 24.938 -3.68 1 97.88 207 SER B C 1
ATOM 4237 O O . SER B 1 207 ? 13.883 24.406 -2.678 1 97.88 207 SER B O 1
ATOM 4239 N N . PRO B 1 208 ? 14.102 25.734 -4.434 1 96.25 208 PRO B N 1
ATOM 4240 C CA . PRO B 1 208 ? 15.508 26 -4.113 1 96.25 208 PRO B CA 1
ATOM 4241 C C . PRO B 1 208 ? 15.688 26.641 -2.746 1 96.25 208 PRO B C 1
ATOM 4243 O O . PRO B 1 208 ? 16.734 26.484 -2.113 1 96.25 208 PRO B O 1
ATOM 4246 N N . ASP B 1 209 ? 14.695 27.312 -2.266 1 94.12 209 ASP B N 1
ATOM 4247 C CA . ASP B 1 209 ? 14.766 28.016 -0.985 1 94.12 209 ASP B CA 1
ATOM 4248 C C . ASP B 1 209 ? 14.352 27.094 0.163 1 94.12 209 ASP B C 1
ATOM 4250 O O . ASP B 1 209 ? 14.445 27.469 1.332 1 94.12 209 ASP B O 1
ATOM 4254 N N . GLY B 1 210 ? 13.906 25.984 -0.167 1 95.94 210 GLY B N 1
ATOM 4255 C CA . GLY B 1 210 ? 13.469 25.062 0.867 1 95.94 210 GLY B CA 1
ATOM 4256 C C . GLY B 1 210 ? 12.234 25.531 1.603 1 95.94 210 GLY B C 1
ATOM 4257 O O . GLY B 1 210 ? 12.195 25.516 2.836 1 95.94 210 GLY B O 1
ATOM 4258 N N . ALA B 1 211 ? 11.32 26 0.819 1 96.19 211 ALA B N 1
ATOM 4259 C CA . ALA B 1 211 ? 10.078 26.484 1.409 1 96.19 211 ALA B CA 1
ATOM 4260 C C . ALA B 1 211 ? 8.898 26.234 0.483 1 96.19 211 ALA B C 1
ATOM 4262 O O . ALA B 1 211 ? 9.016 26.359 -0.738 1 96.19 211 ALA B O 1
ATOM 4263 N N . CYS B 1 212 ? 7.828 25.859 1.12 1 97.12 212 CYS B N 1
ATOM 4264 C CA . CYS B 1 212 ? 6.574 25.812 0.379 1 97.12 212 CYS B CA 1
ATOM 4265 C C . CYS B 1 212 ? 5.891 27.172 0.364 1 97.12 212 CYS B C 1
ATOM 4267 O O . CYS B 1 212 ? 5.348 27.609 1.38 1 97.12 212 CYS B O 1
ATOM 4269 N N . LYS B 1 213 ? 5.883 27.875 -0.736 1 96.62 213 LYS B N 1
ATOM 4270 C CA . LYS B 1 213 ? 5.223 29.172 -0.861 1 96.62 213 LYS B CA 1
ATOM 4271 C C . LYS B 1 213 ? 3.812 29.016 -1.425 1 96.62 213 LYS B C 1
ATOM 4273 O O . LYS B 1 213 ? 3.516 29.516 -2.514 1 96.62 213 LYS B O 1
ATOM 4278 N N . VAL B 1 214 ? 2.959 28.484 -0.61 1 96.31 214 VAL B N 1
ATOM 4279 C CA . VAL B 1 214 ? 1.617 28.047 -0.987 1 96.31 214 VAL B CA 1
ATOM 4280 C C . VAL B 1 214 ? 0.804 29.25 -1.476 1 96.31 214 VAL B C 1
ATOM 4282 O O . VAL B 1 214 ? 0.742 30.281 -0.804 1 96.31 214 VAL B O 1
ATOM 4285 N N . PHE B 1 215 ? 0.219 29.141 -2.646 1 94.31 215 PHE B N 1
ATOM 4286 C CA . PHE B 1 215 ? -0.681 30.094 -3.277 1 94.31 215 PHE B CA 1
ATOM 4287 C C . PHE B 1 215 ? 0.034 31.422 -3.543 1 94.31 215 PHE B C 1
ATOM 4289 O O . PHE B 1 215 ? -0.61 32.438 -3.781 1 94.31 215 PHE B O 1
ATOM 4296 N N . ASP B 1 216 ? 1.299 31.391 -3.396 1 94.69 216 ASP B N 1
ATOM 4297 C CA . ASP B 1 216 ? 2.105 32.562 -3.705 1 94.69 216 ASP B CA 1
ATOM 4298 C C . ASP B 1 216 ? 2.586 32.562 -5.156 1 94.69 216 ASP B C 1
ATOM 4300 O O . ASP B 1 216 ? 2.949 31.484 -5.676 1 94.69 216 ASP B O 1
ATOM 4304 N N . ALA B 1 217 ? 2.611 33.688 -5.77 1 94.31 217 ALA B N 1
ATOM 4305 C CA . ALA B 1 217 ? 3.041 33.781 -7.16 1 94.31 217 ALA B CA 1
ATOM 4306 C C . ALA B 1 217 ? 4.488 33.312 -7.324 1 94.31 217 ALA B C 1
ATOM 4308 O O . ALA B 1 217 ? 4.887 32.875 -8.406 1 94.31 217 ALA B O 1
ATOM 4309 N N . SER B 1 218 ? 5.207 33.344 -6.344 1 94.56 218 SER B N 1
ATOM 4310 C CA . SER B 1 218 ? 6.617 32.969 -6.391 1 94.56 218 SER B CA 1
ATOM 4311 C C . SER B 1 218 ? 6.809 31.484 -6.09 1 94.56 218 SER B C 1
ATOM 4313 O O . SER B 1 218 ? 7.941 31 -5.98 1 94.56 218 SER B O 1
ATOM 4315 N N . GLY B 1 219 ? 5.688 30.766 -5.914 1 95.06 219 GLY B N 1
ATOM 4316 C CA . GLY B 1 219 ? 5.805 29.344 -5.684 1 95.06 219 GLY B CA 1
ATOM 4317 C C . GLY B 1 219 ? 6.613 28.625 -6.75 1 95.06 219 GLY B C 1
ATOM 4318 O O . GLY B 1 219 ? 6.371 28.812 -7.945 1 95.06 219 GLY B O 1
ATOM 4319 N N . ASP B 1 220 ? 7.633 27.844 -6.355 1 96.19 220 ASP B N 1
ATOM 4320 C CA . ASP B 1 220 ? 8.539 27.219 -7.316 1 96.19 220 ASP B CA 1
ATOM 4321 C C . ASP B 1 220 ? 8.922 25.812 -6.883 1 96.19 220 ASP B C 1
ATOM 4323 O O . ASP B 1 220 ? 10 25.328 -7.223 1 96.19 220 ASP B O 1
ATOM 4327 N N . GLY B 1 221 ? 8.125 25.188 -6.102 1 96.38 221 GLY B N 1
ATOM 4328 C CA . GLY B 1 221 ? 8.367 23.844 -5.605 1 96.38 221 GLY B CA 1
ATOM 4329 C C . GLY B 1 221 ? 8.031 23.688 -4.133 1 96.38 221 GLY B C 1
ATOM 4330 O O . GLY B 1 221 ? 7.582 24.641 -3.486 1 96.38 221 GLY B O 1
ATOM 4331 N N . TYR B 1 222 ? 8.211 22.438 -3.664 1 96.81 222 TYR B N 1
ATOM 4332 C CA . TYR B 1 222 ? 7.898 22.25 -2.252 1 96.81 222 TYR B CA 1
ATOM 4333 C C . TYR B 1 222 ? 9.148 21.891 -1.461 1 96.81 222 TYR B C 1
ATOM 4335 O O . TYR B 1 222 ? 10.227 21.719 -2.035 1 96.81 222 TYR B O 1
ATOM 4343 N N . CYS B 1 223 ? 9.031 22.016 -0.208 1 98.12 223 CYS B N 1
ATOM 4344 C CA . CYS B 1 223 ? 10.055 21.656 0.763 1 98.12 223 CYS B CA 1
ATOM 4345 C C . CYS B 1 223 ? 9.719 20.328 1.431 1 98.12 223 CYS B C 1
ATOM 4347 O O . CYS B 1 223 ? 8.641 20.172 2.01 1 98.12 223 CYS B O 1
ATOM 4349 N N . ARG B 1 224 ? 10.641 19.359 1.347 1 98.44 224 ARG B N 1
ATOM 4350 C CA . ARG B 1 224 ? 10.367 18.062 1.951 1 98.44 224 ARG B CA 1
ATOM 4351 C C . ARG B 1 224 ? 10.391 18.156 3.473 1 98.44 224 ARG B C 1
ATOM 4353 O O . ARG B 1 224 ? 11.102 18.984 4.043 1 98.44 224 ARG B O 1
ATOM 4360 N N . SER B 1 225 ? 9.609 17.359 4.078 1 98.75 225 SER B N 1
ATOM 4361 C CA . SER B 1 225 ? 9.523 17.422 5.535 1 98.75 225 SER B CA 1
ATOM 4362 C C . SER B 1 225 ? 9.25 16.047 6.137 1 98.75 225 SER B C 1
ATOM 4364 O O . SER B 1 225 ? 8.938 15.102 5.418 1 98.75 225 SER B O 1
ATOM 4366 N N . GLU B 1 226 ? 9.5 15.961 7.41 1 98.81 226 GLU B N 1
ATOM 4367 C CA . GLU B 1 226 ? 9.227 14.766 8.203 1 98.81 226 GLU B CA 1
ATOM 4368 C C . GLU B 1 226 ? 7.941 14.93 9.016 1 98.81 226 GLU B C 1
ATOM 4370 O O . GLU B 1 226 ? 7.602 16.047 9.43 1 98.81 226 GLU B O 1
ATOM 4375 N N . ALA B 1 227 ? 7.219 13.867 9.141 1 98.94 227 ALA B N 1
ATOM 4376 C CA . ALA B 1 227 ? 6.039 13.875 10 1 98.94 227 ALA B CA 1
ATOM 4377 C C . ALA B 1 227 ? 5.566 12.461 10.305 1 98.94 227 ALA B C 1
ATOM 4379 O O . ALA B 1 227 ? 5.809 11.539 9.523 1 98.94 227 ALA B O 1
ATOM 4380 N N . VAL B 1 228 ? 5.02 12.266 11.438 1 98.94 228 VAL B N 1
ATOM 4381 C CA . VAL B 1 228 ? 4.223 11.094 11.781 1 98.94 228 VAL B CA 1
ATOM 4382 C C . VAL B 1 228 ? 2.922 11.531 12.453 1 98.94 228 VAL B C 1
ATOM 4384 O O . VAL B 1 228 ? 2.939 12.328 13.391 1 98.94 228 VAL B O 1
ATOM 4387 N N . VAL B 1 229 ? 1.838 11.125 11.906 1 98.94 229 VAL B N 1
ATOM 4388 C CA . VAL B 1 229 ? 0.528 11.422 12.477 1 98.94 229 VAL B CA 1
ATOM 4389 C C . VAL B 1 229 ? -0.33 10.164 12.484 1 98.94 229 VAL B C 1
ATOM 4391 O O . VAL B 1 229 ? -0.334 9.398 11.508 1 98.94 229 VAL B O 1
ATOM 4394 N N . VAL B 1 230 ? -1.009 9.883 13.617 1 98.94 230 VAL B N 1
ATOM 4395 C CA . VAL B 1 230 ? -1.916 8.75 13.75 1 98.94 230 VAL B CA 1
ATOM 4396 C C . VAL B 1 230 ? -3.262 9.219 14.289 1 98.94 230 VAL B C 1
ATOM 4398 O O . VAL B 1 230 ? -3.314 10.07 15.188 1 98.94 230 VAL B O 1
ATOM 4401 N N . VAL B 1 231 ? -4.32 8.727 13.719 1 98.94 231 VAL B N 1
ATOM 4402 C CA . VAL B 1 231 ? -5.656 8.984 14.234 1 98.94 231 VAL B CA 1
ATOM 4403 C C . VAL B 1 231 ? -6.34 7.664 14.586 1 98.94 231 VAL B C 1
ATOM 4405 O O . VAL B 1 231 ? -6.066 6.637 13.961 1 98.94 231 VAL B O 1
ATOM 4408 N N . LEU B 1 232 ? -7.129 7.684 15.609 1 98.88 232 LEU B N 1
ATOM 4409 C CA . LEU B 1 232 ? -8.016 6.582 15.977 1 98.88 232 LEU B CA 1
ATOM 4410 C C . LEU B 1 232 ? -9.445 6.852 15.5 1 98.88 232 LEU B C 1
ATOM 4412 O O . LEU B 1 232 ? -10.047 7.855 15.883 1 98.88 232 LEU B O 1
ATOM 4416 N N . LEU B 1 233 ? -9.953 6.043 14.633 1 98.88 233 LEU B N 1
ATOM 4417 C CA . LEU B 1 233 ? -11.336 6.109 14.18 1 98.88 233 LEU B CA 1
ATOM 4418 C C . LEU B 1 233 ? -12.188 5.066 14.891 1 98.88 233 LEU B C 1
ATOM 4420 O O . LEU B 1 233 ? -11.742 3.941 15.117 1 98.88 233 LEU B O 1
ATOM 4424 N N . THR B 1 234 ? -13.367 5.398 15.258 1 98.38 234 THR B N 1
ATOM 4425 C CA . THR B 1 234 ? -14.328 4.453 15.82 1 98.38 234 THR B CA 1
ATOM 4426 C C . THR B 1 234 ? -15.75 4.793 15.383 1 98.38 234 THR B C 1
ATOM 4428 O O . THR B 1 234 ? -16 5.891 14.883 1 98.38 234 THR B O 1
ATOM 4431 N N . LYS B 1 235 ? -16.594 3.822 15.555 1 97.75 235 LYS B N 1
ATOM 4432 C CA . LYS B 1 235 ? -18.016 4.16 15.609 1 97.75 235 LYS B CA 1
ATOM 4433 C C . LYS B 1 235 ? -18.297 5.164 16.719 1 97.75 235 LYS B C 1
ATOM 4435 O O . LYS B 1 235 ? -17.656 5.129 17.781 1 97.75 235 LYS B O 1
ATOM 4440 N N . LYS B 1 236 ? -19.234 6 16.453 1 97.38 236 LYS B N 1
ATOM 4441 C CA . LYS B 1 236 ? -19.578 7.039 17.422 1 97.38 236 LYS B CA 1
ATOM 4442 C C . LYS B 1 236 ? -19.953 6.434 18.781 1 97.38 236 LYS B C 1
ATOM 4444 O O . LYS B 1 236 ? -19.594 6.977 19.828 1 97.38 236 LYS B O 1
ATOM 4449 N N . SER B 1 237 ? -20.609 5.293 18.844 1 96.44 237 SER B N 1
ATOM 4450 C CA . SER B 1 237 ? -21.094 4.668 20.062 1 96.44 237 SER B CA 1
ATOM 4451 C C . SER B 1 237 ? -19.938 4.18 20.938 1 96.44 237 SER B C 1
ATOM 4453 O O . SER B 1 237 ? -20.094 4.016 22.141 1 96.44 237 SER B O 1
ATOM 4455 N N . MET B 1 238 ? -18.781 3.98 20.328 1 95.44 238 MET B N 1
ATOM 4456 C CA . MET B 1 238 ? -17.625 3.449 21.031 1 95.44 238 MET B CA 1
ATOM 4457 C C . MET B 1 238 ? -16.719 4.578 21.531 1 95.44 238 MET B C 1
ATOM 4459 O O . MET B 1 238 ? -15.828 4.355 22.359 1 95.44 238 MET B O 1
ATOM 4463 N N . ALA B 1 239 ? -16.953 5.75 21.062 1 97.19 239 ALA B N 1
ATOM 4464 C CA . ALA B 1 239 ? -16.031 6.859 21.312 1 97.19 239 ALA B CA 1
ATOM 4465 C C . ALA B 1 239 ? -16.25 7.457 22.703 1 97.19 239 ALA B C 1
ATOM 4467 O O . ALA B 1 239 ? -17.406 7.633 23.125 1 97.19 239 ALA B O 1
ATOM 4468 N N . LYS B 1 240 ? -15.203 7.73 23.391 1 97.06 240 LYS B N 1
ATOM 4469 C CA . LYS B 1 240 ? -15.25 8.469 24.641 1 97.06 240 LYS B CA 1
ATOM 4470 C C . LYS B 1 240 ? -15.062 9.969 24.406 1 97.06 240 LYS B C 1
ATOM 4472 O O . LYS B 1 240 ? -15.5 10.781 25.234 1 97.06 240 LYS B O 1
ATOM 4477 N N . ARG B 1 241 ? -14.336 10.148 23.406 1 94.69 241 ARG B N 1
ATOM 4478 C CA . ARG B 1 241 ? -14.102 11.508 22.922 1 94.69 241 ARG B CA 1
ATOM 4479 C C . ARG B 1 241 ? -14.352 11.602 21.422 1 94.69 241 ARG B C 1
ATOM 4481 O O . ARG B 1 241 ? -14.125 10.641 20.688 1 94.69 241 ARG B O 1
ATOM 4488 N N . ILE B 1 242 ? -14.891 12.82 21.016 1 97.62 242 ILE B N 1
ATOM 4489 C CA . ILE B 1 242 ? -15.141 13.031 19.594 1 97.62 242 ILE B CA 1
ATOM 4490 C C . ILE B 1 242 ? -14.508 14.344 19.156 1 97.62 242 ILE B C 1
ATOM 4492 O O . ILE B 1 242 ? -14.961 15.422 19.531 1 97.62 242 ILE B O 1
ATOM 4496 N N . TYR B 1 243 ? -13.469 14.258 18.375 1 98.12 243 TYR B N 1
ATOM 4497 C CA . TYR B 1 243 ? -12.844 15.438 17.797 1 98.12 243 TYR B CA 1
ATOM 4498 C C . TYR B 1 243 ? -13.641 15.945 16.594 1 98.12 243 TYR B C 1
ATOM 4500 O O . TYR B 1 243 ? -13.812 17.156 16.422 1 98.12 243 TYR B O 1
ATOM 4508 N N . ALA B 1 244 ? -14.078 15.031 15.773 1 97.88 244 ALA B N 1
ATOM 4509 C CA . ALA B 1 244 ? -14.797 15.344 14.547 1 97.88 244 ALA B CA 1
ATOM 4510 C C . ALA B 1 244 ? -15.547 14.125 14.023 1 97.88 244 ALA B C 1
ATOM 4512 O O . ALA B 1 244 ? -15.172 12.984 14.32 1 97.88 244 ALA B O 1
ATOM 4513 N N . THR B 1 245 ? -16.609 14.336 13.328 1 98 245 THR B N 1
ATOM 4514 C CA . THR B 1 245 ? -17.328 13.305 12.586 1 98 245 THR B CA 1
ATOM 4515 C C . THR B 1 245 ? -16.906 13.305 11.117 1 98 245 THR B C 1
ATOM 4517 O O . THR B 1 245 ? -16.891 14.359 10.477 1 98 245 THR B O 1
ATOM 4520 N N . ILE B 1 246 ? -16.469 12.203 10.648 1 98.06 246 ILE B N 1
ATOM 4521 C CA . ILE B 1 246 ? -16.188 12.078 9.219 1 98.06 246 ILE B CA 1
ATOM 4522 C C . ILE B 1 246 ? -17.5 11.812 8.469 1 98.06 246 ILE B C 1
ATOM 4524 O O . ILE B 1 246 ? -18.125 10.766 8.656 1 98.06 246 ILE B O 1
ATOM 4528 N N . VAL B 1 247 ? -17.844 12.719 7.617 1 97.25 247 VAL B N 1
ATOM 4529 C CA . VAL B 1 247 ? -19.125 12.641 6.938 1 97.25 247 VAL B CA 1
ATOM 4530 C C . VAL B 1 247 ? -18.984 11.836 5.648 1 97.25 247 VAL B C 1
ATOM 4532 O O . VAL B 1 247 ? -19.922 11.148 5.234 1 97.25 247 VAL B O 1
ATOM 4535 N N . ASN B 1 248 ? -17.859 11.977 5.031 1 97 248 ASN B N 1
ATOM 4536 C CA . ASN B 1 248 ? -17.578 11.273 3.787 1 97 248 ASN B CA 1
ATOM 4537 C C . ASN B 1 248 ? -16.078 11.258 3.477 1 97 248 ASN B C 1
ATOM 4539 O O . ASN B 1 248 ? -15.305 12.016 4.074 1 97 248 ASN B O 1
ATOM 4543 N N . ALA B 1 249 ? -15.672 10.359 2.744 1 97.44 249 ALA B N 1
ATOM 4544 C CA . ALA B 1 249 ? -14.312 10.25 2.223 1 97.44 249 ALA B CA 1
ATOM 4545 C C . ALA B 1 249 ? -14.297 9.516 0.883 1 97.44 249 ALA B C 1
ATOM 4547 O O . ALA B 1 249 ? -15.031 8.547 0.692 1 97.44 249 ALA B O 1
ATOM 4548 N N . GLY B 1 250 ? -13.539 9.992 -0.028 1 96.44 250 GLY B N 1
ATOM 4549 C CA . GLY B 1 250 ? -13.469 9.375 -1.343 1 96.44 250 GLY B CA 1
ATOM 4550 C C . GLY B 1 250 ? -12.234 9.781 -2.129 1 96.44 250 GLY B C 1
ATOM 4551 O O . GLY B 1 250 ? -11.484 10.664 -1.71 1 96.44 250 GLY B O 1
ATOM 4552 N N . SER B 1 251 ? -12.031 9.039 -3.168 1 96.69 251 SER B N 1
ATOM 4553 C CA . SER B 1 251 ? -10.875 9.297 -4.02 1 96.69 251 SER B CA 1
ATOM 4554 C C . SER B 1 251 ? -11.195 9.031 -5.484 1 96.69 251 SER B C 1
ATOM 4556 O O . SER B 1 251 ? -12.094 8.242 -5.797 1 96.69 251 SER B O 1
ATOM 4558 N N . ASN B 1 252 ? -10.594 9.727 -6.328 1 96.88 252 ASN B N 1
ATOM 4559 C CA . ASN B 1 252 ? -10.508 9.453 -7.758 1 96.88 252 ASN B CA 1
ATOM 4560 C C . ASN B 1 252 ? -9.086 9.656 -8.281 1 96.88 252 ASN B C 1
ATOM 4562 O O . ASN B 1 252 ? -8.156 9.828 -7.5 1 96.88 252 ASN B O 1
ATOM 4566 N N . THR B 1 253 ? -8.875 9.43 -9.57 1 97.38 253 THR B N 1
ATOM 4567 C CA . THR B 1 253 ? -7.574 9.578 -10.219 1 97.38 253 THR B CA 1
ATOM 4568 C C . THR B 1 253 ? -7.688 10.453 -11.461 1 97.38 253 THR B C 1
ATOM 4570 O O . THR B 1 253 ? -8.703 10.422 -12.156 1 97.38 253 THR B O 1
ATOM 4573 N N . ASP B 1 254 ? -6.699 11.18 -11.734 1 96.62 254 ASP B N 1
ATOM 4574 C CA . ASP B 1 254 ? -6.727 12.133 -12.844 1 96.62 254 ASP B CA 1
ATOM 4575 C C . ASP B 1 254 ? -6.68 11.414 -14.188 1 96.62 254 ASP B C 1
ATOM 4577 O O . ASP B 1 254 ? -7.164 11.938 -15.195 1 96.62 254 ASP B O 1
ATOM 4581 N N . GLY B 1 255 ? -6.172 10.195 -14.203 1 97.12 255 GLY B N 1
ATOM 4582 C CA . GLY B 1 255 ? -6.062 9.477 -15.469 1 97.12 255 GLY B CA 1
ATOM 4583 C C . GLY B 1 255 ? -5.078 10.109 -16.438 1 97.12 255 GLY B C 1
ATOM 4584 O O . GLY B 1 255 ? -4.02 10.594 -16.016 1 97.12 255 GLY B O 1
ATOM 4585 N N . PHE B 1 256 ? -5.395 10.039 -17.703 1 97.69 256 PHE B N 1
ATOM 4586 C CA . PHE B 1 256 ? -4.488 10.516 -18.75 1 97.69 256 PHE B CA 1
ATOM 4587 C C . PHE B 1 256 ? -4.535 12.031 -18.844 1 97.69 256 PHE B C 1
ATOM 4589 O O . PHE B 1 256 ? -5.613 12.625 -18.812 1 97.69 256 PHE B O 1
ATOM 4596 N N . LYS B 1 257 ? -3.398 12.609 -18.938 1 96.25 257 LYS B N 1
ATOM 4597 C CA . LYS B 1 257 ? -3.219 14.023 -19.25 1 96.25 257 LYS B CA 1
ATOM 4598 C C . LYS B 1 257 ? -2.107 14.227 -20.266 1 96.25 257 LYS B C 1
ATOM 4600 O O . LYS B 1 257 ? -1.037 13.625 -20.156 1 96.25 257 LYS B O 1
ATOM 4605 N N . GLU B 1 258 ? -2.326 15.125 -21.109 1 95.12 258 GLU B N 1
ATOM 4606 C CA . GLU B 1 258 ? -1.331 15.422 -22.141 1 95.12 258 GLU B CA 1
ATOM 4607 C C . GLU B 1 258 ? -0.055 15.992 -21.531 1 95.12 258 GLU B C 1
ATOM 4609 O O . GLU B 1 258 ? 1.044 15.75 -22.031 1 95.12 258 GLU B O 1
ATOM 4614 N N . GLN B 1 259 ? -0.195 16.641 -20.406 1 93.25 259 GLN B N 1
ATOM 4615 C CA . GLN B 1 259 ? 0.928 17.328 -19.766 1 93.25 259 GLN B CA 1
ATOM 4616 C C . GLN B 1 259 ? 1.853 16.328 -19.078 1 93.25 259 GLN B C 1
ATOM 4618 O O . GLN B 1 259 ? 2.992 16.656 -18.75 1 93.25 259 GLN B O 1
ATOM 4623 N N . GLY B 1 260 ? 1.319 15.109 -18.859 1 92.75 260 GLY B N 1
ATOM 4624 C CA . GLY B 1 260 ? 2.172 14.094 -18.25 1 92.75 260 GLY B CA 1
ATOM 4625 C C . GLY B 1 260 ? 1.588 13.516 -16.984 1 92.75 260 GLY B C 1
ATOM 4626 O O . GLY B 1 260 ? 0.608 14.031 -16.438 1 92.75 260 GLY B O 1
ATOM 4627 N N . VAL B 1 261 ? 2.23 12.492 -16.469 1 92 261 VAL B N 1
ATOM 4628 C CA . VAL B 1 261 ? 1.708 11.68 -15.383 1 92 261 VAL B CA 1
ATOM 4629 C C . VAL B 1 261 ? 1.795 12.453 -14.07 1 92 261 VAL B C 1
ATOM 4631 O O . VAL B 1 261 ? 0.989 12.242 -13.164 1 92 261 VAL B O 1
ATOM 4634 N N . THR B 1 262 ? 2.715 13.43 -13.969 1 90.38 262 THR B N 1
ATOM 4635 C CA . THR B 1 262 ? 2.928 14.141 -12.719 1 90.38 262 THR B CA 1
ATOM 4636 C C . THR B 1 262 ? 2.07 15.406 -12.664 1 90.38 262 THR B C 1
ATOM 4638 O O . THR B 1 262 ? 2.066 16.109 -11.656 1 90.38 262 THR B O 1
ATOM 4641 N N . PHE B 1 263 ? 1.408 15.727 -13.727 1 93.56 263 PHE B N 1
ATOM 4642 C CA . PHE B 1 263 ? 0.576 16.922 -13.773 1 93.56 263 PHE B CA 1
ATOM 4643 C C . PHE B 1 263 ? -0.77 16.672 -13.102 1 93.56 263 PHE B C 1
ATOM 4645 O O . PHE B 1 263 ? -1.401 15.641 -13.328 1 93.56 263 PHE B O 1
ATOM 4652 N N . PRO B 1 264 ? -1.211 17.594 -12.258 1 94.31 264 PRO B N 1
ATOM 4653 C CA . PRO B 1 264 ? -2.51 17.438 -11.594 1 94.31 264 PRO B CA 1
ATOM 4654 C C . PRO B 1 264 ? -3.674 17.891 -12.469 1 94.31 264 PRO B C 1
ATOM 4656 O O . PRO B 1 264 ? -3.465 18.578 -13.469 1 94.31 264 PRO B O 1
ATOM 4659 N N . SER B 1 265 ? -4.871 17.453 -12.18 1 96.12 265 SER B N 1
ATOM 4660 C CA . SER B 1 265 ? -6.094 17.859 -12.859 1 96.12 265 SER B CA 1
ATOM 4661 C C . SER B 1 265 ? -7.062 18.547 -11.898 1 96.12 265 SER B C 1
ATOM 4663 O O . SER B 1 265 ? -7.703 17.875 -11.086 1 96.12 265 SER B O 1
ATOM 4665 N N . GLY B 1 266 ? -7.176 19.875 -12.055 1 95.75 266 GLY B N 1
ATOM 4666 C CA . GLY B 1 266 ? -8.148 20.594 -11.25 1 95.75 266 GLY B CA 1
ATOM 4667 C C . GLY B 1 266 ? -9.57 20.125 -11.477 1 95.75 266 GLY B C 1
ATOM 4668 O O . GLY B 1 266 ? -10.383 20.109 -10.547 1 95.75 266 GLY B O 1
ATOM 4669 N N . ASP B 1 267 ? -9.844 19.734 -12.672 1 95.88 267 ASP B N 1
ATOM 4670 C CA . ASP B 1 267 ? -11.172 19.234 -13.008 1 95.88 267 ASP B CA 1
ATOM 4671 C C . ASP B 1 267 ? -11.5 17.969 -12.234 1 95.88 267 ASP B C 1
ATOM 4673 O O . ASP B 1 267 ? -12.609 17.812 -11.727 1 95.88 267 ASP B O 1
ATOM 4677 N N . MET B 1 268 ? -10.578 17.047 -12.164 1 96.62 268 MET B N 1
ATOM 4678 C CA . MET B 1 268 ? -10.805 15.797 -11.43 1 96.62 268 MET B CA 1
ATOM 4679 C C . MET B 1 268 ? -10.945 16.062 -9.938 1 96.62 268 MET B C 1
ATOM 4681 O O . MET B 1 268 ? -11.711 15.383 -9.25 1 96.62 268 MET B O 1
ATOM 4685 N N . GLN B 1 269 ? -10.125 17.016 -9.445 1 96.56 269 GLN B N 1
ATOM 4686 C CA . GLN B 1 269 ? -10.266 17.406 -8.047 1 96.56 269 GLN B CA 1
ATOM 4687 C C . GLN B 1 269 ? -11.656 17.969 -7.766 1 96.56 269 GLN B C 1
ATOM 4689 O O . GLN B 1 269 ? -12.297 17.594 -6.781 1 96.56 269 GLN B O 1
ATOM 4694 N N . ARG B 1 270 ? -12.094 18.844 -8.633 1 96.44 270 ARG B N 1
ATOM 4695 C CA . ARG B 1 270 ? -13.43 19.438 -8.508 1 96.44 270 ARG B CA 1
ATOM 4696 C C . ARG B 1 270 ? -14.508 18.359 -8.555 1 96.44 270 ARG B C 1
ATOM 4698 O O . ARG B 1 270 ? -15.438 18.359 -7.746 1 96.44 270 ARG B O 1
ATOM 4705 N N . GLN B 1 271 ? -14.398 17.406 -9.477 1 96.44 271 GLN B N 1
ATOM 4706 C CA . GLN B 1 271 ? -15.367 16.328 -9.617 1 96.44 271 GLN B CA 1
ATOM 4707 C C . GLN B 1 271 ? -15.445 15.484 -8.344 1 96.44 271 GLN B C 1
ATOM 4709 O O . GLN B 1 271 ? -16.531 15.078 -7.93 1 96.44 271 GLN B O 1
ATOM 4714 N N . LEU B 1 272 ? -14.281 15.203 -7.746 1 96.75 272 LEU B N 1
ATOM 4715 C CA . LEU B 1 272 ? -14.258 14.422 -6.516 1 96.75 272 LEU B CA 1
ATOM 4716 C C . LEU B 1 272 ? -15.016 15.141 -5.402 1 96.75 272 LEU B C 1
ATOM 4718 O O . LEU B 1 272 ? -15.898 14.555 -4.773 1 96.75 272 LEU B O 1
ATOM 4722 N N . VAL B 1 273 ? -14.656 16.391 -5.176 1 96.31 273 VAL B N 1
ATOM 4723 C CA . VAL B 1 273 ? -15.273 17.156 -4.094 1 96.31 273 VAL B CA 1
ATOM 4724 C C . VAL B 1 273 ? -16.781 17.266 -4.328 1 96.31 273 VAL B C 1
ATOM 4726 O O . VAL B 1 273 ? -17.578 17.078 -3.41 1 96.31 273 VAL B O 1
ATOM 4729 N N . SER B 1 274 ? -17.156 17.531 -5.562 1 95.75 274 SER B N 1
ATOM 4730 C CA . SER B 1 274 ? -18.562 17.656 -5.922 1 95.75 274 SER B CA 1
ATOM 4731 C C . SER B 1 274 ? -19.312 16.359 -5.656 1 95.75 274 SER B C 1
ATOM 4733 O O . SER B 1 274 ? -20.406 16.375 -5.102 1 95.75 274 SER B O 1
ATOM 4735 N N . SER B 1 275 ? -18.734 15.258 -6.059 1 95.44 275 SER B N 1
ATOM 4736 C CA . SER B 1 275 ? -19.375 13.961 -5.887 1 95.44 275 SER B CA 1
ATOM 4737 C C . SER B 1 275 ? -19.547 13.625 -4.41 1 95.44 275 SER B C 1
ATOM 4739 O O . SER B 1 275 ? -20.609 13.125 -4.008 1 95.44 275 SER B O 1
ATOM 4741 N N . LEU B 1 276 ? -18.562 13.891 -3.605 1 96 276 LEU B N 1
ATOM 4742 C CA . LEU B 1 276 ? -18.625 13.586 -2.178 1 96 276 LEU B CA 1
ATOM 4743 C C . LEU B 1 276 ? -19.719 14.414 -1.498 1 96 276 LEU B C 1
ATOM 4745 O O . LEU B 1 276 ? -20.438 13.898 -0.647 1 96 276 LEU B O 1
ATOM 4749 N N . HIS B 1 277 ? -19.812 15.68 -1.851 1 95.25 277 HIS B N 1
ATOM 4750 C CA . HIS B 1 277 ? -20.828 16.547 -1.279 1 95.25 277 HIS B CA 1
ATOM 4751 C C . HIS B 1 277 ? -22.234 16.109 -1.682 1 95.25 277 HIS B C 1
ATOM 4753 O O . HIS B 1 277 ? -23.156 16.078 -0.851 1 95.25 277 HIS B O 1
ATOM 4759 N N . ARG B 1 278 ? -22.391 15.727 -2.902 1 95.06 278 ARG B N 1
ATOM 4760 C CA . ARG B 1 278 ? -23.688 15.25 -3.381 1 95.06 278 ARG B CA 1
ATOM 4761 C C . ARG B 1 278 ? -24.109 13.984 -2.643 1 95.06 278 ARG B C 1
ATOM 4763 O O . ARG B 1 278 ? -25.281 13.844 -2.266 1 95.06 278 ARG B O 1
ATOM 4770 N N . GLU B 1 279 ? -23.203 13.102 -2.424 1 94.38 279 GLU B N 1
ATOM 4771 C CA . GLU B 1 279 ? -23.484 11.82 -1.779 1 94.38 279 GLU B CA 1
ATOM 4772 C C . GLU B 1 279 ? -23.969 12.016 -0.345 1 94.38 279 GLU B C 1
ATOM 4774 O O . GLU B 1 279 ? -24.766 11.227 0.157 1 94.38 279 GLU B O 1
ATOM 4779 N N . CYS B 1 280 ? -23.438 13.055 0.244 1 94.56 280 CYS B N 1
ATOM 4780 C CA . CYS B 1 280 ? -23.797 13.219 1.649 1 94.56 280 CYS B CA 1
ATOM 4781 C C . CYS B 1 280 ? -24.75 14.383 1.84 1 94.56 280 CYS B C 1
ATOM 4783 O O . CYS B 1 280 ? -25.094 14.734 2.971 1 94.56 280 CYS B O 1
ATOM 4785 N N . GLY B 1 281 ? -25.156 15.094 0.808 1 95.25 281 GLY B N 1
ATOM 4786 C CA . GLY B 1 281 ? -26.172 16.125 0.87 1 95.25 281 GLY B CA 1
ATOM 4787 C C . GLY B 1 281 ? -25.672 17.438 1.442 1 95.25 281 GLY B C 1
ATOM 4788 O O . GLY B 1 281 ? -26.422 18.188 2.072 1 95.25 281 GLY B O 1
ATOM 4789 N N . ILE B 1 282 ? -24.453 17.688 1.313 1 94.31 282 ILE B N 1
ATOM 4790 C CA . ILE B 1 282 ? -23.875 18.938 1.782 1 94.31 282 ILE B CA 1
ATOM 4791 C C . ILE B 1 282 ? -23.797 19.938 0.627 1 94.31 282 ILE B C 1
ATOM 4793 O O . ILE B 1 282 ? -23.297 19.609 -0.45 1 94.31 282 ILE B O 1
ATOM 4797 N N . LYS B 1 283 ? -24.266 21.109 0.851 1 93.94 283 LYS B N 1
ATOM 4798 C CA . LYS B 1 283 ? -24.219 22.156 -0.17 1 93.94 283 LYS B CA 1
ATOM 4799 C C . LYS B 1 283 ? -22.906 22.938 -0.108 1 93.94 283 LYS B C 1
ATOM 4801 O O . LYS B 1 283 ? -22.344 23.109 0.971 1 93.94 283 LYS B O 1
ATOM 4806 N N . PRO B 1 284 ? -22.469 23.344 -1.269 1 91.56 284 PRO B N 1
ATOM 4807 C CA . PRO B 1 284 ? -21.234 24.125 -1.292 1 91.56 284 PRO B CA 1
ATOM 4808 C C . PRO B 1 284 ? -21.266 25.297 -0.315 1 91.56 284 PRO B C 1
ATOM 4810 O O . PRO B 1 284 ? -20.25 25.625 0.292 1 91.56 284 PRO B O 1
ATOM 4813 N N . GLY B 1 285 ? -22.375 25.875 -0.132 1 91.88 285 GLY B N 1
ATOM 4814 C CA . GLY B 1 285 ? -22.531 27.031 0.744 1 91.88 285 GLY B CA 1
ATOM 4815 C C . GLY B 1 285 ? -22.344 26.688 2.211 1 91.88 285 GLY B C 1
ATOM 4816 O O . GLY B 1 285 ? -22.141 27.578 3.039 1 91.88 285 GLY B O 1
ATOM 4817 N N . ASP B 1 286 ? -22.375 25.438 2.545 1 92.19 286 ASP B N 1
ATOM 4818 C CA . ASP B 1 286 ? -22.266 24.984 3.928 1 92.19 286 ASP B CA 1
ATOM 4819 C C . ASP B 1 286 ? -20.797 24.859 4.344 1 92.19 286 ASP B C 1
ATOM 4821 O O . ASP B 1 286 ? -20.5 24.75 5.535 1 92.19 286 ASP B O 1
ATOM 4825 N N . ILE B 1 287 ? -19.906 24.938 3.389 1 94.44 287 ILE B N 1
ATOM 4826 C CA . ILE B 1 287 ? -18.484 24.734 3.674 1 94.44 287 ILE B CA 1
ATOM 4827 C C . ILE B 1 287 ? -17.875 26.047 4.141 1 94.44 287 ILE B C 1
ATOM 4829 O O . ILE B 1 287 ? -17.969 27.062 3.449 1 94.44 287 ILE B O 1
ATOM 4833 N N . GLU B 1 288 ? -17.203 26 5.27 1 93.19 288 GLU B N 1
ATOM 4834 C CA . GLU B 1 288 ? -16.641 27.219 5.852 1 93.19 288 GLU B CA 1
ATOM 4835 C C . GLU B 1 288 ? -15.133 27.266 5.648 1 93.19 288 GLU B C 1
ATOM 4837 O O . GLU B 1 288 ? -14.539 28.344 5.691 1 93.19 288 GLU B O 1
ATOM 4842 N N . TYR B 1 289 ? -14.516 26.156 5.531 1 96.38 289 TYR B N 1
ATOM 4843 C CA . TYR B 1 289 ? -13.062 26.078 5.461 1 96.38 289 TYR B CA 1
ATOM 4844 C C . TYR B 1 289 ? -12.617 24.875 4.633 1 96.38 289 TYR B C 1
ATOM 4846 O O . TYR B 1 289 ? -13.227 23.812 4.699 1 96.38 289 TYR B O 1
ATOM 4854 N N . VAL B 1 290 ? -11.609 25.094 3.809 1 96.94 290 VAL B N 1
ATOM 4855 C CA . VAL B 1 290 ? -10.992 24 3.047 1 96.94 290 VAL B CA 1
ATOM 4856 C C . VAL B 1 290 ? -9.5 23.938 3.361 1 96.94 290 VAL B C 1
ATOM 4858 O O . VAL B 1 290 ? -8.773 24.906 3.162 1 96.94 290 VAL B O 1
ATOM 4861 N N . GLU B 1 291 ? -9.023 22.844 3.904 1 98 291 GLU B N 1
ATOM 4862 C CA . GLU B 1 291 ? -7.59 22.578 3.998 1 98 291 GLU B CA 1
ATOM 4863 C C . GLU B 1 291 ? -7.062 21.953 2.713 1 98 291 GLU B C 1
ATOM 4865 O O . GLU B 1 291 ? -7.445 20.828 2.359 1 98 291 GLU B O 1
ATOM 4870 N N . THR B 1 292 ? -6.199 22.625 2.061 1 97.94 292 THR B N 1
ATOM 4871 C CA . THR B 1 292 ? -5.738 22.203 0.743 1 97.94 292 THR B CA 1
ATOM 4872 C C . THR B 1 292 ? -4.449 21.406 0.855 1 97.94 292 THR B C 1
ATOM 4874 O O . THR B 1 292 ? -3.842 21.344 1.927 1 97.94 292 THR B O 1
ATOM 4877 N N . HIS B 1 293 ? -4.129 20.672 -0.216 1 96.81 293 HIS B N 1
ATOM 4878 C CA . HIS B 1 293 ? -2.805 20.062 -0.34 1 96.81 293 HIS B CA 1
ATOM 4879 C C . HIS B 1 293 ? -1.711 21.125 -0.333 1 96.81 293 HIS B C 1
ATOM 4881 O O . HIS B 1 293 ? -0.784 21.062 0.477 1 96.81 293 HIS B O 1
ATOM 4887 N N . GLY B 1 294 ? -1.795 22.172 -1.195 1 95.38 294 GLY B N 1
ATOM 4888 C CA . GLY B 1 294 ? -0.986 23.391 -1.144 1 95.38 294 GLY B CA 1
ATOM 4889 C C . GLY B 1 294 ? 0.505 23.109 -1.163 1 95.38 294 GLY B C 1
ATOM 4890 O O . GLY B 1 294 ? 1.21 23.391 -0.194 1 95.38 294 GLY B O 1
ATOM 4891 N N . THR B 1 295 ? 1.04 22.672 -2.236 1 90.44 295 THR B N 1
ATOM 4892 C CA . THR B 1 295 ? 2.453 22.312 -2.295 1 90.44 295 THR B CA 1
ATOM 4893 C C . THR B 1 295 ? 3.305 23.547 -2.613 1 90.44 295 THR B C 1
ATOM 4895 O O . THR B 1 295 ? 4.523 23.531 -2.42 1 90.44 295 THR B O 1
ATOM 4898 N N . GLY B 1 296 ? 2.684 24.531 -3.168 1 92.94 296 GLY B N 1
ATOM 4899 C CA . GLY B 1 296 ? 3.445 25.703 -3.561 1 92.94 296 GLY B CA 1
ATOM 4900 C C . GLY B 1 296 ? 4.086 25.578 -4.93 1 92.94 296 GLY B C 1
ATOM 4901 O O . GLY B 1 296 ? 5.102 26.219 -5.211 1 92.94 296 GLY B O 1
ATOM 4902 N N . THR B 1 297 ? 3.562 24.719 -5.703 1 92.81 297 THR B N 1
ATOM 4903 C CA . THR B 1 297 ? 4.109 24.547 -7.043 1 92.81 297 THR B CA 1
ATOM 4904 C C . THR B 1 297 ? 3.359 25.406 -8.055 1 92.81 297 THR B C 1
ATOM 4906 O O . THR B 1 297 ? 2.186 25.734 -7.852 1 92.81 297 THR B O 1
ATOM 4909 N N . LYS B 1 298 ? 4.016 25.734 -9.156 1 91.69 298 LYS B N 1
ATOM 4910 C CA . LYS B 1 298 ? 3.473 26.609 -10.18 1 91.69 298 LYS B CA 1
ATOM 4911 C C . LYS B 1 298 ? 2.232 26 -10.828 1 91.69 298 LYS B C 1
ATOM 4913 O O . LYS B 1 298 ? 1.324 26.734 -11.242 1 91.69 298 LYS B O 1
ATOM 4918 N N . VAL B 1 299 ? 2.195 24.75 -10.852 1 91.44 299 VAL B N 1
ATOM 4919 C CA . VAL B 1 299 ? 1.105 24.094 -11.555 1 91.44 299 VAL B CA 1
ATOM 4920 C C . VAL B 1 299 ? 0.075 23.578 -10.555 1 91.44 299 VAL B C 1
ATOM 4922 O O . VAL B 1 299 ? -1.132 23.703 -10.773 1 91.44 299 VAL B O 1
ATOM 4925 N N . GLY B 1 300 ? 0.495 23 -9.477 1 93.81 300 GLY B N 1
ATOM 4926 C CA . GLY B 1 300 ? -0.38 22.359 -8.508 1 93.81 300 GLY B CA 1
ATOM 4927 C C . GLY B 1 300 ? -1.333 23.312 -7.828 1 93.81 300 GLY B C 1
ATOM 4928 O O . GLY B 1 300 ? -2.539 23.078 -7.773 1 93.8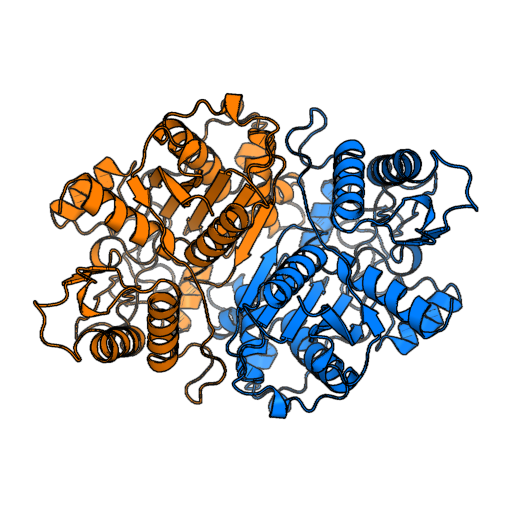1 300 GLY B O 1
ATOM 4929 N N . ASP B 1 301 ? -0.842 24.406 -7.375 1 96.12 301 ASP B N 1
ATOM 4930 C CA . ASP B 1 301 ? -1.636 25.328 -6.574 1 96.12 301 ASP B CA 1
ATOM 4931 C C . ASP B 1 301 ? -2.764 25.938 -7.398 1 96.12 301 ASP B C 1
ATOM 4933 O O . ASP B 1 301 ? -3.916 25.969 -6.965 1 96.12 301 ASP B O 1
ATOM 4937 N N . PRO B 1 302 ? -2.475 26.438 -8.625 1 95.56 302 PRO B N 1
ATOM 4938 C CA . PRO B 1 302 ? -3.564 27 -9.43 1 95.56 302 PRO B CA 1
ATOM 4939 C C . PRO B 1 302 ? -4.633 25.953 -9.781 1 95.56 302 PRO B C 1
ATOM 4941 O O . PRO B 1 302 ? -5.828 26.266 -9.727 1 95.56 302 PRO B O 1
ATOM 4944 N N . GLN B 1 303 ? -4.227 24.734 -10.117 1 95.81 303 GLN B N 1
ATOM 4945 C CA . GLN B 1 303 ? -5.191 23.688 -10.414 1 95.81 303 GLN B CA 1
ATOM 4946 C C . GLN B 1 303 ? -6.102 23.422 -9.219 1 95.81 303 GLN B C 1
ATOM 4948 O O . GLN B 1 303 ? -7.32 23.297 -9.375 1 95.81 303 GLN B O 1
ATOM 4953 N N . GLU B 1 304 ? -5.527 23.344 -8.086 1 96.62 304 GLU B N 1
ATOM 4954 C CA . GLU B 1 304 ? -6.266 23.047 -6.863 1 96.62 304 GLU B CA 1
ATOM 4955 C C . GLU B 1 304 ? -7.219 24.188 -6.504 1 96.62 304 GLU B C 1
ATOM 4957 O O . GLU B 1 304 ? -8.406 23.969 -6.281 1 96.62 304 GLU B O 1
ATOM 4962 N N . VAL B 1 305 ? -6.762 25.422 -6.477 1 95.62 305 VAL B N 1
ATOM 4963 C CA . VAL B 1 305 ? -7.551 26.578 -6.043 1 95.62 305 VAL B CA 1
ATOM 4964 C C . VAL B 1 305 ? -8.648 26.859 -7.059 1 95.62 305 VAL B C 1
ATOM 4966 O O . VAL B 1 305 ? -9.781 27.188 -6.688 1 95.62 305 VAL B O 1
ATOM 4969 N N . ASN B 1 306 ? -8.297 26.781 -8.328 1 95.19 306 ASN B N 1
ATOM 4970 C CA . ASN B 1 306 ? -9.312 27 -9.352 1 95.19 306 ASN B CA 1
ATOM 4971 C C . ASN B 1 306 ? -10.422 25.953 -9.289 1 95.19 306 ASN B C 1
ATOM 4973 O O . ASN B 1 306 ? -11.594 26.266 -9.477 1 95.19 306 ASN B O 1
ATOM 4977 N N . GLY B 1 307 ? -10.016 24.688 -9.039 1 94.69 307 GLY B N 1
ATOM 4978 C CA . GLY B 1 307 ? -11.016 23.641 -8.844 1 94.69 307 GLY B CA 1
ATOM 4979 C C . GLY B 1 307 ? -11.961 23.922 -7.695 1 94.69 307 GLY B C 1
ATOM 4980 O O . GLY B 1 307 ? -13.172 23.734 -7.82 1 94.69 307 GLY B O 1
ATOM 4981 N N . LEU B 1 308 ? -11.438 24.438 -6.652 1 95.25 308 LEU B N 1
ATOM 4982 C CA . LEU B 1 308 ? -12.234 24.766 -5.473 1 95.25 308 LEU B CA 1
ATOM 4983 C C . LEU B 1 308 ? -13.141 25.953 -5.746 1 95.25 308 LEU B C 1
ATOM 4985 O O . LEU B 1 308 ? -14.312 25.953 -5.363 1 95.25 308 LEU B O 1
ATOM 4989 N N . ALA B 1 309 ? -12.539 26.969 -6.359 1 94.56 309 ALA B N 1
ATOM 4990 C CA . ALA B 1 309 ? -13.305 28.188 -6.664 1 94.56 309 ALA B CA 1
ATOM 4991 C C . ALA B 1 309 ? -14.492 27.859 -7.57 1 94.56 309 ALA B C 1
ATOM 4993 O O . ALA B 1 309 ? -15.594 28.391 -7.371 1 94.56 309 ALA B O 1
ATOM 4994 N N . ASP B 1 310 ? -14.273 27.031 -8.508 1 94.62 310 ASP B N 1
ATOM 4995 C CA . ASP B 1 310 ? -15.312 26.641 -9.461 1 94.62 310 ASP B CA 1
ATOM 4996 C C . ASP B 1 310 ? -16.469 25.938 -8.758 1 94.62 310 ASP B C 1
ATOM 4998 O O . ASP B 1 310 ? -17.625 26.031 -9.195 1 94.62 310 ASP B O 1
ATOM 5002 N N . LEU B 1 311 ? -16.172 25.312 -7.703 1 94.12 311 LEU B N 1
ATOM 5003 C CA . LEU B 1 311 ? -17.172 24.531 -7.004 1 94.12 311 LEU B CA 1
ATOM 5004 C C . LEU B 1 311 ? -17.859 25.359 -5.922 1 94.12 311 LEU B C 1
ATOM 5006 O O . LEU B 1 311 ? -19.078 25.328 -5.785 1 94.12 311 LEU B O 1
ATOM 5010 N N . PHE B 1 312 ? -17.062 26.109 -5.184 1 94.56 312 PHE B N 1
ATOM 5011 C CA . PHE B 1 312 ? -17.578 26.656 -3.939 1 94.56 312 PHE B CA 1
ATOM 5012 C C . PHE B 1 312 ? -17.969 28.125 -4.121 1 94.56 312 PHE B C 1
ATOM 5014 O O . PHE B 1 312 ? -18.688 28.688 -3.291 1 94.56 312 PHE B O 1
ATOM 5021 N N . CYS B 1 313 ? -17.578 28.719 -5.152 1 90.81 313 CYS B N 1
ATOM 5022 C CA . CYS B 1 313 ? -17.766 30.172 -5.246 1 90.81 313 CYS B CA 1
ATOM 5023 C C . CYS B 1 313 ? -18.797 30.5 -6.32 1 90.81 313 CYS B C 1
ATOM 5025 O O . CYS B 1 313 ? -18.812 31.625 -6.84 1 90.81 313 CYS B O 1
ATOM 5027 N N . GLN B 1 314 ? -19.594 29.578 -6.652 1 86.81 314 GLN B N 1
ATOM 5028 C CA . GLN B 1 314 ? -20.641 29.812 -7.637 1 86.81 314 GLN B CA 1
ATOM 5029 C C . GLN B 1 314 ? -21.922 30.297 -6.961 1 86.81 314 GLN B C 1
ATOM 5031 O O . GLN B 1 314 ? -22.938 30.5 -7.625 1 86.81 314 GLN B O 1
ATOM 5036 N N . CYS B 1 315 ? -21.938 30.484 -5.758 1 84.94 315 CYS B N 1
ATOM 5037 C CA . CYS B 1 315 ? -23.094 30.938 -4.996 1 84.94 315 CYS B CA 1
ATOM 5038 C C . CYS B 1 315 ? -22.719 32.125 -4.105 1 84.94 315 CYS B C 1
ATOM 5040 O O . CYS B 1 315 ? -21.547 32.406 -3.887 1 84.94 315 CYS B O 1
ATOM 5042 N N . GLU B 1 316 ? -23.812 32.906 -3.801 1 88.19 316 GLU B N 1
ATOM 5043 C CA . GLU B 1 316 ? -23.594 33.969 -2.82 1 88.19 316 GLU B CA 1
ATOM 5044 C C . GLU B 1 316 ? -23.188 33.406 -1.467 1 88.19 316 GLU B C 1
ATOM 5046 O O . GLU B 1 316 ? -23.875 32.531 -0.927 1 88.19 316 GLU B O 1
ATOM 5051 N N . ARG B 1 317 ? -21.922 33.781 -1.129 1 90.38 317 ARG B N 1
ATOM 5052 C CA . ARG B 1 317 ? -21.406 33.25 0.135 1 90.38 317 ARG B CA 1
ATOM 5053 C C . ARG B 1 317 ? -20.406 34.219 0.751 1 90.38 317 ARG B C 1
ATOM 5055 O O . ARG B 1 317 ? -19.906 35.125 0.073 1 90.38 317 ARG B O 1
ATOM 5062 N N . GLU B 1 318 ? -20.203 34 2.133 1 91.75 318 GLU B N 1
ATOM 5063 C CA . GLU B 1 318 ? -19.016 34.625 2.744 1 91.75 318 GLU B CA 1
ATOM 5064 C C . GLU B 1 318 ? -17.734 34.062 2.141 1 91.75 318 GLU B C 1
ATOM 5066 O O . GLU B 1 318 ? -17.734 32.969 1.577 1 91.75 318 GLU B O 1
ATOM 5071 N N . PRO B 1 319 ? -16.734 34.812 2.277 1 92.81 319 PRO B N 1
ATOM 5072 C CA . PRO B 1 319 ? -15.469 34.312 1.72 1 92.81 319 PRO B CA 1
ATOM 5073 C C . PRO B 1 319 ? -15.094 32.938 2.254 1 92.81 319 PRO B C 1
ATOM 5075 O O . PRO B 1 319 ? -15.133 32.688 3.465 1 92.81 319 PRO B O 1
ATOM 5078 N N . LEU B 1 320 ? -14.797 32.062 1.301 1 94.81 320 LEU B N 1
ATOM 5079 C CA . LEU B 1 320 ? -14.32 30.719 1.66 1 94.81 320 LEU B CA 1
ATOM 5080 C C . LEU B 1 320 ? -12.883 30.766 2.162 1 94.81 320 LEU B C 1
ATOM 5082 O O . LEU B 1 320 ? -11.992 31.266 1.462 1 94.81 320 LEU B O 1
ATOM 5086 N N . LEU B 1 321 ? -12.703 30.359 3.402 1 95.38 321 LEU B N 1
ATOM 5087 C CA . LEU B 1 321 ? -11.352 30.312 3.961 1 95.38 321 LEU B CA 1
ATOM 5088 C C . LEU B 1 321 ? -10.617 29.062 3.5 1 95.38 321 LEU B C 1
ATOM 5090 O O . LEU B 1 321 ? -11.188 27.969 3.49 1 95.38 321 LEU B O 1
ATOM 5094 N N . ILE B 1 322 ? -9.398 29.25 3.006 1 95.88 322 ILE B N 1
ATOM 5095 C CA . ILE B 1 322 ? -8.578 28.109 2.615 1 95.88 322 ILE B CA 1
ATOM 5096 C C . ILE B 1 322 ? -7.227 28.172 3.332 1 95.88 322 ILE B C 1
ATOM 5098 O O . ILE B 1 322 ? -6.785 29.25 3.734 1 95.88 322 ILE B O 1
ATOM 5102 N N . GLY B 1 323 ? -6.594 27.062 3.564 1 95.38 323 GLY B N 1
ATOM 5103 C CA . GLY B 1 323 ? -5.285 27.016 4.191 1 95.38 323 GLY B CA 1
ATOM 5104 C C . GLY B 1 323 ? -4.504 25.766 3.838 1 95.38 323 GLY B C 1
ATOM 5105 O O . GLY B 1 323 ? -5 24.906 3.109 1 95.38 323 GLY B O 1
ATOM 5106 N N . SER B 1 324 ? -3.264 25.75 4.227 1 96.75 324 SER B N 1
ATOM 5107 C CA . SER B 1 324 ? -2.363 24.609 4.125 1 96.75 324 SER B CA 1
ATOM 5108 C C . SER B 1 324 ? -1.288 24.656 5.203 1 96.75 324 SER B C 1
ATOM 5110 O O . SER B 1 324 ? -0.767 25.719 5.527 1 96.75 324 SER B O 1
ATOM 5112 N N . THR B 1 325 ? -1.023 23.5 5.707 1 96.44 325 THR B N 1
ATOM 5113 C CA . THR B 1 325 ? 0 23.422 6.742 1 96.44 325 THR B CA 1
ATOM 5114 C C . THR B 1 325 ? 1.396 23.547 6.133 1 96.44 325 THR B C 1
ATOM 5116 O O . THR B 1 325 ? 2.365 23.812 6.844 1 96.44 325 THR B O 1
ATOM 5119 N N . LYS B 1 326 ? 1.541 23.344 4.895 1 96.62 326 LYS B N 1
ATOM 5120 C CA . LYS B 1 326 ? 2.848 23.125 4.277 1 96.62 326 LYS B CA 1
ATOM 5121 C C . LYS B 1 326 ? 3.68 24.406 4.281 1 96.62 326 LYS B C 1
ATOM 5123 O O . LYS B 1 326 ? 4.91 24.359 4.219 1 96.62 326 LYS B O 1
ATOM 5128 N N . SER B 1 327 ? 3.02 25.547 4.289 1 95.5 327 SER B N 1
ATOM 5129 C CA . SER B 1 327 ? 3.76 26.797 4.355 1 95.5 327 SER B CA 1
ATOM 5130 C C . SER B 1 327 ? 4.559 26.906 5.652 1 95.5 327 SER B C 1
ATOM 5132 O O . SER B 1 327 ? 5.598 27.562 5.695 1 95.5 327 SER B O 1
ATOM 5134 N N . ASN B 1 328 ? 4.09 26.266 6.707 1 97 328 ASN B N 1
ATOM 5135 C CA . ASN B 1 328 ? 4.746 26.344 8.008 1 97 328 ASN B CA 1
ATOM 5136 C C . ASN B 1 328 ? 5.727 25.203 8.219 1 97 328 ASN B C 1
ATOM 5138 O O . ASN B 1 328 ? 6.723 25.344 8.93 1 97 328 ASN B O 1
ATOM 5142 N N . MET B 1 329 ? 5.359 24.062 7.617 1 98.25 329 MET B N 1
ATOM 5143 C CA . MET B 1 329 ? 6.102 22.906 8.094 1 98.25 329 MET B CA 1
ATOM 5144 C C . MET B 1 329 ? 6.723 22.141 6.926 1 98.25 329 MET B C 1
ATOM 5146 O O . MET B 1 329 ? 7.418 21.141 7.129 1 98.25 329 MET B O 1
ATOM 5150 N N . GLY B 1 330 ? 6.523 22.531 5.723 1 98.25 330 GLY B N 1
ATOM 5151 C CA . GLY B 1 330 ? 6.953 21.75 4.57 1 98.25 330 GLY B CA 1
ATOM 5152 C C . GLY B 1 330 ? 6.008 20.625 4.227 1 98.25 330 GLY B C 1
ATOM 5153 O O . GLY B 1 330 ? 4.895 20.547 4.754 1 98.25 330 GLY B O 1
ATOM 5154 N N . HIS B 1 331 ? 6.391 19.859 3.271 1 98.56 331 HIS B N 1
ATOM 5155 C CA . HIS B 1 331 ? 5.559 18.797 2.709 1 98.56 331 HIS B CA 1
ATOM 5156 C C . HIS B 1 331 ? 6.062 17.422 3.133 1 98.56 331 HIS B C 1
ATOM 5158 O O . HIS B 1 331 ? 7.102 16.969 2.656 1 98.56 331 HIS B O 1
ATOM 5164 N N . PRO B 1 332 ? 5.285 16.781 3.947 1 98.62 332 PRO B N 1
ATOM 5165 C CA . PRO B 1 332 ? 5.742 15.492 4.465 1 98.62 332 PRO B CA 1
ATOM 5166 C C . PRO B 1 332 ? 5.312 14.32 3.59 1 98.62 332 PRO B C 1
ATOM 5168 O O . PRO B 1 332 ? 5.273 13.18 4.055 1 98.62 332 PRO B O 1
ATOM 5171 N N . GLU B 1 333 ? 4.91 14.609 2.389 1 97.75 333 GLU B N 1
ATOM 5172 C CA . GLU B 1 333 ? 4.668 13.609 1.352 1 97.75 333 GLU B CA 1
ATOM 5173 C C . GLU B 1 333 ? 3.604 12.609 1.79 1 97.75 333 GLU B C 1
ATOM 5175 O O . GLU B 1 333 ? 2.463 12.984 2.066 1 97.75 333 GLU B O 1
ATOM 5180 N N . PRO B 1 334 ? 3.852 11.281 2.041 1 98.44 334 PRO B N 1
ATOM 5181 C CA . PRO B 1 334 ? 2.742 10.359 2.32 1 98.44 334 PRO B CA 1
ATOM 5182 C C . PRO B 1 334 ? 1.998 10.711 3.605 1 98.44 334 PRO B C 1
ATOM 5184 O O . PRO B 1 334 ? 0.881 10.234 3.826 1 98.44 334 PRO B O 1
ATOM 5187 N N . ALA B 1 335 ? 2.564 11.477 4.465 1 98.75 335 ALA B N 1
ATOM 5188 C CA . ALA B 1 335 ? 1.929 11.836 5.73 1 98.75 335 ALA B CA 1
ATOM 5189 C C . ALA B 1 335 ? 1.161 13.148 5.602 1 98.75 335 ALA B C 1
ATOM 5191 O O . ALA B 1 335 ? 0.511 13.594 6.555 1 98.75 335 ALA B O 1
ATOM 5192 N N . SER B 1 336 ? 1.189 13.758 4.445 1 98.44 336 SER B N 1
ATOM 5193 C CA . SER B 1 336 ? 0.7 15.125 4.266 1 98.44 336 SER B CA 1
ATOM 5194 C C . SER B 1 336 ? -0.793 15.219 4.562 1 98.44 336 SER B C 1
ATOM 5196 O O . SER B 1 336 ? -1.249 16.188 5.168 1 98.44 336 SER B O 1
ATOM 5198 N N . GLY B 1 337 ? -1.569 14.203 4.152 1 98.38 337 GLY B N 1
ATOM 5199 C CA . GLY B 1 337 ? -3.004 14.211 4.395 1 98.38 337 GLY B CA 1
ATOM 5200 C C . GLY B 1 337 ? -3.359 14.289 5.867 1 98.38 337 GLY B C 1
ATOM 5201 O O . GLY B 1 337 ? -4.18 15.117 6.273 1 98.38 337 GLY B O 1
ATOM 5202 N N . LEU B 1 338 ? -2.736 13.484 6.633 1 98.88 338 LEU B N 1
ATOM 5203 C CA . LEU B 1 338 ? -3.045 13.445 8.062 1 98.88 338 LEU B CA 1
ATOM 5204 C C . LEU B 1 338 ? -2.465 14.656 8.773 1 98.88 338 LEU B C 1
ATOM 5206 O O . LEU B 1 338 ? -3.035 15.133 9.758 1 98.88 338 LEU B O 1
ATOM 5210 N N . ALA B 1 339 ? -1.319 15.148 8.289 1 98.69 339 ALA B N 1
ATOM 5211 C CA . ALA B 1 339 ? -0.798 16.391 8.844 1 98.69 339 ALA B CA 1
ATOM 5212 C C . ALA B 1 339 ? -1.796 17.531 8.664 1 98.69 339 ALA B C 1
ATOM 5214 O O . ALA B 1 339 ? -2.033 18.312 9.594 1 98.69 339 ALA B O 1
ATOM 5215 N N . ALA B 1 340 ? -2.342 17.641 7.5 1 98.44 340 ALA B N 1
ATOM 5216 C CA . ALA B 1 340 ? -3.373 18.625 7.219 1 98.44 340 ALA B CA 1
ATOM 5217 C C . ALA B 1 340 ? -4.605 18.406 8.094 1 98.44 340 ALA B C 1
ATOM 5219 O O . ALA B 1 340 ? -5.176 19.359 8.625 1 98.44 340 ALA B O 1
ATOM 5220 N N . LEU B 1 341 ? -5 17.203 8.219 1 98.62 341 LEU B N 1
ATOM 5221 C CA . LEU B 1 341 ? -6.152 16.859 9.047 1 98.62 341 LEU B CA 1
ATOM 5222 C C . LEU B 1 341 ? -5.918 17.25 10.5 1 98.62 341 LEU B C 1
ATOM 5224 O O . LEU B 1 341 ? -6.836 17.719 11.18 1 98.62 341 LEU B O 1
ATOM 5228 N N . ALA B 1 342 ? -4.707 17.016 10.977 1 98.5 342 ALA B N 1
ATOM 5229 C CA . ALA B 1 342 ? -4.371 17.391 12.344 1 98.5 342 ALA B CA 1
ATOM 5230 C C . ALA B 1 342 ? -4.633 18.875 12.594 1 98.5 342 ALA B C 1
ATOM 5232 O O . ALA B 1 342 ? -5.207 19.25 13.617 1 98.5 342 ALA B O 1
ATOM 5233 N N . LYS B 1 343 ? -4.211 19.672 11.68 1 98.12 343 LYS B N 1
ATOM 5234 C CA . LYS B 1 343 ? -4.461 21.109 11.82 1 98.12 343 LYS B CA 1
ATOM 5235 C C . LYS B 1 343 ? -5.957 21.406 11.891 1 98.12 343 LYS B C 1
ATOM 5237 O O . LYS B 1 343 ? -6.402 22.188 12.727 1 98.12 343 LYS B O 1
ATOM 5242 N N . VAL B 1 344 ? -6.723 20.797 11.023 1 97.75 344 VAL B N 1
ATOM 5243 C CA . VAL B 1 344 ? -8.164 21.031 10.969 1 97.75 344 VAL B CA 1
ATOM 5244 C C . VAL B 1 344 ? -8.812 20.594 12.273 1 97.75 344 VAL B C 1
ATOM 5246 O O . VAL B 1 344 ? -9.641 21.312 12.836 1 97.75 344 VAL B O 1
ATOM 5249 N N . VAL B 1 345 ? -8.438 19.453 12.742 1 97.56 345 VAL B N 1
ATOM 5250 C CA . VAL B 1 345 ? -8.992 18.906 13.977 1 97.56 345 VAL B CA 1
ATOM 5251 C C . VAL B 1 345 ? -8.656 19.828 15.141 1 97.56 345 VAL B C 1
ATOM 5253 O O . VAL B 1 345 ? -9.508 20.125 15.984 1 97.56 345 VAL B O 1
ATOM 5256 N N . LEU B 1 346 ? -7.418 20.266 15.188 1 96.88 346 LEU B N 1
ATOM 5257 C CA . LEU B 1 346 ? -6.992 21.172 16.25 1 96.88 346 LEU B CA 1
ATOM 5258 C C . LEU B 1 346 ? -7.727 22.5 16.172 1 96.88 346 LEU B C 1
ATOM 5260 O O . LEU B 1 346 ? -8.07 23.094 17.188 1 96.88 346 LEU B O 1
ATOM 5264 N N . SER B 1 347 ? -7.953 22.984 14.953 1 96.25 347 SER B N 1
ATOM 5265 C CA . SER B 1 347 ? -8.734 24.203 14.766 1 96.25 347 SER B CA 1
ATOM 5266 C C . SER B 1 347 ? -10.141 24.047 15.328 1 96.25 347 SER B C 1
ATOM 5268 O O . SER B 1 347 ? -10.656 24.953 15.984 1 96.25 347 SER B O 1
ATOM 5270 N N . LEU B 1 348 ? -10.766 22.938 15.039 1 94.12 348 LEU B N 1
ATOM 5271 C CA . LEU B 1 348 ? -12.102 22.656 15.547 1 94.12 348 LEU B CA 1
ATOM 5272 C C . LEU B 1 348 ? -12.094 22.578 17.078 1 94.12 348 LEU B C 1
ATOM 5274 O O . LEU B 1 348 ? -12.977 23.109 17.734 1 94.12 348 LEU B O 1
ATOM 5278 N N . GLU B 1 349 ? -11.094 21.922 17.594 1 93.62 349 GLU B N 1
ATOM 5279 C CA . GLU B 1 349 ? -10.977 21.719 19.031 1 93.62 349 GLU B CA 1
ATOM 5280 C C . GLU B 1 349 ? -10.797 23.031 19.781 1 93.62 349 GLU B C 1
ATOM 5282 O O . GLU B 1 349 ? -11.289 23.203 20.891 1 93.62 349 GLU B O 1
ATOM 5287 N N . HIS B 1 350 ? -10.133 23.969 19.156 1 92.75 350 HIS B N 1
ATOM 5288 C CA . HIS B 1 350 ? -9.812 25.234 19.828 1 92.75 350 HIS B CA 1
ATOM 5289 C C . HIS B 1 350 ? -10.758 26.344 19.391 1 92.75 350 HIS B C 1
ATOM 5291 O O . HIS B 1 350 ? -10.586 27.5 19.781 1 92.75 350 HIS B O 1
ATOM 5297 N N . GLY B 1 351 ? -11.758 26 18.547 1 88.75 351 GLY B N 1
ATOM 5298 C CA . GLY B 1 351 ? -12.789 26.953 18.141 1 88.75 351 GLY B CA 1
ATOM 5299 C C . GLY B 1 351 ? -12.289 28.016 17.188 1 88.75 351 GLY B C 1
ATOM 5300 O O . GLY B 1 351 ? -12.641 29.188 17.312 1 88.75 351 GLY B O 1
ATOM 5301 N N . LEU B 1 352 ? -11.414 27.656 16.391 1 84.38 352 LEU B N 1
ATOM 5302 C CA . LEU B 1 352 ? -10.883 28.562 15.375 1 84.38 352 LEU B CA 1
ATOM 5303 C C . LEU B 1 352 ? -11.383 28.156 13.984 1 84.38 352 LEU B C 1
ATOM 5305 O O . LEU B 1 352 ? -11.57 26.984 13.703 1 84.38 352 LEU B O 1
#

Organism: Anser anser anser (NCBI:txid8844)

Secondary structure (DSSP, 8-state):
-PPEEEEEEEEEBTTBSSHHHHHHHHHTT---EE---SSS-TTGGG--S-EE--S--S---TTTTT--HHHHHTS-HHHHHHHHHHHHHHHHTT--HHHHTTS--EEEEE----HHHHHHTS-TTT--THHHHHH-THHHHHHHHHHHT--S-EEEEE-GGGHHHHHHHHHHHHHHTTS-SEEEEEEEE---SHHHHHHHHHTT-B-TTS---TT-TT---B-BB-EEEEEEEEEGGG-S--SEEE-----------TT-TT---HHHHHHHHHHHHHHHT--GGG--EEE------TTHHHHHHHHHHHHHSSSS-SPPEEE-THHHH-B-GGGHHHHHHHHHHHHHHTT-/-PPEEEEEEEEEBTTBSSHHHHHHHHHTT---EE---SSS-TTGGG--S-EE--S--S---TTTTT--HHHHHTS-HHHHHHHHHHHHHHHHTT--HHHHTTS--EEEEE----HHHHHHTS-TTT--THHHHHH-THHHHHHHHHHHT--S-EEEEE-GGGHHHHHHHHHHHHHHTTS-SEEEEEEEE---SHHHHHHHHHTT-B-TTS---TT-TT---B-BB-EEEEEEEEEGGG-S--SEEE-----------TT-TT---HHHHHHHHHHHHHHHT--GGG--EEE------TTHHHHHHHHHHHHHSSSS-SPPEEE-THHHH-B-GGGHHHHHHHHHHHHHHTT-

Foldseek 3Di:
DFFKFFLFKWKFFFPGPILVRVLVCVVVVAFRKDQDQPQHHACVVHFARIFGETDDLPDAPCVVLVHDPVLVVLAQSQLRRLLVRLVRRCVRLVHDLQVQAQFQAEEEEEDDAGPSLCVQPVDVVRHDPSSCCRTPQQNSFVSNCVSSNHNHHTGYAYPKQCRQLVSVQVQSVCCVVPRGFKYKGKYWFDDRDCVVVVVCVVVQAADNNQFQPFPDPPQRHWHAYTMMMITMMGGPVPTPGGLGTDQHGDDDAPPDDPVDDPADALQRVLVTVVVGCVVRVHALQNAAEEEDLGRSHPRVRCSNVVSNCVRNVPDDHDDRHYYYPCRRRIRNISRRVRVSVSNVSVCSVVVD/DFFKFFLFKWKFFFPGPILVRVLVCVVVVAFRKDQDQPQHHACVVHFARIFGETDDLPDAPCVVLVHDPVLVVLAQSQLRRLLVRLVRRCVRLVHDLQVQAQFQAEEEEEDDAGPSLCVQPVDVVRHDPSSCCRTPQQNSFVSNCVSSNHNHHTGYAYPKQQRQLVSVQVQSVCCVVPRGFKYKGKYWFDDRDCVVVVVCVVVQAADNNQFQPFPDPPQRHWHAYTMMMITMMGGPVPTPGGLGTDQHGDDDAPPDDPVDDPADALQRVLVTVVVGCVVRVHALQNAAEEEWLGRSHPRPRCSNVVSNCVRNVPDDHDDRHYYYPCRRRIRNISRRVRVSVSNVSVCSVVVD

Radius of gyration: 24.24 Å; Cα contacts (8 Å, |Δi|>4): 1753; chains: 2; bounding box: 54×71×55 Å

Nearest PDB structures (foldseek):
  3hhd-assembly2_B  TM=9.944E-01  e=1.546E-60  Homo sapiens
  6rop-assembly3_C  TM=9.910E-01  e=1.097E-58  Mus musculus
  5my2-assembly1_B  TM=9.913E-01  e=2.507E-58  Mus musculus
  5my2-assembly2_C  TM=9.914E-01  e=3.035E-58  Mus musculus
  6rop-assembly4_D  TM=9.903E-01  e=4.171E-58  Mus musculus